Protein AF-0000000066058806 (afdb_homodimer)

pLDDT: mean 96.22, std 4.21, range [61.41, 98.94]

Radius of gyration: 25.85 Å; Cα contacts (8 Å, |Δi|>4): 1281; chains: 2; bounding box: 46×77×59 Å

Solvent-accessible surface area (backbone atoms only — not comparable to full-atom values): 25451 Å² total; per-residue (Å²): 100,71,86,49,22,39,14,28,42,24,59,46,73,65,31,43,20,50,53,52,22,27,40,74,61,63,51,36,53,38,81,36,30,28,34,12,35,86,54,55,70,59,45,52,53,46,29,72,74,57,53,34,44,67,40,68,46,56,65,63,34,51,69,67,27,43,32,36,36,39,38,44,56,59,90,54,42,64,62,54,41,62,73,39,26,87,65,55,47,64,82,28,41,38,36,34,51,35,73,58,61,59,62,65,61,54,57,69,54,34,46,85,67,42,20,33,32,42,33,46,52,26,78,25,25,70,69,40,24,12,16,25,38,35,19,73,33,94,54,37,46,73,68,52,50,50,50,53,44,52,54,44,37,42,16,28,42,55,42,82,44,62,66,91,43,48,33,32,41,41,12,36,22,41,25,28,34,43,63,44,25,52,51,31,47,18,29,15,49,16,25,34,75,63,67,42,54,65,69,63,22,42,51,31,27,24,33,16,45,24,13,36,21,47,44,43,65,74,67,64,53,56,40,69,59,56,27,51,74,59,41,52,91,93,37,31,27,48,45,13,44,50,41,30,57,74,47,41,52,46,61,25,38,17,45,13,18,41,41,7,15,52,43,32,51,57,58,45,74,102,101,70,86,49,22,40,12,29,43,24,58,48,73,67,32,44,20,50,54,53,23,27,39,73,61,62,51,34,54,39,82,36,31,28,33,12,34,86,56,56,72,60,44,52,53,48,30,73,73,58,54,34,45,65,39,69,46,56,64,62,32,50,71,67,27,44,34,36,37,39,39,45,57,59,89,52,41,65,61,52,41,62,74,37,25,89,64,53,47,63,82,28,40,37,35,35,52,32,72,58,64,59,61,65,62,54,57,67,54,34,46,84,66,42,20,33,32,43,33,45,51,26,78,25,27,69,69,40,25,13,16,26,38,35,19,73,33,95,54,38,48,74,68,52,50,51,50,52,42,53,54,45,36,42,16,29,43,54,42,82,44,63,67,90,43,47,34,32,39,39,12,36,22,40,24,27,33,42,62,43,26,52,51,34,49,17,30,15,47,16,24,34,74,64,66,41,54,67,70,62,23,42,52,33,27,23,33,14,46,24,13,36,20,47,44,42,65,73,68,64,54,56,41,71,59,56,26,51,74,57,42,51,91,91,36,33,28,48,46,13,46,49,42,30,58,73,48,40,51,46,58,24,37,16,46,14,17,41,41,7,15,51,44,32,50,57,58,46,74,104

Sequence (540 aa):
MENQKIGFIGAGKMGSALMQGTIKAGIVTPENIGASDVYEPFLKDLQAKLGIRVSTDNAVIVRESDILILAVKPQTLSSVLSNLKNEITSEKLVISIAAGVPLSTYEDALLEGTRVVRVMPNIAATVSEAASGIAPGKNATPEDLKAALEIFSAVGTAVQVPESLMDAVTGLSGSGPAFIFPVIEAMADGAVLEGMDRKSALTLAAQTVLGAAKMALETGMHPGELKDMVTSPAGTTIQGIHSLEEAGIRAAFMNAVIRASERSKELGKKMENQKIGFIGAGKMGSALMQGTIKAGIVTPENIGASDVYEPFLKDLQAKLGIRVSTDNAVIVRESDILILAVKPQTLSSVLSNLKNEITSEKLVISIAAGVPLSTYEDALLEGTRVVRVMPNIAATVSEAASGIAPGKNATPEDLKAALEIFSAVGTAVQVPESLMDAVTGLSGSGPAFIFPVIEAMADGAVLEGMDRKSALTLAAQTVLGAAKMALETGMHPGELKDMVTSPAGTTIQGIHSLEEAGIRAAFMNAVIRASERSKELGKK

InterPro domains:
  IPR000304 Pyrroline-5-carboxylate reductase-like [MF_01925] (4-267)
  IPR000304 Pyrroline-5-carboxylate reductase-like [PIRSF000193] (4-270)
  IPR000304 Pyrroline-5-carboxylate reductase-like [TIGR00112] (6-267)
  IPR008927 6-phosphogluconate dehydrogenase-like, C-terminal domain superfamily [SSF48179] (162-269)
  IPR028939 Pyrroline-5-carboxylate reductase, catalytic, N-terminal [PF03807] (5-100)
  IPR029036 Pyrroline-5-carboxylate reductase, dimerisation domain [PF14748] (163-267)
  IPR036291 NAD(P)-binding domain superfamily [SSF51735] (5-161)
  IPR053790 Pyrroline-5-carboxylate reductase-like conserved site [PS00521] (223-245)

Foldseek 3Di:
DAPFAEEEEDCPLLNVLLLVLCCVLVVYAQASYEYEDCDVVSQVVSCVVRVHHYDPDSLVRLQSGQEYEYPDEPVCVLVVLQVCQVSQDLRHEYEYQYALAAPVSNCVSHDHLRWYKYKHWASQSNVLAIEMEIETDPNHDPVNVVVVQSSSVSSHHYDYDHSVCVLLVCLPRHCPVVVCVVVLVVQLVVVVVVPDDSVVSSVVSVVVVVVLVVCCVVVVDDSVVVLVVPDDVVDPSVVVVVVCVVVVVVVVSVVSSVVSSVVSNVSNVD/DAPFAEEEEDCPLLNVLLLVLCCVLVVYAQASYEYEDCDVVSQVVSCVVRVHHYDPDSLVRLQSGQEYEYPDEPVCVLVVLQVCQVSQDLSHEYEYQYALAAPVSNCVSHDHLRWYKYKHWASQSNVLAIEMEIETDPNHDPVNVVVVQSSSVSSHHYDYDHSVCVLLVCLPRHCPVVVCVVVLVVQLVVVVVVPDDSVVSSVVSVVVVVVLVVCCVVVVDDSVVVLVVPDDVVDPSVVVVVVCVVVVVVVVSVVSSVVSSVVSNVSNVD

Nearest PDB structures (foldseek):
  5uau-assembly1_C  TM=9.358E-01  e=1.175E-28  Homo sapiens
  2rcy-assembly1_A  TM=9.027E-01  e=3.531E-27  Plasmodium falciparum 3D7
  2rcy-assembly1_B-2  TM=9.091E-01  e=3.012E-24  Plasmodium falciparum 3D7
  2rcy-assembly1_D-2  TM=8.996E-01  e=3.205E-23  Plasmodium falciparum 3D7
  2ahr-assembly1_E  TM=8.825E-01  e=8.584E-22  Streptococcus pyogenes M1 GAS

Organism: Methanosarcina acetivorans (strain ATCC 35395 / DSM 2834 / JCM 12185 / C2A) (NCBI:txid188937)

Secondary structure (DSSP, 8-state):
-TT--EEEE--SHHHHHHHHHHHHTTSS-GGGEEEE-S-HHHHHHHHHHH--EEES-HHHHHHT-SEEEE-S-HHHHHHHHHHHTTT--TTSEEEE--TT--HHHHHHHSPTT-EEEEEE--GGGGGT-EEEEEEE-TT--HHHHHHHHHHHHTTEEEEE--GGGHHHHIIIIISTHHHHHHHHHHHHHHHHHTT--HHHHHHHHHHHHHHHHHHHHHH---HHHHHHHT--TT-HHHHHHHHHHHHTHHHHHHHHHHHHHHHHHHHHH-/-TT--EEEE--SHHHHHHHHHHHHTTSS-GGGEEEE-S-HHHHHHHHHHH--EEES-HHHHHHT-SEEEE-S-HHHHHHHHHHHTTT--TTSEEEE--TT--HHHHHHHSPTT-EEEEEE--GGGGGT-EEEEEEE-TT--HHHHHHHHHHHHTTEEEEE--GGGHHHHIIIIISTHHHHHHHHHHHHHHHHHTT--HHHHHHHHHHHHHHHHHHHHHH---HHHHHHHT--TT-HHHHHHHHHHHHTHHHHHHHHHHHHHHHHHHHHH-

Structure (mmCIF, N/CA/C/O backbone):
data_AF-0000000066058806-model_v1
#
loop_
_entity.id
_entity.type
_entity.pdbx_description
1 polymer 'Pyrroline-5-carboxylate reductase'
#
loop_
_atom_site.group_PDB
_atom_site.id
_atom_site.type_symbol
_atom_site.label_atom_id
_atom_site.label_alt_id
_atom_site.label_comp_id
_atom_site.label_asym_id
_atom_site.label_entity_id
_atom_site.label_seq_id
_atom_site.pdbx_PDB_ins_code
_atom_site.Cartn_x
_atom_site.Cartn_y
_atom_site.Cartn_z
_atom_site.occupancy
_atom_site.B_iso_or_equiv
_atom_site.auth_seq_id
_atom_site.auth_comp_id
_atom_site.auth_asym_id
_atom_site.auth_atom_id
_atom_site.pdbx_PDB_model_num
ATOM 1 N N . MET A 1 1 ? 6.906 -26.109 8.727 1 77.38 1 MET A N 1
ATOM 2 C CA . MET A 1 1 ? 7.68 -26.359 7.512 1 77.38 1 MET A CA 1
ATOM 3 C C . MET A 1 1 ? 9.172 -26.375 7.809 1 77.38 1 MET A C 1
ATOM 5 O O . MET A 1 1 ? 9.984 -26.594 6.91 1 77.38 1 MET A O 1
ATOM 9 N N . GLU A 1 2 ? 9.555 -26.203 8.906 1 73.12 2 GLU A N 1
ATOM 10 C CA . GLU A 1 2 ? 10.938 -26 9.336 1 73.12 2 GLU A CA 1
ATOM 11 C C . GLU A 1 2 ? 11.836 -27.141 8.859 1 73.12 2 GLU A C 1
ATOM 13 O O . GLU A 1 2 ? 13 -26.906 8.508 1 73.12 2 GLU A O 1
ATOM 18 N N . ASN A 1 3 ? 11.305 -28.281 8.602 1 85.75 3 ASN A N 1
ATOM 19 C CA . ASN A 1 3 ? 12.172 -29.391 8.227 1 85.75 3 ASN A CA 1
ATOM 20 C C . ASN A 1 3 ? 11.992 -29.766 6.762 1 85.75 3 ASN A C 1
ATOM 22 O O . ASN A 1 3 ? 12.586 -30.75 6.297 1 85.75 3 ASN A O 1
ATOM 26 N N . GLN A 1 4 ? 11.195 -28.969 6.109 1 93.19 4 GLN A N 1
ATOM 27 C CA . GLN A 1 4 ? 10.961 -29.234 4.695 1 93.19 4 GLN A CA 1
ATOM 28 C C . GLN A 1 4 ? 12.016 -28.562 3.824 1 93.19 4 GLN A C 1
ATOM 30 O O . GLN A 1 4 ? 12.469 -27.453 4.129 1 93.19 4 GLN A O 1
ATOM 35 N N . LYS A 1 5 ? 12.406 -29.328 2.816 1 97.5 5 LYS A N 1
ATOM 36 C CA . LYS A 1 5 ? 13.336 -28.781 1.836 1 97.5 5 LYS A CA 1
ATOM 37 C C . LYS A 1 5 ? 12.602 -28.297 0.59 1 97.5 5 LYS A C 1
ATOM 39 O O . LYS A 1 5 ? 11.844 -29.047 -0.025 1 97.5 5 LYS A O 1
ATOM 44 N N . ILE A 1 6 ? 12.844 -27.031 0.291 1 98.12 6 ILE A N 1
ATOM 45 C CA . ILE A 1 6 ? 12.18 -26.422 -0.859 1 98.12 6 ILE A CA 1
ATOM 46 C C . ILE A 1 6 ? 13.18 -26.234 -1.992 1 98.12 6 ILE A C 1
ATOM 48 O O . ILE A 1 6 ? 14.258 -25.656 -1.788 1 98.12 6 ILE A O 1
ATOM 52 N N . GLY A 1 7 ? 12.875 -26.812 -3.102 1 98.19 7 GLY A N 1
ATOM 53 C CA . GLY A 1 7 ? 13.68 -26.609 -4.297 1 98.19 7 GLY A CA 1
ATOM 54 C C . GLY A 1 7 ? 13.008 -25.734 -5.332 1 98.19 7 GLY A C 1
ATOM 55 O O . GLY A 1 7 ? 11.828 -25.922 -5.641 1 98.19 7 GLY A O 1
ATOM 56 N N . PHE A 1 8 ? 13.766 -24.797 -5.863 1 98.31 8 PHE A N 1
ATOM 57 C CA . PHE A 1 8 ? 13.281 -23.906 -6.918 1 98.31 8 PHE A CA 1
ATOM 58 C C . PHE A 1 8 ? 13.891 -24.281 -8.266 1 98.31 8 PHE A C 1
ATOM 60 O O . PHE A 1 8 ? 15.117 -24.375 -8.391 1 98.31 8 PHE A O 1
ATOM 67 N N . ILE A 1 9 ? 13.023 -24.562 -9.195 1 97.88 9 ILE A N 1
ATOM 68 C CA . ILE A 1 9 ? 13.445 -24.703 -10.578 1 97.88 9 ILE A CA 1
ATOM 69 C C . ILE A 1 9 ? 13.234 -23.391 -11.32 1 97.88 9 ILE A C 1
ATOM 71 O O . ILE A 1 9 ? 12.109 -23.062 -11.703 1 97.88 9 ILE A O 1
ATOM 75 N N . GLY A 1 10 ? 14.281 -22.688 -11.609 1 95.12 10 GLY A N 1
ATOM 76 C CA . GLY A 1 10 ? 14.227 -21.297 -12.039 1 95.12 10 GLY A CA 1
ATOM 77 C C . GLY A 1 10 ? 14.516 -20.312 -10.922 1 95.12 10 GLY A C 1
ATOM 78 O O . GLY A 1 10 ? 13.789 -20.266 -9.93 1 95.12 10 GLY A O 1
ATOM 79 N N . ALA A 1 11 ? 15.586 -19.547 -11.07 1 93.25 11 ALA A N 1
ATOM 80 C CA . ALA A 1 11 ? 16.016 -18.609 -10.031 1 93.25 11 ALA A CA 1
ATOM 81 C C . ALA A 1 11 ? 15.914 -17.156 -10.516 1 93.25 11 ALA A C 1
ATOM 83 O O . ALA A 1 11 ? 16.688 -16.297 -10.094 1 93.25 11 ALA A O 1
ATOM 84 N N . GLY A 1 12 ? 14.961 -16.953 -11.391 1 90 12 GLY A N 1
ATOM 85 C CA . GLY A 1 12 ? 14.758 -15.602 -11.875 1 90 12 GLY A CA 1
ATOM 86 C C . GLY A 1 12 ? 14.195 -14.672 -10.82 1 90 12 GLY A C 1
ATOM 87 O O . GLY A 1 12 ? 14.328 -14.922 -9.625 1 90 12 GLY A O 1
ATOM 88 N N . LYS A 1 13 ? 13.617 -13.617 -11.258 1 88.44 13 LYS A N 1
ATOM 89 C CA . LYS A 1 13 ? 13.141 -12.555 -10.375 1 88.44 13 LYS A CA 1
ATOM 90 C C . LYS A 1 13 ? 12.141 -13.102 -9.359 1 88.44 13 LYS A C 1
ATOM 92 O O . LYS A 1 13 ? 12.258 -12.828 -8.164 1 88.44 13 LYS A O 1
ATOM 97 N N . MET A 1 14 ? 11.148 -13.844 -9.836 1 92.44 14 MET A N 1
ATOM 98 C CA . MET A 1 14 ? 10.117 -14.383 -8.945 1 92.44 14 MET A CA 1
ATOM 99 C C . MET A 1 14 ? 10.695 -15.445 -8.023 1 92.44 14 MET A C 1
ATOM 101 O O . MET A 1 14 ? 10.43 -15.438 -6.816 1 92.44 14 MET A O 1
ATOM 105 N N . GLY A 1 15 ? 11.438 -16.359 -8.633 1 94.81 15 GLY A N 1
ATOM 106 C CA . GLY A 1 15 ? 12.062 -17.391 -7.816 1 94.81 15 GLY A CA 1
ATOM 107 C C . GLY A 1 15 ? 12.914 -16.812 -6.699 1 94.81 15 GLY A C 1
ATOM 108 O O . GLY A 1 15 ? 12.766 -17.203 -5.535 1 94.81 15 GLY A O 1
ATOM 109 N N . SER A 1 16 ? 13.734 -15.883 -7.031 1 95.69 16 SER A N 1
ATOM 110 C CA . SER A 1 16 ? 14.617 -15.25 -6.059 1 95.69 16 SER A CA 1
ATOM 111 C C . SER A 1 16 ? 13.828 -14.508 -4.984 1 95.69 16 SER A C 1
ATOM 113 O O . SER A 1 16 ? 14.18 -14.547 -3.807 1 95.69 16 SER A O 1
ATOM 115 N N . ALA A 1 17 ? 12.781 -13.836 -5.383 1 95.06 17 ALA A N 1
ATOM 116 C CA . ALA A 1 17 ? 11.93 -13.102 -4.445 1 95.06 17 ALA A CA 1
ATOM 117 C C . ALA A 1 17 ? 11.297 -14.047 -3.426 1 95.06 17 ALA A C 1
ATOM 119 O O . ALA A 1 17 ? 11.242 -13.734 -2.234 1 95.06 17 ALA A O 1
ATOM 120 N N . LEU A 1 18 ? 10.844 -15.133 -3.928 1 96.62 18 LEU A N 1
ATOM 121 C CA . LEU A 1 18 ? 10.211 -16.109 -3.041 1 96.62 18 LEU A CA 1
ATOM 122 C C . LEU A 1 18 ? 11.227 -16.688 -2.068 1 96.62 18 LEU A C 1
ATOM 124 O O . LEU A 1 18 ? 10.938 -16.859 -0.882 1 96.62 18 LEU A O 1
ATOM 128 N N . MET A 1 19 ? 12.422 -17 -2.564 1 96.94 19 MET A N 1
ATOM 129 C CA . MET A 1 19 ? 13.484 -17.516 -1.701 1 96.94 19 MET A CA 1
ATOM 130 C C . MET A 1 19 ? 13.812 -16.531 -0.595 1 96.94 19 MET A C 1
ATOM 132 O O . MET A 1 19 ? 13.797 -16.875 0.586 1 96.94 19 MET A O 1
ATOM 136 N N . GLN A 1 20 ? 14.07 -15.305 -1.004 1 96.06 20 GLN A N 1
ATOM 137 C CA . GLN A 1 20 ? 14.422 -14.25 -0.051 1 96.06 20 GLN A CA 1
ATOM 138 C C . GLN A 1 20 ? 13.297 -14.023 0.954 1 96.06 20 GLN A C 1
ATOM 140 O O . GLN A 1 20 ? 13.547 -13.914 2.156 1 96.06 20 GLN A O 1
ATOM 145 N N . GLY A 1 21 ? 12.109 -13.984 0.41 1 95.38 21 GLY A N 1
ATOM 146 C CA . GLY A 1 21 ? 10.961 -13.711 1.258 1 95.38 21 GLY A CA 1
ATOM 147 C C . GLY A 1 21 ? 10.703 -14.797 2.283 1 95.38 21 GLY A C 1
ATOM 148 O O . GLY A 1 21 ? 10.383 -14.508 3.438 1 95.38 21 GLY A O 1
ATOM 149 N N . THR A 1 22 ? 10.781 -16.016 1.882 1 95.81 22 THR A N 1
ATOM 150 C CA . THR A 1 22 ? 10.5 -17.125 2.789 1 95.81 22 THR A CA 1
ATOM 151 C C . THR A 1 22 ? 11.578 -17.234 3.865 1 95.81 22 THR A C 1
ATOM 153 O O . THR A 1 22 ? 11.281 -17.562 5.012 1 95.81 22 THR A O 1
ATOM 156 N N . ILE A 1 23 ? 12.836 -16.953 3.486 1 96 23 ILE A N 1
ATOM 157 C CA . ILE A 1 23 ? 13.922 -16.938 4.457 1 96 23 ILE A CA 1
ATOM 158 C C . ILE A 1 23 ? 13.711 -15.805 5.457 1 96 23 ILE A C 1
ATOM 160 O O . ILE A 1 23 ? 13.789 -16.016 6.672 1 96 23 ILE A O 1
ATOM 164 N N . LYS A 1 24 ? 13.453 -14.664 4.949 1 95.56 24 LYS A N 1
ATOM 165 C CA . LYS A 1 24 ? 13.25 -13.484 5.777 1 95.56 24 LYS A CA 1
ATOM 166 C C . LYS A 1 24 ? 12.094 -13.688 6.758 1 95.56 24 LYS A C 1
ATOM 168 O O . LYS A 1 24 ? 12.156 -13.234 7.902 1 95.56 24 LYS A O 1
ATOM 173 N N . ALA A 1 25 ? 11.07 -14.32 6.289 1 94.94 25 ALA A N 1
ATOM 174 C CA . ALA A 1 25 ? 9.891 -14.555 7.117 1 94.94 25 ALA A CA 1
ATOM 175 C C . ALA A 1 25 ? 10.156 -15.648 8.148 1 94.94 25 ALA A C 1
ATOM 177 O O . ALA A 1 25 ? 9.344 -15.875 9.047 1 94.94 25 ALA A O 1
ATOM 178 N N . GLY A 1 26 ? 11.258 -16.391 8 1 93.81 26 GLY A N 1
ATOM 179 C CA . GLY A 1 26 ? 11.648 -17.438 8.945 1 93.81 26 GLY A CA 1
ATOM 180 C C . GLY A 1 26 ? 10.914 -18.75 8.727 1 93.81 26 GLY A C 1
ATOM 181 O O . GLY A 1 26 ? 10.859 -19.578 9.633 1 93.81 26 GLY A O 1
ATOM 182 N N . ILE A 1 27 ? 10.336 -18.875 7.629 1 92.31 27 ILE A N 1
ATOM 183 C CA . ILE A 1 27 ? 9.555 -20.062 7.332 1 92.31 27 ILE A CA 1
ATOM 184 C C . ILE A 1 27 ? 10.492 -21.234 7.023 1 92.31 27 ILE A C 1
ATOM 186 O O . ILE A 1 27 ? 10.172 -22.391 7.309 1 92.31 27 ILE A O 1
ATOM 190 N N . VAL A 1 28 ? 11.617 -20.938 6.402 1 94.44 28 VAL A N 1
ATOM 191 C CA . VAL A 1 28 ? 12.617 -21.938 6.031 1 94.44 28 VAL A CA 1
ATOM 192 C C . VAL A 1 28 ? 14.016 -21.359 6.227 1 94.44 28 VAL A C 1
ATOM 194 O O . VAL A 1 28 ? 14.227 -20.156 6.082 1 94.44 28 VAL A O 1
ATOM 197 N N . THR A 1 29 ? 14.914 -22.234 6.594 1 95.94 29 THR A N 1
ATOM 198 C CA . THR A 1 29 ? 16.312 -21.797 6.707 1 95.94 29 THR A CA 1
ATOM 199 C C . THR A 1 29 ? 17.016 -21.922 5.363 1 95.94 29 THR A C 1
ATOM 201 O O . THR A 1 29 ? 16.656 -22.75 4.531 1 95.94 29 THR A O 1
ATOM 204 N N . PRO A 1 30 ? 18.016 -21.141 5.141 1 96.94 30 PRO A N 1
ATOM 205 C CA . PRO A 1 30 ? 18.703 -21.141 3.854 1 96.94 30 PRO A CA 1
ATOM 206 C C . PRO A 1 30 ? 19.203 -22.516 3.449 1 96.94 30 PRO A C 1
ATOM 208 O O . PRO A 1 30 ? 19.141 -22.875 2.27 1 96.94 30 PRO A O 1
ATOM 211 N N . GLU A 1 31 ? 19.625 -23.328 4.422 1 95.75 31 GLU A N 1
ATOM 212 C CA . GLU A 1 31 ? 20.172 -24.656 4.121 1 95.75 31 GLU A CA 1
ATOM 213 C C . GLU A 1 31 ? 19.109 -25.594 3.561 1 95.75 31 GLU A C 1
ATOM 215 O O . GLU A 1 31 ? 19.438 -26.578 2.906 1 95.75 31 GLU A O 1
ATOM 220 N N . ASN A 1 32 ? 17.891 -25.219 3.824 1 97.44 32 ASN A N 1
ATOM 221 C CA . ASN A 1 32 ? 16.781 -26.062 3.363 1 97.44 32 ASN A CA 1
ATOM 222 C C . ASN A 1 32 ? 16.203 -25.547 2.049 1 97.44 32 ASN A C 1
ATOM 224 O O . ASN A 1 32 ? 15.156 -26.016 1.598 1 97.44 32 ASN A O 1
ATOM 228 N N . ILE A 1 33 ? 16.859 -24.609 1.42 1 97.81 33 ILE A N 1
ATOM 229 C CA . ILE A 1 33 ? 16.453 -24.094 0.12 1 97.81 33 ILE A CA 1
ATOM 230 C C . ILE A 1 33 ? 17.484 -24.469 -0.938 1 97.81 33 ILE A C 1
ATOM 232 O O . ILE A 1 33 ? 18.688 -24.391 -0.692 1 97.81 33 ILE A O 1
ATOM 236 N N . GLY A 1 34 ? 17.016 -24.984 -2.018 1 98 34 GLY A N 1
ATOM 237 C CA . GLY A 1 34 ? 17.828 -25.188 -3.201 1 98 34 GLY A CA 1
ATOM 238 C C . GLY A 1 34 ? 17.266 -24.516 -4.438 1 98 34 GLY A C 1
ATOM 239 O O . GLY A 1 34 ? 16.062 -24.359 -4.578 1 98 34 GLY A O 1
ATOM 240 N N . ALA A 1 35 ? 18.203 -24.125 -5.34 1 98.44 35 ALA A N 1
ATOM 241 C CA . ALA A 1 35 ? 17.766 -23.469 -6.566 1 98.44 35 ALA A CA 1
ATOM 242 C C . ALA A 1 35 ? 18.578 -23.953 -7.766 1 98.44 35 ALA A C 1
ATOM 244 O O . ALA A 1 35 ? 19.797 -24.156 -7.66 1 98.44 35 ALA A O 1
ATOM 245 N N . SER A 1 36 ? 17.906 -24.141 -8.82 1 97.88 36 SER A N 1
ATOM 246 C CA . SER A 1 36 ? 18.562 -24.453 -10.086 1 97.88 36 SER A CA 1
ATOM 247 C C . SER A 1 36 ? 18.234 -23.438 -11.156 1 97.88 36 SER A C 1
ATOM 249 O O . SER A 1 36 ? 17.141 -22.844 -11.148 1 97.88 36 SER A O 1
ATOM 251 N N . ASP A 1 37 ? 19.156 -23.188 -12.016 1 96.38 37 ASP A N 1
ATOM 252 C CA . ASP A 1 37 ? 19.047 -22.297 -13.172 1 96.38 37 ASP A CA 1
ATOM 253 C C . ASP A 1 37 ? 20.141 -22.594 -14.195 1 96.38 37 ASP A C 1
ATOM 255 O O . ASP A 1 37 ? 21.203 -23.125 -13.844 1 96.38 37 ASP A O 1
ATOM 259 N N . VAL A 1 38 ? 19.859 -22.266 -15.43 1 92.12 38 VAL A N 1
ATOM 260 C CA . VAL A 1 38 ? 20.828 -22.547 -16.469 1 92.12 38 VAL A CA 1
ATOM 261 C C . VAL A 1 38 ? 21.969 -21.516 -16.406 1 92.12 38 VAL A C 1
ATOM 263 O O . VAL A 1 38 ? 23.078 -21.797 -16.844 1 92.12 38 VAL A O 1
ATOM 266 N N . TYR A 1 39 ? 21.641 -20.375 -15.875 1 93.75 39 TYR A N 1
ATOM 267 C CA . TYR A 1 39 ? 22.625 -19.281 -15.82 1 93.75 39 TYR A CA 1
ATOM 268 C C . TYR A 1 39 ? 23.391 -19.312 -14.516 1 93.75 39 TYR A C 1
ATOM 270 O O . TYR A 1 39 ? 23.016 -18.656 -13.547 1 93.75 39 TYR A O 1
ATOM 278 N N . GLU A 1 40 ? 24.578 -19.781 -14.5 1 93.25 40 GLU A N 1
ATOM 279 C CA . GLU A 1 40 ? 25.391 -20.094 -13.328 1 93.25 40 GLU A CA 1
ATOM 280 C C . GLU A 1 40 ? 25.75 -18.828 -12.555 1 93.25 40 GLU A C 1
ATOM 282 O O . GLU A 1 40 ? 25.734 -18.812 -11.32 1 93.25 40 GLU A O 1
ATOM 287 N N . PRO A 1 41 ? 26.094 -17.766 -13.25 1 93.31 41 PRO A N 1
ATOM 288 C CA . PRO A 1 41 ? 26.438 -16.562 -12.5 1 93.31 41 PRO A CA 1
ATOM 289 C C . PRO A 1 41 ? 25.312 -16.078 -11.594 1 93.31 41 PRO A C 1
ATOM 291 O O . PRO A 1 41 ? 25.562 -15.602 -10.492 1 93.31 41 PRO A O 1
ATOM 294 N N . PHE A 1 42 ? 24.156 -16.234 -12.023 1 91.88 42 PHE A N 1
ATOM 295 C CA . PHE A 1 42 ? 23 -15.883 -11.211 1 91.88 42 PHE A CA 1
ATOM 296 C C . PHE A 1 42 ? 22.938 -16.75 -9.961 1 91.88 42 PHE A C 1
ATOM 298 O O . PHE A 1 42 ? 22.625 -16.266 -8.875 1 91.88 42 PHE A O 1
ATOM 305 N N . LEU A 1 43 ? 23.219 -17.969 -10.094 1 95.56 43 LEU A N 1
ATOM 306 C CA . LEU A 1 43 ? 23.188 -18.922 -8.992 1 95.56 43 LEU A CA 1
ATOM 307 C C . LEU A 1 43 ? 24.281 -18.594 -7.977 1 95.56 43 LEU A C 1
ATOM 309 O O . LEU A 1 43 ? 24.047 -18.672 -6.766 1 95.56 43 LEU A O 1
ATOM 313 N N . LYS A 1 44 ? 25.375 -18.234 -8.461 1 95.06 44 LYS A N 1
ATOM 314 C CA . LYS A 1 44 ? 26.484 -17.891 -7.578 1 95.06 44 LYS A CA 1
ATOM 315 C C . LYS A 1 44 ? 26.156 -16.656 -6.738 1 95.06 44 LYS A C 1
ATOM 317 O O . LYS A 1 44 ? 26.469 -16.609 -5.547 1 95.06 44 LYS A O 1
ATOM 322 N N . ASP A 1 45 ? 25.594 -15.727 -7.422 1 95.31 45 ASP A N 1
ATOM 323 C CA . ASP A 1 45 ? 25.156 -14.523 -6.711 1 95.31 45 ASP A CA 1
ATOM 324 C C . ASP A 1 45 ? 24.141 -14.859 -5.625 1 95.31 45 ASP A C 1
ATOM 326 O O . ASP A 1 45 ? 24.219 -14.352 -4.508 1 95.31 45 ASP A O 1
ATOM 330 N N . LEU A 1 46 ? 23.203 -15.688 -5.918 1 95.62 46 LEU A N 1
ATOM 331 C CA . LEU A 1 46 ? 22.156 -16.094 -4.98 1 95.62 46 LEU A CA 1
ATOM 332 C C . LEU A 1 46 ? 22.75 -16.859 -3.807 1 95.62 46 LEU A C 1
ATOM 334 O O . LEU A 1 46 ? 22.359 -16.656 -2.658 1 95.62 46 LEU A O 1
ATOM 338 N N . GLN A 1 47 ? 23.625 -17.75 -4.105 1 96.94 47 GLN A N 1
ATOM 339 C CA . GLN A 1 47 ? 24.312 -18.531 -3.072 1 96.94 47 GLN A CA 1
ATOM 340 C C . GLN A 1 47 ? 25.078 -17.625 -2.123 1 96.94 47 GLN A C 1
ATOM 342 O O . GLN A 1 47 ? 25.047 -17.812 -0.907 1 96.94 47 GLN A O 1
ATOM 347 N N . ALA A 1 48 ? 25.766 -16.656 -2.68 1 97.25 48 ALA A N 1
ATOM 348 C CA . ALA A 1 48 ? 26.547 -15.734 -1.88 1 97.25 48 ALA A CA 1
ATOM 349 C C . ALA A 1 48 ? 25.656 -14.875 -0.99 1 97.25 48 ALA A C 1
ATOM 351 O O . ALA A 1 48 ? 25.984 -14.609 0.166 1 97.25 48 ALA A O 1
ATOM 352 N N . LYS A 1 49 ? 24.562 -14.539 -1.5 1 96.25 49 LYS A N 1
ATOM 353 C CA . LYS A 1 49 ? 23.672 -13.617 -0.808 1 96.25 49 LYS A CA 1
ATOM 354 C C . LYS A 1 49 ? 22.828 -14.344 0.23 1 96.25 49 LYS A C 1
ATOM 356 O O . LYS A 1 49 ? 22.547 -13.797 1.305 1 96.25 49 LYS A O 1
ATOM 361 N N . LEU A 1 50 ? 22.359 -15.539 -0.096 1 97.19 50 LEU A N 1
ATOM 362 C CA . LEU A 1 50 ? 21.328 -16.156 0.721 1 97.19 50 LEU A CA 1
ATOM 363 C C . LEU A 1 50 ? 21.875 -17.391 1.449 1 97.19 50 LEU A C 1
ATOM 365 O O . LEU A 1 50 ? 21.25 -17.891 2.391 1 97.19 50 LEU A O 1
ATOM 369 N N . GLY A 1 51 ? 22.969 -17.953 0.96 1 97.44 51 GLY A N 1
ATOM 370 C CA . GLY A 1 51 ? 23.531 -19.141 1.561 1 97.44 51 GLY A CA 1
ATOM 371 C C . GLY A 1 51 ? 22.75 -20.406 1.234 1 97.44 51 GLY A C 1
ATOM 372 O O . GLY A 1 51 ? 22.672 -21.312 2.055 1 97.44 51 GLY A O 1
ATOM 373 N N . ILE A 1 52 ? 22.141 -20.438 0.057 1 97.81 52 ILE A N 1
ATOM 374 C CA . ILE A 1 52 ? 21.297 -21.562 -0.315 1 97.81 52 ILE A CA 1
ATOM 375 C C . ILE A 1 52 ? 22.109 -22.547 -1.175 1 97.81 52 ILE A C 1
ATOM 377 O O . ILE A 1 52 ? 23.203 -22.234 -1.619 1 97.81 52 ILE A O 1
ATOM 381 N N . ARG A 1 53 ? 21.531 -23.781 -1.354 1 97.44 53 ARG A N 1
ATOM 382 C CA . ARG A 1 53 ? 22.109 -24.75 -2.279 1 97.44 53 ARG A CA 1
ATOM 383 C C . ARG A 1 53 ? 21.766 -24.406 -3.723 1 97.44 53 ARG A C 1
ATOM 385 O O . ARG A 1 53 ? 20.625 -24 -4.008 1 97.44 53 ARG A O 1
ATOM 392 N N . VAL A 1 54 ? 22.828 -24.547 -4.57 1 98.06 54 VAL A N 1
ATOM 393 C CA . VAL A 1 54 ? 22.531 -24.203 -5.961 1 98.06 54 VAL A CA 1
ATOM 394 C C . VAL A 1 54 ? 23.109 -25.281 -6.879 1 98.06 54 VAL A C 1
ATOM 396 O O . VAL A 1 54 ? 24.062 -25.984 -6.512 1 98.06 54 VAL A O 1
ATOM 399 N N . SER A 1 55 ? 22.5 -25.5 -8.008 1 97.81 55 SER A N 1
ATOM 400 C CA . SER A 1 55 ? 22.969 -26.406 -9.047 1 97.81 55 SER A CA 1
ATOM 401 C C . SER A 1 55 ? 22.484 -25.984 -10.422 1 97.81 55 SER A C 1
ATOM 403 O O . SER A 1 55 ? 21.391 -25.422 -10.555 1 97.81 55 SER A O 1
ATOM 405 N N . THR A 1 56 ? 23.297 -26.219 -11.461 1 97 56 THR A N 1
ATOM 406 C CA . THR A 1 56 ? 22.828 -25.984 -12.82 1 97 56 THR A CA 1
ATOM 407 C C . THR A 1 56 ? 22.031 -27.188 -13.328 1 97 56 THR A C 1
ATOM 409 O O . THR A 1 56 ? 21.422 -27.141 -14.406 1 97 56 THR A O 1
ATOM 412 N N . ASP A 1 57 ? 22.047 -28.219 -12.531 1 96.5 57 ASP A N 1
ATOM 413 C CA . ASP A 1 57 ? 21.297 -29.438 -12.844 1 96.5 57 ASP A CA 1
ATOM 414 C C . ASP A 1 57 ? 20 -29.5 -12.039 1 96.5 57 ASP A C 1
ATOM 416 O O . ASP A 1 57 ? 20.031 -29.719 -10.828 1 96.5 57 ASP A O 1
ATOM 420 N N . ASN A 1 58 ? 18.859 -29.422 -12.734 1 97.56 58 ASN A N 1
ATOM 421 C CA . ASN A 1 58 ? 17.547 -29.453 -12.086 1 97.56 58 ASN A CA 1
ATOM 422 C C . ASN A 1 58 ? 17.359 -30.719 -11.258 1 97.56 58 ASN A C 1
ATOM 424 O O . ASN A 1 58 ? 16.75 -30.672 -10.18 1 97.56 58 ASN A O 1
ATOM 428 N N . ALA A 1 59 ? 17.875 -31.812 -11.758 1 96.94 59 ALA A N 1
ATOM 429 C CA . ALA A 1 59 ? 17.641 -33.125 -11.133 1 96.94 59 ALA A CA 1
ATOM 430 C C . ALA A 1 59 ? 18.25 -33.156 -9.734 1 96.94 59 ALA A C 1
ATOM 432 O O . ALA A 1 59 ? 17.688 -33.781 -8.828 1 96.94 59 ALA A O 1
ATOM 433 N N . VAL A 1 60 ? 19.344 -32.531 -9.57 1 97.44 60 VAL A N 1
ATOM 434 C CA . VAL A 1 60 ? 20.016 -32.5 -8.273 1 97.44 60 VAL A CA 1
ATOM 435 C C . VAL A 1 60 ? 19.109 -31.812 -7.246 1 97.44 60 VAL A C 1
ATOM 437 O O . VAL A 1 60 ? 18.906 -32.344 -6.152 1 97.44 60 VAL A O 1
ATOM 440 N N . ILE A 1 61 ? 18.5 -30.672 -7.645 1 98 61 ILE A N 1
ATOM 441 C CA . ILE A 1 61 ? 17.625 -29.906 -6.754 1 98 61 ILE A CA 1
ATOM 442 C C . ILE A 1 61 ? 16.344 -30.688 -6.488 1 98 61 ILE A C 1
ATOM 444 O O . ILE A 1 61 ? 15.867 -30.734 -5.355 1 98 61 ILE A O 1
ATOM 448 N N . VAL A 1 62 ? 15.828 -31.328 -7.48 1 97.94 62 VAL A N 1
ATOM 449 C CA . VAL A 1 62 ? 14.594 -32.094 -7.359 1 97.94 62 VAL A CA 1
ATOM 450 C C . VAL A 1 62 ? 14.781 -33.25 -6.375 1 97.94 62 VAL A C 1
ATOM 452 O O . VAL A 1 62 ? 13.953 -33.438 -5.484 1 97.94 62 VAL A O 1
ATOM 455 N N . ARG A 1 63 ? 15.883 -33.969 -6.473 1 96.62 63 ARG A N 1
ATOM 456 C CA . ARG A 1 63 ? 16.141 -35.125 -5.641 1 96.62 63 ARG A CA 1
ATOM 457 C C . ARG A 1 63 ? 16.25 -34.75 -4.172 1 96.62 63 ARG A C 1
ATOM 459 O O . ARG A 1 63 ? 15.852 -35.5 -3.289 1 96.62 63 ARG A O 1
ATOM 466 N N . GLU A 1 64 ? 16.641 -33.562 -3.939 1 96 64 GLU A N 1
ATOM 467 C CA . GLU A 1 64 ? 16.938 -33.156 -2.574 1 96 64 GLU A CA 1
ATOM 468 C C . GLU A 1 64 ? 15.797 -32.344 -1.964 1 96 64 GLU A C 1
ATOM 470 O O . GLU A 1 64 ? 15.922 -31.797 -0.87 1 96 64 GLU A O 1
ATOM 475 N N . SER A 1 65 ? 14.695 -32.25 -2.648 1 97.81 65 SER A N 1
ATOM 476 C CA . SER A 1 65 ? 13.633 -31.375 -2.193 1 97.81 65 SER A CA 1
ATOM 477 C C . SER A 1 65 ? 12.359 -32.156 -1.874 1 97.81 65 SER A C 1
ATOM 479 O O . SER A 1 65 ? 12.086 -33.188 -2.486 1 97.81 65 SER A O 1
ATOM 481 N N . ASP A 1 66 ? 11.609 -31.656 -0.888 1 97.5 66 ASP A N 1
ATOM 482 C CA . ASP A 1 66 ? 10.281 -32.156 -0.572 1 97.5 66 ASP A CA 1
ATOM 483 C C . ASP A 1 66 ? 9.211 -31.406 -1.354 1 97.5 66 ASP A C 1
ATOM 485 O O . ASP A 1 66 ? 8.203 -31.984 -1.771 1 97.5 66 ASP A O 1
ATOM 489 N N . ILE A 1 67 ? 9.398 -30.141 -1.509 1 98.19 67 ILE A N 1
ATOM 490 C CA . ILE A 1 67 ? 8.531 -29.25 -2.26 1 98.19 67 ILE A CA 1
ATOM 491 C C . ILE A 1 67 ? 9.305 -28.641 -3.424 1 98.19 67 ILE A C 1
ATOM 493 O O . ILE A 1 67 ? 10.422 -28.141 -3.244 1 98.19 67 ILE A O 1
ATOM 497 N N . LEU A 1 68 ? 8.75 -28.703 -4.559 1 98.31 68 LEU A N 1
ATOM 498 C CA . LEU A 1 68 ? 9.359 -28.156 -5.762 1 98.31 68 LEU A CA 1
ATOM 499 C C . LEU A 1 68 ? 8.555 -26.969 -6.285 1 98.31 68 LEU A C 1
ATOM 501 O O . LEU A 1 68 ? 7.371 -27.109 -6.602 1 98.31 68 LEU A O 1
ATOM 505 N N . ILE A 1 69 ? 9.164 -25.844 -6.367 1 98.44 69 ILE A N 1
ATOM 506 C CA . ILE A 1 69 ? 8.531 -24.672 -6.961 1 98.44 69 ILE A CA 1
ATOM 507 C C . ILE A 1 69 ? 9.055 -24.453 -8.375 1 98.44 69 ILE A C 1
ATOM 509 O O . ILE A 1 69 ? 10.25 -24.203 -8.578 1 98.44 69 ILE A O 1
ATOM 513 N N . LEU A 1 70 ? 8.188 -24.625 -9.281 1 97.88 70 LEU A N 1
ATOM 514 C CA . LEU A 1 70 ? 8.523 -24.375 -10.68 1 97.88 70 LEU A CA 1
ATOM 515 C C . LEU A 1 70 ? 8.352 -22.891 -11.016 1 97.88 70 LEU A C 1
ATOM 517 O O . LEU A 1 70 ? 7.227 -22.438 -11.242 1 97.88 70 LEU A O 1
ATOM 521 N N . ALA A 1 71 ? 9.461 -22.188 -11.102 1 96.12 71 ALA A N 1
ATOM 522 C CA . ALA A 1 71 ? 9.477 -20.75 -11.359 1 96.12 71 ALA A CA 1
ATOM 523 C C . ALA A 1 71 ? 10.117 -20.453 -12.711 1 96.12 71 ALA A C 1
ATOM 525 O O . ALA A 1 71 ? 10.961 -19.562 -12.82 1 96.12 71 ALA A O 1
ATOM 526 N N . VAL A 1 72 ? 9.742 -21.172 -13.742 1 92.94 72 VAL A N 1
ATOM 527 C CA . VAL A 1 72 ? 10.25 -21 -15.094 1 92.94 72 VAL A CA 1
ATOM 528 C C . VAL A 1 72 ? 9.164 -20.391 -15.984 1 92.94 72 VAL A C 1
ATOM 530 O O . VAL A 1 72 ? 7.98 -20.422 -15.633 1 92.94 72 VAL A O 1
ATOM 533 N N . LYS A 1 73 ? 9.609 -19.875 -17.094 1 86.69 73 LYS A N 1
ATOM 534 C CA . LYS A 1 73 ? 8.664 -19.312 -18.062 1 86.69 73 LYS A CA 1
ATOM 535 C C . LYS A 1 73 ? 7.777 -20.406 -18.656 1 86.69 73 LYS A C 1
ATOM 537 O O . LYS A 1 73 ? 8.211 -21.547 -18.812 1 86.69 73 LYS A O 1
ATOM 542 N N . PRO A 1 74 ? 6.586 -20.031 -19.031 1 88.12 74 PRO A N 1
ATOM 543 C CA . PRO A 1 74 ? 5.656 -21.016 -19.578 1 88.12 74 PRO A CA 1
ATOM 544 C C . PRO A 1 74 ? 6.219 -21.75 -20.797 1 88.12 74 PRO A C 1
ATOM 546 O O . PRO A 1 74 ? 6.016 -22.953 -20.953 1 88.12 74 PRO A O 1
ATOM 549 N N . GLN A 1 75 ? 7.016 -21.078 -21.562 1 87.06 75 GLN A N 1
ATOM 550 C CA . GLN A 1 75 ? 7.531 -21.656 -22.812 1 87.06 75 GLN A CA 1
ATOM 551 C C . GLN A 1 75 ? 8.547 -22.75 -22.531 1 87.06 75 GLN A C 1
ATOM 553 O O . GLN A 1 75 ? 8.781 -23.625 -23.375 1 87.06 75 GLN A O 1
ATOM 558 N N . THR A 1 76 ? 9.141 -22.719 -21.375 1 91.81 76 THR A N 1
ATOM 559 C CA . THR A 1 76 ? 10.18 -23.688 -21.047 1 91.81 76 THR A CA 1
ATOM 560 C C . THR A 1 76 ? 9.625 -24.812 -20.188 1 91.81 76 THR A C 1
ATOM 562 O O . THR A 1 76 ? 10.32 -25.812 -19.922 1 91.81 76 THR A O 1
ATOM 565 N N . LEU A 1 77 ? 8.438 -24.75 -19.781 1 93.94 77 LEU A N 1
ATOM 566 C CA . LEU A 1 77 ? 7.855 -25.625 -18.781 1 93.94 77 LEU A CA 1
ATOM 567 C C . LEU A 1 77 ? 7.75 -27.047 -19.297 1 93.94 77 LEU A C 1
ATOM 569 O O . LEU A 1 77 ? 8.055 -28 -18.578 1 93.94 77 LEU A O 1
ATOM 573 N N . SER A 1 78 ? 7.312 -27.219 -20.5 1 93.56 78 SER A N 1
ATOM 574 C CA . SER A 1 78 ? 7.125 -28.562 -21.062 1 93.56 78 SER A CA 1
ATOM 575 C C . SER A 1 78 ? 8.43 -29.359 -21.047 1 93.56 78 SER A C 1
ATOM 577 O O . SER A 1 78 ? 8.438 -30.531 -20.672 1 93.56 78 SER A O 1
ATOM 579 N N . SER A 1 79 ? 9.484 -28.703 -21.469 1 95.25 79 SER A N 1
ATOM 580 C CA . SER A 1 79 ? 10.789 -29.359 -21.469 1 95.25 79 SER A CA 1
ATOM 581 C C . SER A 1 79 ? 11.234 -29.703 -20.047 1 95.25 79 SER A C 1
ATOM 583 O O . SER A 1 79 ? 11.773 -30.781 -19.812 1 95.25 79 SER A O 1
ATOM 585 N N . VAL A 1 80 ? 11.008 -28.828 -19.141 1 96.25 80 VAL A N 1
ATOM 586 C CA . VAL A 1 80 ? 11.383 -29.047 -17.734 1 96.25 80 VAL A CA 1
ATOM 587 C C . VAL A 1 80 ? 10.609 -30.234 -17.172 1 96.25 80 VAL A C 1
ATOM 589 O O . VAL A 1 80 ? 11.195 -31.109 -16.531 1 96.25 80 VAL A O 1
ATOM 592 N N . LEU A 1 81 ? 9.336 -30.281 -17.406 1 96.81 81 LEU A N 1
ATOM 593 C CA . LEU A 1 81 ? 8.484 -31.344 -16.875 1 96.81 81 LEU A CA 1
ATOM 594 C C . LEU A 1 81 ? 8.883 -32.688 -17.469 1 96.81 81 LEU A C 1
ATOM 596 O O . LEU A 1 81 ? 8.961 -33.688 -16.75 1 96.81 81 LEU A O 1
ATOM 600 N N . SER A 1 82 ? 9.148 -32.688 -18.75 1 96.12 82 SER A N 1
ATOM 601 C CA . SER A 1 82 ? 9.539 -33.938 -19.406 1 96.12 82 SER A CA 1
ATOM 602 C C . SER A 1 82 ? 10.859 -34.469 -18.859 1 96.12 82 SER A C 1
ATOM 604 O O . SER A 1 82 ? 11.008 -35.688 -18.641 1 96.12 82 SER A O 1
ATOM 606 N N . ASN A 1 83 ? 11.766 -33.594 -18.625 1 95.81 83 ASN A N 1
ATOM 607 C CA . ASN A 1 83 ? 13.094 -33.969 -18.156 1 95.81 83 ASN A CA 1
ATOM 608 C C . ASN A 1 83 ? 13.062 -34.438 -16.719 1 95.81 83 ASN A C 1
ATOM 610 O O . ASN A 1 83 ? 13.883 -35.25 -16.297 1 95.81 83 ASN A O 1
ATOM 614 N N . LEU A 1 84 ? 12.094 -33.969 -15.984 1 96.31 84 LEU A N 1
ATOM 615 C CA . LEU A 1 84 ? 12.102 -34.25 -14.547 1 96.31 84 LEU A CA 1
ATOM 616 C C . LEU A 1 84 ? 11.047 -35.281 -14.18 1 96.31 84 LEU A C 1
ATOM 618 O O . LEU A 1 84 ? 10.906 -35.656 -13.008 1 96.31 84 LEU A O 1
ATOM 622 N N . LYS A 1 85 ? 10.344 -35.75 -15.133 1 96.19 85 LYS A N 1
ATOM 623 C CA . LYS A 1 85 ? 9.188 -36.625 -14.93 1 96.19 85 LYS A CA 1
ATOM 624 C C . LYS A 1 85 ? 9.523 -37.781 -13.984 1 96.19 85 LYS A C 1
ATOM 626 O O . LYS A 1 85 ? 8.797 -38.031 -13.023 1 96.19 85 LYS A O 1
ATOM 631 N N . ASN A 1 86 ? 10.633 -38.406 -14.227 1 94.69 86 ASN A N 1
ATOM 632 C CA . ASN A 1 86 ? 10.969 -39.594 -13.484 1 94.69 86 ASN A CA 1
ATOM 633 C C . ASN A 1 86 ? 11.594 -39.281 -12.133 1 94.69 86 ASN A C 1
ATOM 635 O O . ASN A 1 86 ? 11.703 -40.156 -11.266 1 94.69 86 ASN A O 1
ATOM 639 N N . GLU A 1 87 ? 11.977 -38.031 -11.984 1 94.94 87 GLU A N 1
ATOM 640 C CA . GLU A 1 87 ? 12.594 -37.594 -10.727 1 94.94 87 GLU A CA 1
ATOM 641 C C . GLU A 1 87 ? 11.547 -37.094 -9.734 1 94.94 87 GLU A C 1
ATOM 643 O O . GLU A 1 87 ? 11.797 -37.094 -8.523 1 94.94 87 GLU A O 1
ATOM 648 N N . ILE A 1 88 ? 10.406 -36.719 -10.195 1 95.94 88 ILE A N 1
ATOM 649 C CA . ILE A 1 88 ? 9.336 -36.219 -9.344 1 95.94 88 ILE A CA 1
ATOM 650 C C . ILE A 1 88 ? 8.445 -37.375 -8.891 1 95.94 88 ILE A C 1
ATOM 652 O O . ILE A 1 88 ? 7.609 -37.844 -9.656 1 95.94 88 ILE A O 1
ATOM 656 N N . THR A 1 89 ? 8.641 -37.75 -7.695 1 90.94 89 THR A N 1
ATOM 657 C CA . THR A 1 89 ? 7.855 -38.844 -7.152 1 90.94 89 THR A CA 1
ATOM 658 C C . THR A 1 89 ? 6.59 -38.344 -6.473 1 90.94 89 THR A C 1
ATOM 660 O O . THR A 1 89 ? 6.422 -37.125 -6.301 1 90.94 89 THR A O 1
ATOM 663 N N . SER A 1 90 ? 5.727 -39.281 -6.031 1 90 90 SER A N 1
ATOM 664 C CA . SER A 1 90 ? 4.457 -38.938 -5.402 1 90 90 SER A CA 1
ATOM 665 C C . SER A 1 90 ? 4.672 -38.344 -4.016 1 90 90 SER A C 1
ATOM 667 O O . SER A 1 90 ? 3.75 -37.75 -3.438 1 90 90 SER A O 1
ATOM 669 N N . GLU A 1 91 ? 5.832 -38.438 -3.527 1 92.25 91 GLU A N 1
ATOM 670 C CA . GLU A 1 91 ? 6.133 -37.906 -2.203 1 92.25 91 GLU A CA 1
ATOM 671 C C . GLU A 1 91 ? 6.41 -36.406 -2.264 1 92.25 91 GLU A C 1
ATOM 673 O O . GLU A 1 91 ? 6.414 -35.75 -1.233 1 92.25 91 GLU A O 1
ATOM 678 N N . LYS A 1 92 ? 6.652 -35.938 -3.434 1 96.06 92 LYS A N 1
ATOM 679 C CA . LYS A 1 92 ? 7.016 -34.531 -3.588 1 96.06 92 LYS A CA 1
ATOM 680 C C . LYS A 1 92 ? 5.801 -33.688 -3.949 1 96.06 92 LYS A C 1
ATOM 682 O O . LYS A 1 92 ? 4.918 -34.125 -4.684 1 96.06 92 LYS A O 1
ATOM 687 N N . LEU A 1 93 ? 5.715 -32.5 -3.443 1 98.12 93 LEU A N 1
ATOM 688 C CA . LEU A 1 93 ? 4.723 -31.516 -3.842 1 98.12 93 LEU A CA 1
ATOM 689 C C . LEU A 1 93 ? 5.285 -30.594 -4.91 1 98.12 93 LEU A C 1
ATOM 691 O O . LEU A 1 93 ? 6.371 -30.031 -4.742 1 98.12 93 LEU A O 1
ATOM 695 N N . VAL A 1 94 ? 4.574 -30.453 -6.008 1 98.5 94 VAL A N 1
ATOM 696 C CA . VAL A 1 94 ? 4.949 -29.531 -7.07 1 98.5 94 VAL A CA 1
ATOM 697 C C . VAL A 1 94 ? 4.07 -28.281 -7.004 1 98.5 94 VAL A C 1
ATOM 699 O O . VAL A 1 94 ? 2.84 -28.375 -7.02 1 98.5 94 VAL A O 1
ATOM 702 N N . ILE A 1 95 ? 4.688 -27.141 -6.867 1 98.62 95 ILE A N 1
ATOM 703 C CA . ILE A 1 95 ? 4.016 -25.844 -6.926 1 98.62 95 ILE A CA 1
ATOM 704 C C . ILE A 1 95 ? 4.492 -25.062 -8.148 1 98.62 95 ILE A C 1
ATOM 706 O O . ILE A 1 95 ? 5.688 -24.812 -8.305 1 98.62 95 ILE A O 1
ATOM 710 N N . SER A 1 96 ? 3.59 -24.719 -8.977 1 97.81 96 SER A N 1
ATOM 711 C CA . SER A 1 96 ? 3.977 -23.969 -10.164 1 97.81 96 SER A CA 1
ATOM 712 C C . SER A 1 96 ? 3.443 -22.547 -10.117 1 97.81 96 SER A C 1
ATOM 714 O O . SER A 1 96 ? 2.293 -22.312 -9.742 1 97.81 96 SER A O 1
ATOM 716 N N . ILE A 1 97 ? 4.301 -21.578 -10.555 1 96 97 ILE A N 1
ATOM 717 C CA . ILE A 1 97 ? 3.877 -20.172 -10.602 1 96 97 ILE A CA 1
ATOM 718 C C . ILE A 1 97 ? 3.895 -19.688 -12.047 1 96 97 ILE A C 1
ATOM 720 O O . ILE A 1 97 ? 3.957 -18.484 -12.297 1 96 97 ILE A O 1
ATOM 724 N N . ALA A 1 98 ? 3.887 -20.672 -13.039 1 90.5 98 ALA A N 1
ATOM 725 C CA . ALA A 1 98 ? 3.877 -20.297 -14.453 1 90.5 98 ALA A CA 1
ATOM 726 C C . ALA A 1 98 ? 2.527 -19.719 -14.859 1 90.5 98 ALA A C 1
ATOM 728 O O . ALA A 1 98 ? 1.483 -20.328 -14.625 1 90.5 98 ALA A O 1
ATOM 729 N N . ALA A 1 99 ? 2.588 -18.578 -15.508 1 83.75 99 ALA A N 1
ATOM 730 C CA . ALA A 1 99 ? 1.37 -17.875 -15.906 1 83.75 99 ALA A CA 1
ATOM 731 C C . ALA A 1 99 ? 0.658 -18.594 -17.047 1 83.75 99 ALA A C 1
ATOM 733 O O . ALA A 1 99 ? 1.296 -19.031 -18 1 83.75 99 ALA A O 1
ATOM 734 N N . GLY A 1 100 ? -0.618 -18.828 -16.828 1 85.12 100 GLY A N 1
ATOM 735 C CA . GLY A 1 100 ? -1.474 -19.281 -17.922 1 85.12 100 GLY A CA 1
ATOM 736 C C . GLY A 1 100 ? -1.435 -20.781 -18.125 1 85.12 100 GLY A C 1
ATOM 737 O O . GLY A 1 100 ? -2.031 -21.297 -19.078 1 85.12 100 GLY A O 1
ATOM 738 N N . VAL A 1 101 ? -0.721 -21.531 -17.359 1 91.44 101 VAL A N 1
ATOM 739 C CA . VAL A 1 101 ? -0.598 -22.969 -17.562 1 91.44 101 VAL A CA 1
ATOM 740 C C . VAL A 1 101 ? -1.553 -23.703 -16.625 1 91.44 101 VAL A C 1
ATOM 742 O O . VAL A 1 101 ? -1.431 -23.609 -15.398 1 91.44 101 VAL A O 1
ATOM 745 N N . PRO A 1 102 ? -2.463 -24.406 -17.172 1 94.69 102 PRO A N 1
ATOM 746 C CA . PRO A 1 102 ? -3.447 -25.078 -16.312 1 94.69 102 PRO A CA 1
ATOM 747 C C . PRO A 1 102 ? -2.867 -26.281 -15.586 1 94.69 102 PRO A C 1
ATOM 749 O O . PRO A 1 102 ? -1.842 -26.828 -16 1 94.69 102 PRO A O 1
ATOM 752 N N . LEU A 1 103 ? -3.539 -26.719 -14.602 1 96.44 103 LEU A N 1
ATOM 753 C CA . LEU A 1 103 ? -3.139 -27.859 -13.781 1 96.44 103 LEU A CA 1
ATOM 754 C C . LEU A 1 103 ? -3.023 -29.125 -14.625 1 96.44 103 LEU A C 1
ATOM 756 O O . LEU A 1 103 ? -2.145 -29.953 -14.383 1 96.44 103 LEU A O 1
ATOM 760 N N . SER A 1 104 ? -3.9 -29.281 -15.594 1 95.69 104 SER A N 1
ATOM 761 C CA . SER A 1 104 ? -3.928 -30.484 -16.422 1 95.69 104 SER A CA 1
ATOM 762 C C . SER A 1 104 ? -2.598 -30.688 -17.141 1 95.69 104 SER A C 1
ATOM 764 O O . SER A 1 104 ? -2.182 -31.812 -17.375 1 95.69 104 SER A O 1
ATOM 766 N N . THR A 1 105 ? -1.927 -29.594 -17.438 1 94.31 105 THR A N 1
ATOM 767 C CA . THR A 1 105 ? -0.634 -29.672 -18.109 1 94.31 105 THR A CA 1
ATOM 768 C C . THR A 1 105 ? 0.376 -30.422 -17.234 1 94.31 105 THR A C 1
ATOM 770 O O . THR A 1 105 ? 1.112 -31.281 -17.719 1 94.31 105 THR A O 1
ATOM 773 N N . TYR A 1 106 ? 0.406 -30.156 -15.984 1 96 106 TYR A N 1
ATOM 774 C CA . TYR A 1 106 ? 1.324 -30.781 -15.031 1 96 106 TYR A CA 1
ATOM 775 C C . TYR A 1 106 ? 0.906 -32.219 -14.727 1 96 106 TYR A C 1
ATOM 777 O O . TYR A 1 106 ? 1.739 -33.125 -14.727 1 96 106 TYR A O 1
ATOM 785 N N . GLU A 1 107 ? -0.366 -32.344 -14.516 1 94.94 107 GLU A N 1
ATOM 786 C CA . GLU A 1 107 ? -0.901 -33.656 -14.148 1 94.94 107 GLU A CA 1
ATOM 787 C C . GLU A 1 107 ? -0.737 -34.656 -15.297 1 94.94 107 GLU A C 1
ATOM 789 O O . GLU A 1 107 ? -0.537 -35.844 -15.055 1 94.94 107 GLU A O 1
ATOM 794 N N . ASP A 1 108 ? -0.753 -34.156 -16.516 1 94.88 108 ASP A N 1
ATOM 795 C CA . ASP A 1 108 ? -0.593 -35.031 -17.688 1 94.88 108 ASP A CA 1
ATOM 796 C C . ASP A 1 108 ? 0.881 -35.344 -17.938 1 94.88 108 ASP A C 1
ATOM 798 O O . ASP A 1 108 ? 1.218 -36.406 -18.453 1 94.88 108 ASP A O 1
ATOM 802 N N . ALA A 1 109 ? 1.709 -34.438 -17.609 1 95.62 109 ALA A N 1
ATOM 803 C CA . ALA A 1 109 ? 3.125 -34.531 -17.938 1 95.62 109 ALA A CA 1
ATOM 804 C C . ALA A 1 109 ? 3.873 -35.344 -16.891 1 95.62 109 ALA A C 1
ATOM 806 O O . ALA A 1 109 ? 4.895 -35.969 -17.172 1 95.62 109 ALA A O 1
ATOM 807 N N . LEU A 1 110 ? 3.379 -35.344 -15.664 1 96.5 110 LEU A N 1
ATOM 808 C CA . LEU A 1 110 ? 4.074 -36 -14.555 1 96.5 110 LEU A CA 1
ATOM 809 C C . LEU A 1 110 ? 3.432 -37.344 -14.219 1 96.5 110 LEU A C 1
ATOM 811 O O . LEU A 1 110 ? 2.434 -37.719 -14.828 1 96.5 110 LEU A O 1
ATOM 815 N N . LEU A 1 111 ? 4.059 -38.031 -13.391 1 95.44 111 LEU A N 1
ATOM 816 C CA . LEU A 1 111 ? 3.578 -39.344 -13.031 1 95.44 111 LEU A CA 1
ATOM 817 C C . LEU A 1 111 ? 2.209 -39.281 -12.367 1 95.44 111 LEU A C 1
ATOM 819 O O . LEU A 1 111 ? 1.894 -38.281 -11.695 1 95.44 111 LEU A O 1
ATOM 823 N N . GLU A 1 112 ? 1.446 -40.344 -12.539 1 93.69 112 GLU A N 1
ATOM 824 C CA . GLU A 1 112 ? 0.133 -40.406 -11.906 1 93.69 112 GLU A CA 1
ATOM 825 C C . GLU A 1 112 ? 0.245 -40.25 -10.391 1 93.69 112 GLU A C 1
ATOM 827 O O . GLU A 1 112 ? 1.146 -40.812 -9.766 1 93.69 112 GLU A O 1
ATOM 832 N N . GLY A 1 113 ? -0.64 -39.406 -9.883 1 94.44 113 GLY A N 1
ATOM 833 C CA . GLY A 1 113 ? -0.654 -39.25 -8.438 1 94.44 113 GLY A CA 1
ATOM 834 C C . GLY A 1 113 ? 0.187 -38.094 -7.965 1 94.44 113 GLY A C 1
ATOM 835 O O . GLY A 1 113 ? 0.167 -37.719 -6.781 1 94.44 113 GLY A O 1
ATOM 836 N N . THR A 1 114 ? 0.936 -37.5 -8.891 1 96.12 114 THR A N 1
ATOM 837 C CA . THR A 1 114 ? 1.75 -36.344 -8.508 1 96.12 114 THR A CA 1
ATOM 838 C C . THR A 1 114 ? 0.882 -35.219 -7.91 1 96.12 114 THR A C 1
ATOM 840 O O . THR A 1 114 ? -0.197 -34.938 -8.43 1 96.12 114 THR A O 1
ATOM 843 N N . ARG A 1 115 ? 1.295 -34.719 -6.734 1 98 115 ARG A N 1
ATOM 844 C CA . ARG A 1 115 ? 0.603 -33.625 -6.07 1 98 115 ARG A CA 1
ATOM 845 C C . ARG A 1 115 ? 1.051 -32.281 -6.633 1 98 115 ARG A C 1
ATOM 847 O O . ARG A 1 115 ? 2.232 -31.938 -6.562 1 98 115 ARG A O 1
ATOM 854 N N . VAL A 1 116 ? 0.064 -31.562 -7.227 1 98.25 116 VAL A N 1
ATOM 855 C CA . VAL A 1 116 ? 0.376 -30.297 -7.891 1 98.25 116 VAL A CA 1
ATOM 856 C C . VAL A 1 116 ? -0.509 -29.188 -7.328 1 98.25 116 VAL A C 1
ATOM 858 O O . VAL A 1 116 ? -1.696 -29.391 -7.07 1 98.25 116 VAL A O 1
ATOM 861 N N . VAL A 1 117 ? 0.078 -28.031 -7.051 1 98.62 117 VAL A N 1
ATOM 862 C CA . VAL A 1 117 ? -0.626 -26.812 -6.707 1 98.62 117 VAL A CA 1
ATOM 863 C C . VAL A 1 117 ? -0.234 -25.703 -7.684 1 98.62 117 VAL A C 1
ATOM 865 O O . VAL A 1 117 ? 0.951 -25.5 -7.961 1 98.62 117 VAL A O 1
ATOM 868 N N . ARG A 1 118 ? -1.202 -25.031 -8.242 1 98.19 118 ARG A N 1
ATOM 869 C CA . ARG A 1 118 ? -0.989 -23.891 -9.125 1 98.19 118 ARG A CA 1
ATOM 870 C C . ARG A 1 118 ? -1.117 -22.578 -8.367 1 98.19 118 ARG A C 1
ATOM 872 O O . ARG A 1 118 ? -2.072 -22.375 -7.613 1 98.19 118 ARG A O 1
ATOM 879 N N . VAL A 1 119 ? -0.137 -21.688 -8.539 1 98.31 119 VAL A N 1
ATOM 880 C CA . VAL A 1 119 ? -0.153 -20.406 -7.848 1 98.31 119 VAL A CA 1
ATOM 881 C C . VAL A 1 119 ? 0.082 -19.281 -8.852 1 98.31 119 VAL A C 1
ATOM 883 O O . VAL A 1 119 ? 0.919 -19.406 -9.75 1 98.31 119 VAL A O 1
ATOM 886 N N . MET A 1 120 ? -0.726 -18.25 -8.734 1 97.75 120 MET A N 1
ATOM 887 C CA . MET A 1 120 ? -0.491 -17.016 -9.477 1 97.75 120 MET A CA 1
ATOM 888 C C . MET A 1 120 ? -0.109 -15.883 -8.539 1 97.75 120 MET A C 1
ATOM 890 O O . MET A 1 120 ? -0.977 -15.156 -8.055 1 97.75 120 MET A O 1
ATOM 894 N N . PRO A 1 121 ? 1.142 -15.648 -8.328 1 97.62 121 PRO A N 1
ATOM 895 C CA . PRO A 1 121 ? 1.589 -14.469 -7.59 1 97.62 121 PRO A CA 1
ATOM 896 C C . PRO A 1 121 ? 1.725 -13.234 -8.477 1 97.62 121 PRO A C 1
ATOM 898 O O . PRO A 1 121 ? 1.182 -13.203 -9.578 1 97.62 121 PRO A O 1
ATOM 901 N N . ASN A 1 122 ? 2.277 -12.18 -7.934 1 97.25 122 ASN A N 1
ATOM 902 C CA . ASN A 1 122 ? 2.604 -11.016 -8.742 1 97.25 122 ASN A CA 1
ATOM 903 C C . ASN A 1 122 ? 3.949 -10.414 -8.352 1 97.25 122 ASN A C 1
ATOM 905 O O . ASN A 1 122 ? 4.605 -10.898 -7.43 1 97.25 122 ASN A O 1
ATOM 909 N N . ILE A 1 123 ? 4.395 -9.477 -9.062 1 96.69 123 ILE A N 1
ATOM 910 C CA . ILE A 1 123 ? 5.758 -8.953 -9.008 1 96.69 123 ILE A CA 1
ATOM 911 C C . ILE A 1 123 ? 6.008 -8.312 -7.645 1 96.69 123 ILE A C 1
ATOM 913 O O . ILE A 1 123 ? 7.156 -8.07 -7.27 1 96.69 123 ILE A O 1
ATOM 917 N N . ALA A 1 124 ? 5.008 -8.047 -6.883 1 98.38 124 ALA A N 1
ATOM 918 C CA . ALA A 1 124 ? 5.18 -7.414 -5.578 1 98.38 124 ALA A CA 1
ATOM 919 C C . ALA A 1 124 ? 5.777 -8.391 -4.566 1 98.38 124 ALA A C 1
ATOM 921 O O . ALA A 1 124 ? 6.137 -8 -3.453 1 98.38 124 ALA A O 1
ATOM 922 N N . ALA A 1 125 ? 5.984 -9.648 -4.969 1 97.62 125 ALA A N 1
ATOM 923 C CA . ALA A 1 125 ? 6.754 -10.594 -4.168 1 97.62 125 ALA A CA 1
ATOM 924 C C . ALA A 1 125 ? 8.156 -10.062 -3.893 1 97.62 125 ALA A C 1
ATOM 926 O O . ALA A 1 125 ? 8.75 -10.367 -2.857 1 97.62 125 ALA A O 1
ATOM 927 N N . THR A 1 126 ? 8.641 -9.227 -4.754 1 96.06 126 THR A N 1
ATOM 928 C CA . THR A 1 126 ? 9.992 -8.68 -4.656 1 96.06 126 THR A CA 1
ATOM 929 C C . THR A 1 126 ? 10.109 -7.762 -3.443 1 96.06 126 THR A C 1
ATOM 931 O O . THR A 1 126 ? 11.219 -7.457 -2.998 1 96.06 126 THR A O 1
ATOM 934 N N . VAL A 1 127 ? 8.938 -7.301 -2.918 1 97.31 127 VAL A N 1
ATOM 935 C CA . VAL A 1 127 ? 8.953 -6.461 -1.726 1 97.31 127 VAL A CA 1
ATOM 936 C C . VAL A 1 127 ? 8.109 -7.109 -0.628 1 97.31 127 VAL A C 1
ATOM 938 O O . VAL A 1 127 ? 7.605 -6.422 0.262 1 97.31 127 VAL A O 1
ATOM 941 N N . SER A 1 128 ? 7.863 -8.352 -0.811 1 97.25 128 SER A N 1
ATOM 942 C CA . SER A 1 128 ? 7.16 -9.195 0.152 1 97.25 128 SER A CA 1
ATOM 943 C C . SER A 1 128 ? 5.73 -8.703 0.368 1 97.25 128 SER A C 1
ATOM 945 O O . SER A 1 128 ? 5.223 -8.734 1.491 1 97.25 128 SER A O 1
ATOM 947 N N . GLU A 1 129 ? 5.098 -8.188 -0.644 1 98.38 129 GLU A N 1
ATOM 948 C CA . GLU A 1 129 ? 3.703 -7.758 -0.597 1 98.38 129 GLU A CA 1
ATOM 949 C C . GLU A 1 129 ? 2.92 -8.289 -1.795 1 98.38 129 GLU A C 1
ATOM 951 O O . GLU A 1 129 ? 2.135 -7.559 -2.402 1 98.38 129 GLU A O 1
ATOM 956 N N . ALA A 1 130 ? 3.16 -9.484 -2.117 1 98.44 130 ALA A N 1
ATOM 957 C CA . ALA A 1 130 ? 2.512 -10.133 -3.258 1 98.44 130 ALA A CA 1
ATOM 958 C C . ALA A 1 130 ? 1.04 -10.406 -2.969 1 98.44 130 ALA A C 1
ATOM 960 O O . ALA A 1 130 ? 0.64 -10.516 -1.808 1 98.44 130 ALA A O 1
ATOM 961 N N . ALA A 1 131 ? 0.239 -10.398 -3.982 1 98.81 131 ALA A N 1
ATOM 962 C CA . ALA A 1 131 ? -1.106 -10.969 -4.004 1 98.81 131 ALA A CA 1
ATOM 963 C C . ALA A 1 131 ? -1.146 -12.25 -4.836 1 98.81 131 ALA A C 1
ATOM 965 O O . ALA A 1 131 ? -0.875 -12.227 -6.039 1 98.81 131 ALA A O 1
ATOM 966 N N . SER A 1 132 ? -1.504 -13.391 -4.141 1 98.69 132 SER A N 1
ATOM 967 C CA . SER A 1 132 ? -1.365 -14.68 -4.812 1 98.69 132 SER A CA 1
ATOM 968 C C . SER A 1 132 ? -2.67 -15.469 -4.77 1 98.69 132 SER A C 1
ATOM 970 O O . SER A 1 132 ? -3.32 -15.547 -3.725 1 98.69 132 SER A O 1
ATOM 972 N N . GLY A 1 133 ? -3.094 -15.945 -5.914 1 98.69 133 GLY A N 1
ATOM 973 C CA . GLY A 1 133 ? -4.121 -16.969 -5.984 1 98.69 133 GLY A CA 1
ATOM 974 C C . GLY A 1 133 ? -3.561 -18.375 -6.023 1 98.69 133 GLY A C 1
ATOM 975 O O . GLY A 1 133 ? -2.547 -18.625 -6.68 1 98.69 133 GLY A O 1
ATOM 976 N N . ILE A 1 134 ? -4.184 -19.344 -5.277 1 98.75 134 ILE A N 1
ATOM 977 C CA . ILE A 1 134 ? -3.689 -20.719 -5.16 1 98.75 134 ILE A CA 1
ATOM 978 C C . ILE A 1 134 ? -4.809 -21.703 -5.492 1 98.75 134 ILE A C 1
ATOM 980 O O . ILE A 1 134 ? -5.906 -21.609 -4.938 1 98.75 134 ILE A O 1
ATOM 984 N N . ALA A 1 135 ? -4.512 -22.578 -6.379 1 98.5 135 ALA A N 1
ATOM 985 C CA . ALA A 1 135 ? -5.473 -23.609 -6.77 1 98.5 135 ALA A CA 1
ATOM 986 C C . ALA A 1 135 ? -4.867 -25 -6.621 1 98.5 135 ALA A C 1
ATOM 988 O O . ALA A 1 135 ? -3.861 -25.312 -7.262 1 98.5 135 ALA A O 1
ATOM 989 N N . PRO A 1 136 ? -5.48 -25.875 -5.855 1 98.38 136 PRO A N 1
ATOM 990 C CA . PRO A 1 136 ? -4.969 -27.234 -5.699 1 98.38 136 PRO A CA 1
ATOM 991 C C . PRO A 1 136 ? -5.328 -28.141 -6.879 1 98.38 136 PRO A C 1
ATOM 993 O O . PRO A 1 136 ? -6.426 -28.031 -7.43 1 98.38 136 PRO A O 1
ATOM 996 N N . GLY A 1 137 ? -4.375 -28.969 -7.277 1 97.69 137 GLY A N 1
ATOM 997 C CA . GLY A 1 137 ? -4.66 -30.016 -8.242 1 97.69 137 GLY A CA 1
ATOM 998 C C . GLY A 1 137 ? -5.434 -31.172 -7.656 1 97.69 137 GLY A C 1
ATOM 999 O O . GLY A 1 137 ? -5.766 -31.172 -6.469 1 97.69 137 GLY A O 1
ATOM 1000 N N . LYS A 1 138 ? -5.762 -32.094 -8.508 1 95.94 138 LYS A N 1
ATOM 1001 C CA . LYS A 1 138 ? -6.668 -33.156 -8.148 1 95.94 138 LYS A CA 1
ATOM 1002 C C . LYS A 1 138 ? -6.062 -34.062 -7.062 1 95.94 138 LYS A C 1
ATOM 1004 O O . LYS A 1 138 ? -6.789 -34.625 -6.254 1 95.94 138 LYS A O 1
ATOM 1009 N N . ASN A 1 139 ? -4.746 -34.156 -7.012 1 97.12 139 ASN A N 1
ATOM 1010 C CA . ASN A 1 139 ? -4.105 -35.062 -6.062 1 97.12 139 ASN A CA 1
ATOM 1011 C C . ASN A 1 139 ? -3.521 -34.281 -4.875 1 97.12 139 ASN A C 1
ATOM 1013 O O . ASN A 1 139 ? -2.91 -34.906 -3.988 1 97.12 139 ASN A O 1
ATOM 1017 N N . ALA A 1 140 ? -3.645 -33 -4.863 1 97.69 140 ALA A N 1
ATOM 1018 C CA . ALA A 1 140 ? -3.117 -32.188 -3.758 1 97.69 140 ALA A CA 1
ATOM 1019 C C . ALA A 1 140 ? -3.893 -32.469 -2.471 1 97.69 140 ALA A C 1
ATOM 1021 O O . ALA A 1 140 ? -5.117 -32.562 -2.49 1 97.69 140 ALA A O 1
ATOM 1022 N N . THR A 1 141 ? -3.191 -32.562 -1.359 1 97.31 141 THR A N 1
ATOM 1023 C CA . THR A 1 141 ? -3.807 -32.781 -0.055 1 97.31 141 THR A CA 1
ATOM 1024 C C . THR A 1 141 ? -4.023 -31.453 0.672 1 97.31 141 THR A C 1
ATOM 1026 O O . THR A 1 141 ? -3.473 -30.422 0.275 1 97.31 141 THR A O 1
ATOM 1029 N N . PRO A 1 142 ? -4.863 -31.5 1.712 1 97.44 142 PRO A N 1
ATOM 1030 C CA . PRO A 1 142 ? -5.02 -30.297 2.527 1 97.44 142 PRO A CA 1
ATOM 1031 C C . PRO A 1 142 ? -3.691 -29.781 3.094 1 97.44 142 PRO A C 1
ATOM 1033 O O . PRO A 1 142 ? -3.488 -28.578 3.221 1 97.44 142 PRO A O 1
ATOM 1036 N N . GLU A 1 143 ? -2.85 -30.703 3.412 1 96.62 143 GLU A N 1
ATOM 1037 C CA . GLU A 1 143 ? -1.534 -30.344 3.928 1 96.62 143 GLU A CA 1
ATOM 1038 C C . GLU A 1 143 ? -0.703 -29.625 2.861 1 96.62 143 GLU A C 1
ATOM 1040 O O . GLU A 1 143 ? 0.061 -28.719 3.172 1 96.62 143 GLU A O 1
ATOM 1045 N N . ASP A 1 144 ? -0.862 -30.078 1.632 1 97.5 144 ASP A N 1
ATOM 1046 C CA . ASP A 1 144 ? -0.17 -29.422 0.523 1 97.5 144 ASP A CA 1
ATOM 1047 C C . ASP A 1 144 ? -0.628 -27.969 0.361 1 97.5 144 ASP A C 1
ATOM 1049 O O . ASP A 1 144 ? 0.193 -27.078 0.174 1 97.5 144 ASP A O 1
ATOM 1053 N N . LEU A 1 145 ? -1.921 -27.859 0.432 1 97.75 145 LEU A N 1
ATOM 1054 C CA . LEU A 1 145 ? -2.498 -26.531 0.293 1 97.75 145 LEU A CA 1
ATOM 1055 C C . LEU A 1 145 ? -2.049 -25.625 1.432 1 97.75 145 LEU A C 1
ATOM 1057 O O . LEU A 1 145 ? -1.746 -24.438 1.212 1 97.75 145 LEU A O 1
ATOM 1061 N N . LYS A 1 146 ? -2.021 -26.109 2.598 1 97.12 146 LYS A N 1
ATOM 1062 C CA . LYS A 1 146 ? -1.542 -25.344 3.752 1 97.12 146 LYS A CA 1
ATOM 1063 C C . LYS A 1 146 ? -0.095 -24.906 3.557 1 97.12 146 LYS A C 1
ATOM 1065 O O . LYS A 1 146 ? 0.261 -23.766 3.879 1 97.12 146 LYS A O 1
ATOM 1070 N N . ALA A 1 147 ? 0.707 -25.797 3.018 1 96.75 147 ALA A N 1
ATOM 1071 C CA . ALA A 1 147 ? 2.107 -25.484 2.758 1 96.75 147 ALA A CA 1
ATOM 1072 C C . ALA A 1 147 ? 2.23 -24.359 1.731 1 96.75 147 ALA A C 1
ATOM 1074 O O . ALA A 1 147 ? 3.002 -23.422 1.921 1 96.75 147 ALA A O 1
ATOM 1075 N N . ALA A 1 148 ? 1.459 -24.484 0.674 1 98.06 148 ALA A N 1
ATOM 1076 C CA . ALA A 1 148 ? 1.48 -23.453 -0.363 1 98.06 148 ALA A CA 1
ATOM 1077 C C . ALA A 1 148 ? 1.027 -22.109 0.192 1 98.06 148 ALA A C 1
ATOM 1079 O O . ALA A 1 148 ? 1.658 -21.078 -0.065 1 98.06 148 ALA A O 1
ATOM 1080 N N . LEU A 1 149 ? -0.036 -22.156 0.966 1 97.88 149 LEU A N 1
ATOM 1081 C CA . LEU A 1 149 ? -0.556 -20.938 1.57 1 97.88 149 LEU A CA 1
ATOM 1082 C C . LEU A 1 149 ? 0.479 -20.297 2.496 1 97.88 149 LEU A C 1
ATOM 1084 O O . LEU A 1 149 ? 0.663 -19.078 2.488 1 97.88 149 LEU A O 1
ATOM 1088 N N . GLU A 1 150 ? 1.17 -21.062 3.246 1 96.81 150 GLU A N 1
ATOM 1089 C CA . GLU A 1 150 ? 2.189 -20.562 4.164 1 96.81 150 GLU A CA 1
ATOM 1090 C C . GLU A 1 150 ? 3.346 -19.906 3.406 1 96.81 150 GLU A C 1
ATOM 1092 O O . GLU A 1 150 ? 3.801 -18.828 3.766 1 96.81 150 GLU A O 1
ATOM 1097 N N . ILE A 1 151 ? 3.785 -20.578 2.352 1 97.06 151 ILE A N 1
ATOM 1098 C CA . ILE A 1 151 ? 4.914 -20.094 1.563 1 97.06 151 ILE A CA 1
ATOM 1099 C C . ILE A 1 151 ? 4.574 -18.734 0.947 1 97.06 151 ILE A C 1
ATOM 1101 O O . ILE A 1 151 ? 5.34 -17.781 1.08 1 97.06 151 ILE A O 1
ATOM 1105 N N . PHE A 1 152 ? 3.4 -18.641 0.395 1 98.12 152 PHE A N 1
ATOM 1106 C CA . PHE A 1 152 ? 3.094 -17.453 -0.376 1 98.12 152 PHE A CA 1
ATOM 1107 C C . PHE A 1 152 ? 2.547 -16.344 0.526 1 98.12 152 PHE A C 1
ATOM 1109 O O . PHE A 1 152 ? 2.609 -15.164 0.181 1 98.12 152 PHE A O 1
ATOM 1116 N N . SER A 1 153 ? 2.057 -16.719 1.704 1 97.12 153 SER A N 1
ATOM 1117 C CA . SER A 1 153 ? 1.674 -15.703 2.688 1 97.12 153 SER A CA 1
ATOM 1118 C C . SER A 1 153 ? 2.9 -15.055 3.316 1 97.12 153 SER A C 1
ATOM 1120 O O . SER A 1 153 ? 2.812 -13.953 3.865 1 97.12 153 SER A O 1
ATOM 1122 N N . ALA A 1 154 ? 4.059 -15.719 3.225 1 95.12 154 ALA A N 1
ATOM 1123 C CA . ALA A 1 154 ? 5.309 -15.172 3.752 1 95.12 154 ALA A CA 1
ATOM 1124 C C . ALA A 1 154 ? 5.758 -13.961 2.949 1 95.12 154 ALA A C 1
ATOM 1126 O O . ALA A 1 154 ? 6.512 -13.125 3.447 1 95.12 154 ALA A O 1
ATOM 1127 N N . VAL A 1 155 ? 5.297 -13.852 1.711 1 96.88 155 VAL A N 1
ATOM 1128 C CA . VAL A 1 155 ? 5.734 -12.758 0.853 1 96.88 155 VAL A CA 1
ATOM 1129 C C . VAL A 1 155 ? 4.531 -11.914 0.435 1 96.88 155 VAL A C 1
ATOM 1131 O O . VAL A 1 155 ? 4.547 -11.273 -0.618 1 96.88 155 VAL A O 1
ATOM 1134 N N . GLY A 1 156 ? 3.494 -11.906 1.185 1 97.75 156 GLY A N 1
ATOM 1135 C CA . GLY A 1 156 ? 2.285 -11.141 0.91 1 97.75 156 GLY A CA 1
ATOM 1136 C C . GLY A 1 156 ? 1.025 -11.828 1.408 1 97.75 156 GLY A C 1
ATOM 1137 O O . GLY A 1 156 ? 0.976 -12.297 2.547 1 97.75 156 GLY A O 1
ATOM 1138 N N . THR A 1 157 ? -0.008 -11.789 0.568 1 98.31 157 THR A N 1
ATOM 1139 C CA . THR A 1 157 ? -1.288 -12.422 0.862 1 98.31 157 THR A CA 1
ATOM 1140 C C . THR A 1 157 ? -1.607 -13.5 -0.168 1 98.31 157 THR A C 1
ATOM 1142 O O . THR A 1 157 ? -1.348 -13.32 -1.36 1 98.31 157 THR A O 1
ATOM 1145 N N . ALA A 1 158 ? -2.141 -14.578 0.325 1 98.38 158 ALA A N 1
ATOM 1146 C CA . ALA A 1 158 ? -2.514 -15.68 -0.559 1 98.38 158 ALA A CA 1
ATOM 1147 C C . ALA A 1 158 ? -3.939 -16.156 -0.28 1 98.38 158 ALA A C 1
ATOM 1149 O O . ALA A 1 158 ? -4.348 -16.266 0.879 1 98.38 158 ALA A O 1
ATOM 1150 N N . VAL A 1 159 ? -4.672 -16.328 -1.383 1 98.31 159 VAL A N 1
ATOM 1151 C CA . VAL A 1 159 ? -6.047 -16.797 -1.255 1 98.31 159 VAL A CA 1
ATOM 1152 C C . VAL A 1 159 ? -6.25 -18.047 -2.105 1 98.31 159 VAL A C 1
ATOM 1154 O O . VAL A 1 159 ? -5.723 -18.141 -3.217 1 98.31 159 VAL A O 1
ATOM 1157 N N . GLN A 1 160 ? -6.977 -19.031 -1.55 1 98.31 160 GLN A N 1
ATOM 1158 C CA . GLN A 1 160 ? -7.348 -20.203 -2.33 1 98.31 160 GLN A CA 1
ATOM 1159 C C . GLN A 1 160 ? -8.516 -19.906 -3.268 1 98.31 160 GLN A C 1
ATOM 1161 O O . GLN A 1 160 ? -9.492 -19.281 -2.857 1 98.31 160 GLN A O 1
ATOM 1166 N N . VAL A 1 161 ? -8.375 -20.281 -4.5 1 98.06 161 VAL A N 1
ATOM 1167 C CA . VAL A 1 161 ? -9.445 -20.141 -5.488 1 98.06 161 VAL A CA 1
ATOM 1168 C C . VAL A 1 161 ? -9.547 -21.406 -6.324 1 98.06 161 VAL A C 1
ATOM 1170 O O . VAL A 1 161 ? -8.586 -22.172 -6.426 1 98.06 161 VAL A O 1
ATOM 1173 N N . PRO A 1 162 ? -10.781 -21.672 -6.871 1 97.38 162 PRO A N 1
ATOM 1174 C CA . PRO A 1 162 ? -10.836 -22.734 -7.875 1 97.38 162 PRO A CA 1
ATOM 1175 C C . PRO A 1 162 ? -9.969 -22.438 -9.102 1 97.38 162 PRO A C 1
ATOM 1177 O O . PRO A 1 162 ? -9.781 -21.266 -9.453 1 97.38 162 PRO A O 1
ATOM 1180 N N . GLU A 1 163 ? -9.461 -23.453 -9.734 1 97.25 163 GLU A N 1
ATOM 1181 C CA . GLU A 1 163 ? -8.602 -23.266 -10.898 1 97.25 163 GLU A CA 1
ATOM 1182 C C . GLU A 1 163 ? -9.305 -22.438 -11.977 1 97.25 163 GLU A C 1
ATOM 1184 O O . GLU A 1 163 ? -8.664 -21.672 -12.688 1 97.25 163 GLU A O 1
ATOM 1189 N N . SER A 1 164 ? -10.641 -22.594 -12.055 1 96.81 164 SER A N 1
ATOM 1190 C CA . SER A 1 164 ? -11.43 -21.906 -13.078 1 96.81 164 SER A CA 1
ATOM 1191 C C . SER A 1 164 ? -11.344 -20.391 -12.922 1 96.81 164 SER A C 1
ATOM 1193 O O . SER A 1 164 ? -11.703 -19.656 -13.836 1 96.81 164 SER A O 1
ATOM 1195 N N . LEU A 1 165 ? -10.859 -19.922 -11.781 1 97.94 165 LEU A N 1
ATOM 1196 C CA . LEU A 1 165 ? -10.828 -18.484 -11.523 1 97.94 165 LEU A CA 1
ATOM 1197 C C . LEU A 1 165 ? -9.406 -17.953 -11.602 1 97.94 165 LEU A C 1
ATOM 1199 O O . LEU A 1 165 ? -9.164 -16.781 -11.305 1 97.94 165 LEU A O 1
ATOM 1203 N N . MET A 1 166 ? -8.453 -18.766 -12.07 1 97.75 166 MET A N 1
ATOM 1204 C CA . MET A 1 166 ? -7.051 -18.344 -12.102 1 97.75 166 MET A CA 1
ATOM 1205 C C . MET A 1 166 ? -6.832 -17.266 -13.164 1 97.75 166 MET A C 1
ATOM 1207 O O . MET A 1 166 ? -5.949 -16.422 -13.023 1 97.75 166 MET A O 1
ATOM 1211 N N . ASP A 1 167 ? -7.656 -17.281 -14.172 1 97.06 167 ASP A N 1
ATOM 1212 C CA . ASP A 1 167 ? -7.562 -16.219 -15.164 1 97.06 167 ASP A CA 1
ATOM 1213 C C . ASP A 1 167 ? -8 -14.875 -14.57 1 97.06 167 ASP A C 1
ATOM 1215 O O . ASP A 1 167 ? -7.402 -13.836 -14.859 1 97.06 167 ASP A O 1
ATOM 1219 N N . ALA A 1 168 ? -9.047 -14.93 -13.773 1 98.25 168 ALA A N 1
ATOM 1220 C CA . ALA A 1 168 ? -9.484 -13.727 -13.07 1 98.25 168 ALA A CA 1
ATOM 1221 C C . ALA A 1 168 ? -8.406 -13.211 -12.125 1 98.25 168 ALA A C 1
ATOM 1223 O O . ALA A 1 168 ? -8.172 -12.008 -12.031 1 98.25 168 ALA A O 1
ATOM 1224 N N . VAL A 1 169 ? -7.672 -14.117 -11.445 1 98.62 169 VAL A N 1
ATOM 1225 C CA . VAL A 1 169 ? -6.566 -13.758 -10.562 1 98.62 169 VAL A CA 1
ATOM 1226 C C . VAL A 1 169 ? -5.461 -13.086 -11.375 1 98.62 169 VAL A C 1
ATOM 1228 O O . VAL A 1 169 ? -4.906 -12.062 -10.953 1 98.62 169 VAL A O 1
ATOM 1231 N N . THR A 1 170 ? -5.188 -13.641 -12.5 1 97.19 170 THR A N 1
ATOM 1232 C CA . THR A 1 170 ? -4.16 -13.086 -13.375 1 97.19 170 THR A CA 1
ATOM 1233 C C . THR A 1 170 ? -4.516 -11.664 -13.781 1 97.19 170 THR A C 1
ATOM 1235 O O . THR A 1 170 ? -3.67 -10.766 -13.734 1 97.19 170 THR A O 1
ATOM 1238 N N . GLY A 1 171 ? -5.738 -11.453 -14.148 1 98.19 171 GLY A N 1
ATOM 1239 C CA . GLY A 1 171 ? -6.188 -10.125 -14.531 1 98.19 171 GLY A CA 1
ATOM 1240 C C . GLY A 1 171 ? -6.188 -9.141 -13.383 1 98.19 171 GLY A C 1
ATOM 1241 O O . GLY A 1 171 ? -5.828 -7.973 -13.555 1 98.19 171 GLY A O 1
ATOM 1242 N N . LEU A 1 172 ? -6.566 -9.586 -12.227 1 98.75 172 LEU A N 1
ATOM 1243 C CA . LEU A 1 172 ? -6.727 -8.719 -11.062 1 98.75 172 LEU A CA 1
ATOM 1244 C C . LEU A 1 172 ? -5.379 -8.422 -10.414 1 98.75 172 LEU A C 1
ATOM 1246 O O . LEU A 1 172 ? -4.945 -7.27 -10.367 1 98.75 172 LEU A O 1
ATOM 1250 N N . SER A 1 173 ? -4.711 -9.461 -9.953 1 98.69 173 SER A N 1
ATOM 1251 C CA . SER A 1 173 ? -3.52 -9.258 -9.133 1 98.69 173 SER A CA 1
ATOM 1252 C C . SER A 1 173 ? -2.246 -9.469 -9.945 1 98.69 173 SER A C 1
ATOM 1254 O O . SER A 1 173 ? -1.214 -8.859 -9.664 1 98.69 173 SER A O 1
ATOM 1256 N N . GLY A 1 174 ? -2.309 -10.352 -10.914 1 97.38 174 GLY A N 1
ATOM 1257 C CA . GLY A 1 174 ? -1.145 -10.547 -11.766 1 97.38 174 GLY A CA 1
ATOM 1258 C C . GLY A 1 174 ? -0.766 -9.305 -12.555 1 97.38 174 GLY A C 1
ATOM 1259 O O . GLY A 1 174 ? 0.388 -8.875 -12.523 1 97.38 174 GLY A O 1
ATOM 1260 N N . SER A 1 175 ? -1.775 -8.727 -13.188 1 98.06 175 SER A N 1
ATOM 1261 C CA . SER A 1 175 ? -1.581 -7.543 -14.016 1 98.06 175 SER A CA 1
ATOM 1262 C C . SER A 1 175 ? -1.773 -6.262 -13.211 1 98.06 175 SER A C 1
ATOM 1264 O O . SER A 1 175 ? -1.281 -5.199 -13.602 1 98.06 175 SER A O 1
ATOM 1266 N N . GLY A 1 176 ? -2.408 -6.391 -12.086 1 98.62 176 GLY A N 1
ATOM 1267 C CA . GLY A 1 176 ? -2.957 -5.293 -11.305 1 98.62 176 GLY A CA 1
ATOM 1268 C C . GLY A 1 176 ? -1.919 -4.262 -10.914 1 98.62 176 GLY A C 1
ATOM 1269 O O . GLY A 1 176 ? -2.17 -3.057 -11 1 98.62 176 GLY A O 1
ATOM 1270 N N . PRO A 1 177 ? -0.716 -4.652 -10.469 1 98.81 177 PRO A N 1
ATOM 1271 C CA . PRO A 1 177 ? 0.292 -3.652 -10.109 1 98.81 177 PRO A CA 1
ATOM 1272 C C . PRO A 1 177 ? 0.534 -2.633 -11.219 1 98.81 177 PRO A C 1
ATOM 1274 O O . PRO A 1 177 ? 0.7 -1.442 -10.945 1 98.81 177 PRO A O 1
ATOM 1277 N N . ALA A 1 178 ? 0.486 -3.064 -12.438 1 98.75 178 ALA A N 1
ATOM 1278 C CA . ALA A 1 178 ? 0.743 -2.199 -13.578 1 98.75 178 ALA A CA 1
ATOM 1279 C C . ALA A 1 178 ? -0.385 -1.188 -13.773 1 98.75 178 ALA A C 1
ATOM 1281 O O . ALA A 1 178 ? -0.216 -0.182 -14.461 1 98.75 178 ALA A O 1
ATOM 1282 N N . PHE A 1 179 ? -1.561 -1.462 -13.219 1 98.88 179 PHE A N 1
ATOM 1283 C CA . PHE A 1 179 ? -2.678 -0.529 -13.289 1 98.88 179 PHE A CA 1
ATOM 1284 C C . PHE A 1 179 ? -2.49 0.614 -12.297 1 98.88 179 PHE A C 1
ATOM 1286 O O . PHE A 1 179 ? -3.055 1.696 -12.477 1 98.88 179 PHE A O 1
ATOM 1293 N N . ILE A 1 180 ? -1.691 0.381 -11.258 1 98.94 180 ILE A N 1
ATOM 1294 C CA . ILE A 1 180 ? -1.601 1.3 -10.125 1 98.94 180 ILE A CA 1
ATOM 1295 C C . ILE A 1 180 ? -0.439 2.268 -10.344 1 98.94 180 ILE A C 1
ATOM 1297 O O . ILE A 1 180 ? -0.511 3.432 -9.945 1 98.94 180 ILE A O 1
ATOM 1301 N N . PHE A 1 181 ? 0.636 1.851 -11.047 1 98.88 181 PHE A N 1
ATOM 1302 C CA . PHE A 1 181 ? 1.803 2.703 -11.25 1 98.88 181 PHE A CA 1
ATOM 1303 C C . PHE A 1 181 ? 1.419 3.982 -11.984 1 98.88 181 PHE A C 1
ATOM 1305 O O . PHE A 1 181 ? 1.79 5.082 -11.562 1 98.88 181 PHE A O 1
ATOM 1312 N N . PRO A 1 182 ? 0.566 3.914 -13.039 1 98.81 182 PRO A N 1
ATOM 1313 C CA . PRO A 1 182 ? 0.152 5.164 -13.68 1 98.81 182 PRO A CA 1
ATOM 1314 C C . PRO A 1 182 ? -0.694 6.047 -12.766 1 98.81 182 PRO A C 1
ATOM 1316 O O . PRO A 1 182 ? -0.674 7.273 -12.891 1 98.81 182 PRO A O 1
ATOM 1319 N N . VAL A 1 183 ? -1.446 5.453 -11.852 1 98.94 183 VAL A N 1
ATOM 1320 C CA . VAL A 1 183 ? -2.23 6.215 -10.883 1 98.94 183 VAL A CA 1
ATOM 1321 C C . VAL A 1 183 ? -1.298 7.031 -9.984 1 98.94 183 VAL A C 1
ATOM 1323 O O . VAL A 1 183 ? -1.495 8.234 -9.812 1 98.94 183 VAL A O 1
ATOM 1326 N N . ILE A 1 184 ? -0.228 6.387 -9.453 1 98.94 184 ILE A N 1
ATOM 1327 C CA . ILE A 1 184 ? 0.756 7.051 -8.609 1 98.94 184 ILE A CA 1
ATOM 1328 C C . ILE A 1 184 ? 1.41 8.195 -9.375 1 98.94 184 ILE A C 1
ATOM 1330 O O . ILE A 1 184 ? 1.523 9.312 -8.859 1 98.94 184 ILE A O 1
ATOM 1334 N N . GLU A 1 185 ? 1.768 7.902 -10.594 1 98.88 185 GLU A N 1
ATOM 1335 C CA . GLU A 1 185 ? 2.426 8.898 -11.438 1 98.88 185 GLU A CA 1
ATOM 1336 C C . GLU A 1 185 ? 1.503 10.078 -11.719 1 98.88 185 GLU A C 1
ATOM 1338 O O . GLU A 1 185 ? 1.923 11.234 -11.641 1 98.88 185 GLU A O 1
ATOM 1343 N N . ALA A 1 186 ? 0.286 9.805 -12.039 1 98.88 186 ALA A N 1
ATOM 1344 C CA . ALA A 1 186 ? -0.675 10.852 -12.391 1 98.88 186 ALA A CA 1
ATOM 1345 C C . ALA A 1 186 ? -1.001 11.727 -11.188 1 98.88 186 ALA A C 1
ATOM 1347 O O . ALA A 1 186 ? -1.111 12.945 -11.312 1 98.88 186 ALA A O 1
ATOM 1348 N N . MET A 1 187 ? -1.192 11.117 -10.023 1 98.94 187 MET A N 1
ATOM 1349 C CA . MET A 1 187 ? -1.401 11.891 -8.805 1 98.94 187 MET A CA 1
ATOM 1350 C C . MET A 1 187 ? -0.223 12.828 -8.547 1 98.94 187 MET A C 1
ATOM 1352 O O . MET A 1 187 ? -0.415 14.008 -8.242 1 98.94 187 MET A O 1
ATOM 1356 N N . ALA A 1 188 ? 0.985 12.25 -8.688 1 98.88 188 ALA A N 1
ATOM 1357 C CA . ALA A 1 188 ? 2.186 13.062 -8.516 1 98.88 188 ALA A CA 1
ATOM 1358 C C . ALA A 1 188 ? 2.217 14.211 -9.523 1 98.88 188 ALA A C 1
ATOM 1360 O O . ALA A 1 188 ? 2.551 15.344 -9.164 1 98.88 188 ALA A O 1
ATOM 1361 N N . ASP A 1 189 ? 1.849 13.945 -10.773 1 98.88 189 ASP A N 1
ATOM 1362 C CA . ASP A 1 189 ? 1.818 14.977 -11.805 1 98.88 189 ASP A CA 1
ATOM 1363 C C . ASP A 1 189 ? 0.856 16.094 -11.43 1 98.88 189 ASP A C 1
ATOM 1365 O O . ASP A 1 189 ? 1.132 17.281 -11.695 1 98.88 189 ASP A O 1
ATOM 1369 N N . GLY A 1 190 ? -0.263 15.719 -10.883 1 98.88 190 GLY A N 1
ATOM 1370 C CA . GLY A 1 190 ? -1.181 16.734 -10.406 1 98.88 190 GLY A CA 1
ATOM 1371 C C . GLY A 1 190 ? -0.562 17.656 -9.375 1 98.88 190 GLY A C 1
ATOM 1372 O O . GLY A 1 190 ? -0.744 18.875 -9.43 1 98.88 190 GLY A O 1
ATOM 1373 N N . ALA A 1 191 ? 0.176 17.078 -8.477 1 98.81 191 ALA A N 1
ATOM 1374 C CA . ALA A 1 191 ? 0.844 17.875 -7.445 1 98.81 191 ALA A CA 1
ATOM 1375 C C . ALA A 1 191 ? 1.957 18.734 -8.047 1 98.81 191 ALA A C 1
ATOM 1377 O O . ALA A 1 191 ? 2.178 19.859 -7.617 1 98.81 191 ALA A O 1
ATOM 1378 N N . VAL A 1 192 ? 2.68 18.188 -9.016 1 98.81 192 VAL A N 1
ATOM 1379 C CA . VAL A 1 192 ? 3.725 18.938 -9.703 1 98.81 192 VAL A CA 1
ATOM 1380 C C . VAL A 1 192 ? 3.115 20.141 -10.422 1 98.81 192 VAL A C 1
ATOM 1382 O O . VAL A 1 192 ? 3.676 21.234 -10.391 1 98.81 192 VAL A O 1
ATOM 1385 N N . LEU A 1 193 ? 1.977 19.875 -11.055 1 98.75 193 LEU A N 1
ATOM 1386 C CA . LEU A 1 193 ? 1.274 20.984 -11.711 1 98.75 193 LEU A CA 1
ATOM 1387 C C . LEU A 1 193 ? 0.958 22.094 -10.711 1 98.75 193 LEU A C 1
ATOM 1389 O O . LEU A 1 193 ? 1.019 23.281 -11.055 1 98.75 193 LEU A O 1
ATOM 1393 N N . GLU A 1 194 ? 0.741 21.75 -9.484 1 98.12 194 GLU A N 1
ATOM 1394 C CA . GLU A 1 194 ? 0.422 22.688 -8.422 1 98.12 194 GLU A CA 1
ATOM 1395 C C . GLU A 1 194 ? 1.689 23.281 -7.812 1 98.12 194 GLU A C 1
ATOM 1397 O O . GLU A 1 194 ? 1.619 24.078 -6.871 1 98.12 194 GLU A O 1
ATOM 1402 N N . GLY A 1 195 ? 2.887 22.812 -8.242 1 98.31 195 GLY A N 1
ATOM 1403 C CA . GLY A 1 195 ? 4.121 23.484 -7.863 1 98.31 195 GLY A CA 1
ATOM 1404 C C . GLY A 1 195 ? 5.027 22.625 -7.008 1 98.31 195 GLY A C 1
ATOM 1405 O O . GLY A 1 195 ? 6.133 23.031 -6.648 1 98.31 195 GLY A O 1
ATOM 1406 N N . MET A 1 196 ? 4.676 21.438 -6.711 1 98.25 196 MET A N 1
ATOM 1407 C CA . MET A 1 196 ? 5.492 20.578 -5.867 1 98.25 196 MET A CA 1
ATOM 1408 C C . MET A 1 196 ? 6.648 19.969 -6.66 1 98.25 196 MET A C 1
ATOM 1410 O O . MET A 1 196 ? 6.5 19.672 -7.848 1 98.25 196 MET A O 1
ATOM 1414 N N . ASP A 1 197 ? 7.719 19.766 -5.973 1 98.19 197 ASP A N 1
ATOM 1415 C CA . ASP A 1 197 ? 8.828 19.094 -6.645 1 98.19 197 ASP A CA 1
ATOM 1416 C C . ASP A 1 197 ? 8.508 17.625 -6.891 1 98.19 197 ASP A C 1
ATOM 1418 O O . ASP A 1 197 ? 7.777 17 -6.109 1 98.19 197 ASP A O 1
ATOM 1422 N N . ARG A 1 198 ? 9.086 17.094 -7.922 1 97.81 198 ARG A N 1
ATOM 1423 C CA . ARG A 1 198 ? 8.773 15.766 -8.414 1 97.81 198 ARG A CA 1
ATOM 1424 C C . ARG A 1 198 ? 9.039 14.711 -7.348 1 97.81 198 ARG A C 1
ATOM 1426 O O . ARG A 1 198 ? 8.227 13.805 -7.145 1 97.81 198 ARG A O 1
ATOM 1433 N N . LYS A 1 199 ? 10.133 14.789 -6.66 1 97.94 199 LYS A N 1
ATOM 1434 C CA . LYS A 1 199 ? 10.516 13.781 -5.672 1 97.94 199 LYS A CA 1
ATOM 1435 C C . LYS A 1 199 ? 9.5 13.719 -4.535 1 97.94 199 LYS A C 1
ATOM 1437 O O . LYS A 1 199 ? 9.008 12.641 -4.199 1 97.94 199 LYS A O 1
ATOM 1442 N N . SER A 1 200 ? 9.117 14.883 -3.938 1 98.19 200 SER A N 1
ATOM 1443 C CA . SER A 1 200 ? 8.133 14.945 -2.859 1 98.19 200 SER A CA 1
ATOM 1444 C C . SER A 1 200 ? 6.762 14.469 -3.33 1 98.19 200 SER A C 1
ATOM 1446 O O . SER A 1 200 ? 6.066 13.75 -2.607 1 98.19 200 SER A O 1
ATOM 1448 N N . ALA A 1 201 ? 6.441 14.859 -4.57 1 98.75 201 ALA A N 1
ATOM 1449 C CA . ALA A 1 201 ? 5.145 14.492 -5.137 1 98.75 201 ALA A CA 1
ATOM 1450 C C . ALA A 1 201 ? 5.02 12.977 -5.281 1 98.75 201 ALA A C 1
ATOM 1452 O O . ALA A 1 201 ? 4.012 12.391 -4.879 1 98.75 201 ALA A O 1
ATOM 1453 N N . LEU A 1 202 ? 6.059 12.359 -5.805 1 98.81 202 LEU A N 1
ATOM 1454 C CA . LEU A 1 202 ? 6.043 10.914 -6.012 1 98.81 202 LEU A CA 1
ATOM 1455 C C . LEU A 1 202 ? 6.008 10.172 -4.676 1 98.81 202 LEU A C 1
ATOM 1457 O O . LEU A 1 202 ? 5.266 9.203 -4.52 1 98.81 202 LEU A O 1
ATOM 1461 N N . THR A 1 203 ? 6.77 10.641 -3.738 1 98.69 203 THR A N 1
ATOM 1462 C CA . THR A 1 203 ? 6.828 10.016 -2.424 1 98.69 203 THR A CA 1
ATOM 1463 C C . THR A 1 203 ? 5.473 10.078 -1.73 1 98.69 203 THR A C 1
ATOM 1465 O O . THR A 1 203 ? 4.965 9.062 -1.25 1 98.69 203 THR A O 1
ATOM 1468 N N . LEU A 1 204 ? 4.871 11.25 -1.733 1 98.81 204 LEU A N 1
ATOM 1469 C CA . LEU A 1 204 ? 3.588 11.422 -1.061 1 98.81 204 LEU A CA 1
ATOM 1470 C C . LEU A 1 204 ? 2.484 10.664 -1.789 1 98.81 204 LEU A C 1
ATOM 1472 O O . LEU A 1 204 ? 1.588 10.102 -1.154 1 98.81 204 LEU A O 1
ATOM 1476 N N . ALA A 1 205 ? 2.551 10.641 -3.137 1 98.94 205 ALA A N 1
ATOM 1477 C CA . ALA A 1 205 ? 1.556 9.906 -3.906 1 98.94 205 ALA A CA 1
ATOM 1478 C C . ALA A 1 205 ? 1.625 8.406 -3.602 1 98.94 205 ALA A C 1
ATOM 1480 O O . ALA A 1 205 ? 0.612 7.789 -3.273 1 98.94 205 ALA A O 1
ATOM 1481 N N . ALA A 1 206 ? 2.824 7.84 -3.672 1 98.94 206 ALA A N 1
ATOM 1482 C CA . ALA A 1 206 ? 3.008 6.41 -3.436 1 98.94 206 ALA A CA 1
ATOM 1483 C C . ALA A 1 206 ? 2.611 6.035 -2.01 1 98.94 206 ALA A C 1
ATOM 1485 O O . ALA A 1 206 ? 1.938 5.027 -1.792 1 98.94 206 ALA A O 1
ATOM 1486 N N . GLN A 1 207 ? 2.992 6.844 -1.039 1 98.94 207 GLN A N 1
ATOM 1487 C CA . GLN A 1 207 ? 2.656 6.59 0.358 1 98.94 207 GLN A CA 1
ATOM 1488 C C . GLN A 1 207 ? 1.148 6.66 0.582 1 98.94 207 GLN A C 1
ATOM 1490 O O . GLN A 1 207 ? 0.598 5.906 1.387 1 98.94 207 GLN A O 1
ATOM 1495 N N . THR A 1 208 ? 0.52 7.625 -0.098 1 98.94 208 THR A N 1
ATOM 1496 C CA . THR A 1 208 ? -0.929 7.773 -0.005 1 98.94 208 THR A CA 1
ATOM 1497 C C . THR A 1 208 ? -1.633 6.52 -0.515 1 98.94 208 THR A C 1
ATOM 1499 O O . THR A 1 208 ? -2.555 6.012 0.128 1 98.94 208 THR A O 1
ATOM 1502 N N . VAL A 1 209 ? -1.201 6.02 -1.646 1 98.94 209 VAL A N 1
ATOM 1503 C CA . VAL A 1 209 ? -1.759 4.797 -2.221 1 98.94 209 VAL A CA 1
ATOM 1504 C C . VAL A 1 209 ? -1.526 3.627 -1.27 1 98.94 209 VAL A C 1
ATOM 1506 O O . VAL A 1 209 ? -2.445 2.854 -0.99 1 98.94 209 VAL A O 1
ATOM 1509 N N . LEU A 1 210 ? -0.336 3.502 -0.738 1 98.88 210 LEU A N 1
ATOM 1510 C CA . LEU A 1 210 ? 0.011 2.447 0.209 1 98.88 210 LEU A CA 1
ATOM 1511 C C . LEU A 1 210 ? -0.885 2.508 1.442 1 98.88 210 LEU A C 1
ATOM 1513 O O . LEU A 1 210 ? -1.424 1.487 1.873 1 98.88 210 LEU A O 1
ATOM 1517 N N . GLY A 1 211 ? -1.023 3.664 1.993 1 98.81 211 GLY A N 1
ATOM 1518 C CA . GLY A 1 211 ? -1.835 3.834 3.188 1 98.81 211 GLY A CA 1
ATOM 1519 C C . GLY A 1 211 ? -3.291 3.465 2.979 1 98.81 211 GLY A C 1
ATOM 1520 O O . GLY A 1 211 ? -3.902 2.818 3.832 1 98.81 211 GLY A O 1
ATOM 1521 N N . ALA A 1 212 ? -3.861 3.893 1.854 1 98.88 212 ALA A N 1
ATOM 1522 C CA . ALA A 1 212 ? -5.25 3.568 1.544 1 98.88 212 ALA A CA 1
ATOM 1523 C C . ALA A 1 212 ? -5.457 2.057 1.461 1 98.88 212 ALA A C 1
ATOM 1525 O O . ALA A 1 212 ? -6.406 1.521 2.031 1 98.88 212 ALA A O 1
ATOM 1526 N N . ALA A 1 213 ? -4.535 1.433 0.769 1 98.88 213 ALA A N 1
ATOM 1527 C CA . ALA A 1 213 ? -4.633 -0.018 0.628 1 98.88 213 ALA A CA 1
ATOM 1528 C C . ALA A 1 213 ? -4.512 -0.709 1.983 1 98.88 213 ALA A C 1
ATOM 1530 O O . ALA A 1 213 ? -5.254 -1.649 2.277 1 98.88 213 ALA A O 1
ATOM 1531 N N . LYS A 1 214 ? -3.574 -0.25 2.783 1 98.69 214 LYS A N 1
ATOM 1532 C CA . LYS A 1 214 ? -3.381 -0.825 4.113 1 98.69 214 LYS A CA 1
ATOM 1533 C C . LYS A 1 214 ? -4.629 -0.651 4.973 1 98.69 214 LYS A C 1
ATOM 1535 O O . LYS A 1 214 ? -5.012 -1.56 5.715 1 98.69 214 LYS A O 1
ATOM 1540 N N . MET A 1 215 ? -5.266 0.497 4.898 1 98.44 215 MET A N 1
ATOM 1541 C CA . MET A 1 215 ? -6.508 0.717 5.633 1 98.44 215 MET A CA 1
ATOM 1542 C C . MET A 1 215 ? -7.57 -0.3 5.227 1 98.44 215 MET A C 1
ATOM 1544 O O . MET A 1 215 ? -8.234 -0.885 6.086 1 98.44 215 MET A O 1
ATOM 1548 N N . ALA A 1 216 ? -7.699 -0.491 3.914 1 98.69 216 ALA A N 1
ATOM 1549 C CA . ALA A 1 216 ? -8.688 -1.447 3.424 1 98.69 216 ALA A CA 1
ATOM 1550 C C . ALA A 1 216 ? -8.422 -2.846 3.975 1 98.69 216 ALA A C 1
ATOM 1552 O O . ALA A 1 216 ? -9.344 -3.527 4.426 1 98.69 216 ALA A O 1
ATOM 1553 N N . LEU A 1 217 ? -7.184 -3.262 4.016 1 98.56 217 LEU A N 1
ATOM 1554 C CA . LEU A 1 217 ? -6.812 -4.609 4.43 1 98.56 217 LEU A CA 1
ATOM 1555 C C . LEU A 1 217 ? -6.957 -4.77 5.941 1 98.56 217 LEU A C 1
ATOM 1557 O O . LEU A 1 217 ? -7.465 -5.793 6.414 1 98.56 217 LEU A O 1
ATOM 1561 N N . GLU A 1 218 ? -6.562 -3.781 6.742 1 97.75 218 GLU A N 1
ATOM 1562 C CA . GLU A 1 218 ? -6.496 -3.934 8.195 1 97.75 218 GLU A CA 1
ATOM 1563 C C . GLU A 1 218 ? -7.867 -3.727 8.836 1 97.75 218 GLU A C 1
ATOM 1565 O O . GLU A 1 218 ? -8.203 -4.383 9.82 1 97.75 218 GLU A O 1
ATOM 1570 N N . THR A 1 219 ? -8.625 -2.801 8.273 1 96.88 219 THR A N 1
ATOM 1571 C CA . THR A 1 219 ? -9.922 -2.521 8.891 1 96.88 219 THR A CA 1
ATOM 1572 C C . THR A 1 219 ? -10.969 -3.525 8.422 1 96.88 219 THR A C 1
ATOM 1574 O O . THR A 1 219 ? -11.922 -3.818 9.148 1 96.88 219 THR A O 1
ATOM 1577 N N . GLY A 1 220 ? -10.82 -3.971 7.168 1 96.69 220 GLY A N 1
ATOM 1578 C CA . GLY A 1 220 ? -11.836 -4.836 6.586 1 96.69 220 GLY A CA 1
ATOM 1579 C C . GLY A 1 220 ? -13.109 -4.098 6.219 1 96.69 220 GLY A C 1
ATOM 1580 O O . GLY A 1 220 ? -14.094 -4.715 5.809 1 96.69 220 GLY A O 1
ATOM 1581 N N . MET A 1 221 ? -13.086 -2.805 6.359 1 97.19 221 MET A N 1
ATOM 1582 C CA . MET A 1 221 ? -14.266 -2.006 6.016 1 97.19 221 MET A CA 1
ATOM 1583 C C . MET A 1 221 ? -14.453 -1.945 4.504 1 97.19 221 MET A C 1
ATOM 1585 O O . MET A 1 221 ? -13.492 -2.045 3.746 1 97.19 221 MET A O 1
ATOM 1589 N N . HIS A 1 222 ? -15.734 -1.785 4.129 1 97.88 222 HIS A N 1
ATOM 1590 C CA . HIS A 1 222 ? -16.031 -1.591 2.715 1 97.88 222 HIS A CA 1
ATOM 1591 C C . HIS A 1 222 ? -15.352 -0.334 2.18 1 97.88 222 HIS A C 1
ATOM 1593 O O . HIS A 1 222 ? -15.344 0.704 2.846 1 97.88 222 HIS A O 1
ATOM 1599 N N . PRO A 1 223 ? -14.758 -0.395 0.929 1 98.31 223 PRO A N 1
ATOM 1600 C CA . PRO A 1 223 ? -14.07 0.774 0.372 1 98.31 223 PRO A CA 1
ATOM 1601 C C . PRO A 1 223 ? -14.969 2.008 0.309 1 98.31 223 PRO A C 1
ATOM 1603 O O . PRO A 1 223 ? -14.5 3.131 0.512 1 98.31 223 PRO A O 1
ATOM 1606 N N . GLY A 1 224 ? -16.219 1.793 -0.005 1 98.12 224 GLY A N 1
ATOM 1607 C CA . GLY A 1 224 ? -17.156 2.91 -0.006 1 98.12 224 GLY A CA 1
ATOM 1608 C C . GLY A 1 224 ? -17.234 3.619 1.333 1 98.12 224 GLY A C 1
ATOM 1609 O O . GLY A 1 224 ? -17.312 4.848 1.386 1 98.12 224 GLY A O 1
ATOM 1610 N N . GLU A 1 225 ? -17.266 2.861 2.406 1 98.12 225 GLU A N 1
ATOM 1611 C CA . GLU A 1 225 ? -17.281 3.426 3.754 1 98.12 225 GLU A CA 1
ATOM 1612 C C . GLU A 1 225 ? -15.984 4.168 4.059 1 98.12 225 GLU A C 1
ATOM 1614 O O . GLU A 1 225 ? -16 5.246 4.66 1 98.12 225 GLU A O 1
ATOM 1619 N N . LEU A 1 226 ? -14.883 3.621 3.672 1 98.31 226 LEU A N 1
ATOM 1620 C CA . LEU A 1 226 ? -13.586 4.258 3.871 1 98.31 226 LEU A CA 1
ATOM 1621 C C . LEU A 1 226 ? -13.508 5.582 3.121 1 98.31 226 LEU A C 1
ATOM 1623 O O . LEU A 1 226 ? -13.008 6.574 3.658 1 98.31 226 LEU A O 1
ATOM 1627 N N . LYS A 1 227 ? -14 5.578 1.871 1 98.25 227 LYS A N 1
ATOM 1628 C CA . LYS A 1 227 ? -14.062 6.805 1.083 1 98.25 227 LYS A CA 1
ATOM 1629 C C . LYS A 1 227 ? -14.867 7.883 1.807 1 98.25 227 LYS A C 1
ATOM 1631 O O . LYS A 1 227 ? -14.438 9.031 1.887 1 98.25 227 LYS A O 1
ATOM 1636 N N . ASP A 1 228 ? -15.961 7.488 2.398 1 97.19 228 ASP A N 1
ATOM 1637 C CA . ASP A 1 228 ? -16.844 8.43 3.086 1 97.19 228 ASP A CA 1
ATOM 1638 C C . ASP A 1 228 ? -16.172 9 4.332 1 97.19 228 ASP A C 1
ATOM 1640 O O . ASP A 1 228 ? -16.438 10.141 4.719 1 97.19 228 ASP A O 1
ATOM 1644 N N . MET A 1 229 ? -15.312 8.266 4.934 1 94.31 229 MET A N 1
ATOM 1645 C CA . MET A 1 229 ? -14.609 8.688 6.148 1 94.31 229 MET A CA 1
ATOM 1646 C C . MET A 1 229 ? -13.68 9.859 5.859 1 94.31 229 MET A C 1
ATOM 1648 O O . MET A 1 229 ? -13.367 10.641 6.762 1 94.31 229 MET A O 1
ATOM 1652 N N . VAL A 1 230 ? -13.289 10.031 4.605 1 95 230 VAL A N 1
ATOM 1653 C CA . VAL A 1 230 ? -12.328 11.07 4.238 1 95 230 VAL A CA 1
ATOM 1654 C C . VAL A 1 230 ? -13.039 12.195 3.484 1 95 230 VAL A C 1
ATOM 1656 O O . VAL A 1 230 ? -12.398 13.094 2.938 1 95 230 VAL A O 1
ATOM 1659 N N . THR A 1 231 ? -14.328 12.086 3.322 1 95.75 231 THR A N 1
ATOM 1660 C CA . THR A 1 231 ? -15.078 13.023 2.492 1 95.75 231 THR A CA 1
ATOM 1661 C C . THR A 1 231 ? -16.016 13.867 3.346 1 95.75 231 THR A C 1
ATOM 1663 O O . THR A 1 231 ? -17.047 13.383 3.805 1 95.75 231 THR A O 1
ATOM 1666 N N . SER A 1 232 ? -15.695 15.102 3.568 1 91.56 232 SER A N 1
ATOM 1667 C CA . SER A 1 232 ? -16.531 16.031 4.32 1 91.56 232 SER A CA 1
ATOM 1668 C C . SER A 1 232 ? -17.438 16.844 3.395 1 91.56 232 SER A C 1
ATOM 1670 O O . SER A 1 232 ? -17.125 17 2.209 1 91.56 232 SER A O 1
ATOM 1672 N N . PRO A 1 233 ? -18.547 17.391 3.871 1 94 233 PRO A N 1
ATOM 1673 C CA . PRO A 1 233 ? -19.438 18.203 3.047 1 94 233 PRO A CA 1
ATOM 1674 C C . PRO A 1 233 ? -18.75 19.438 2.463 1 94 233 PRO A C 1
ATOM 1676 O O . PRO A 1 233 ? -18.188 20.25 3.205 1 94 233 PRO A O 1
ATOM 1679 N N . ALA A 1 234 ? -18.734 19.562 1.182 1 93.44 234 ALA A N 1
ATOM 1680 C CA . ALA A 1 234 ? -18.188 20.672 0.433 1 93.44 234 ALA A CA 1
ATOM 1681 C C . ALA A 1 234 ? -16.688 20.797 0.663 1 93.44 234 ALA A C 1
ATOM 1683 O O . ALA A 1 234 ? -16.125 21.891 0.543 1 93.44 234 ALA A O 1
ATOM 1684 N N . GLY A 1 235 ? -16.078 19.688 1.005 1 93.94 235 GLY A N 1
ATOM 1685 C CA . GLY A 1 235 ? -14.641 19.688 1.275 1 93.94 235 GLY A CA 1
ATOM 1686 C C . GLY A 1 235 ? -13.797 19.484 0.032 1 93.94 235 GLY A C 1
ATOM 1687 O O . GLY A 1 235 ? -14.312 19.516 -1.087 1 93.94 235 GLY A O 1
ATOM 1688 N N . THR A 1 236 ? -12.461 19.344 0.249 1 96.19 236 THR A N 1
ATOM 1689 C CA . THR A 1 236 ? -11.516 19.172 -0.846 1 96.19 236 THR A CA 1
ATOM 1690 C C . THR A 1 236 ? -11.68 17.812 -1.507 1 96.19 236 THR A C 1
ATOM 1692 O O . THR A 1 236 ? -11.688 17.703 -2.736 1 96.19 236 THR A O 1
ATOM 1695 N N . THR A 1 237 ? -11.93 16.797 -0.746 1 97.69 237 THR A N 1
ATOM 1696 C CA . THR A 1 237 ? -11.945 15.414 -1.199 1 97.69 237 THR A CA 1
ATOM 1697 C C . THR A 1 237 ? -13.078 15.188 -2.199 1 97.69 237 THR A C 1
ATOM 1699 O O . THR A 1 237 ? -12.875 14.555 -3.238 1 97.69 237 THR A O 1
ATOM 1702 N N . ILE A 1 238 ? -14.289 15.719 -1.882 1 98.19 238 ILE A N 1
ATOM 1703 C CA . ILE A 1 238 ? -15.445 15.477 -2.734 1 98.19 238 ILE A CA 1
ATOM 1704 C C . ILE A 1 238 ? -15.234 16.125 -4.098 1 98.19 238 ILE A C 1
ATOM 1706 O O . ILE A 1 238 ? -15.727 15.641 -5.113 1 98.19 238 ILE A O 1
ATOM 1710 N N . GLN A 1 239 ? -14.461 17.219 -4.148 1 97.81 239 GLN A N 1
ATOM 1711 C CA . GLN A 1 239 ? -14.156 17.844 -5.43 1 97.81 239 GLN A CA 1
ATOM 1712 C C . GLN A 1 239 ? -13.297 16.938 -6.301 1 97.81 239 GLN A C 1
ATOM 1714 O O . GLN A 1 239 ? -13.531 16.828 -7.504 1 97.81 239 GLN A O 1
ATOM 1719 N N . GLY A 1 240 ? -12.289 16.359 -5.684 1 98.5 240 GLY A N 1
ATOM 1720 C CA . GLY A 1 240 ? -11.477 15.406 -6.414 1 98.5 240 GLY A CA 1
ATOM 1721 C C . GLY A 1 240 ? -12.242 14.172 -6.855 1 98.5 240 GLY A C 1
ATOM 1722 O O . GLY A 1 240 ? -12.117 13.727 -8 1 98.5 240 GLY A O 1
ATOM 1723 N N . ILE A 1 241 ? -13.078 13.633 -5.969 1 98.69 241 ILE A N 1
ATOM 1724 C CA . ILE A 1 241 ? -13.883 12.453 -6.27 1 98.69 241 ILE A CA 1
ATOM 1725 C C . ILE A 1 241 ? -14.805 12.75 -7.449 1 98.69 241 ILE A C 1
ATOM 1727 O O . ILE A 1 241 ? -14.992 11.906 -8.328 1 98.69 241 ILE A O 1
ATOM 1731 N N . HIS A 1 242 ? -15.391 13.906 -7.422 1 98.5 242 HIS A N 1
ATOM 1732 C CA . HIS A 1 242 ? -16.266 14.305 -8.516 1 98.5 242 HIS A CA 1
ATOM 1733 C C . HIS A 1 242 ? -15.555 14.219 -9.859 1 98.5 242 HIS A C 1
ATOM 1735 O O . HIS A 1 242 ? -16.125 13.727 -10.836 1 98.5 242 HIS A O 1
ATOM 1741 N N . SER A 1 243 ? -14.344 14.711 -9.914 1 97.88 243 SER A N 1
ATOM 1742 C CA . SER A 1 243 ? -13.547 14.656 -11.133 1 97.88 243 SER A CA 1
ATOM 1743 C C . SER A 1 243 ? -13.328 13.211 -11.586 1 97.88 243 SER A C 1
ATOM 1745 O O . SER A 1 243 ? -13.398 12.906 -12.773 1 97.88 243 SER A O 1
ATOM 1747 N N . LEU A 1 244 ? -13.062 12.297 -10.68 1 98.69 244 LEU A N 1
ATOM 1748 C CA . LEU A 1 244 ? -12.836 10.883 -10.984 1 98.69 244 LEU A CA 1
ATOM 1749 C C . LEU A 1 244 ? -14.117 10.227 -11.492 1 98.69 244 LEU A C 1
ATOM 1751 O O . LEU A 1 244 ? -14.078 9.438 -12.438 1 98.69 244 LEU A O 1
ATOM 1755 N N . GLU A 1 245 ? -15.219 10.586 -10.82 1 98.25 245 GLU A N 1
ATOM 1756 C CA . GLU A 1 245 ? -16.5 10.039 -11.242 1 98.25 245 GLU A CA 1
ATOM 1757 C C . GLU A 1 245 ? -16.875 10.508 -12.641 1 98.25 245 GLU A C 1
ATOM 1759 O O . GLU A 1 245 ? -17.391 9.734 -13.445 1 98.25 245 GLU A O 1
ATOM 1764 N N . GLU A 1 246 ? -16.625 11.727 -12.93 1 98.06 246 GLU A N 1
ATOM 1765 C CA . GLU A 1 246 ? -16.891 12.273 -14.258 1 98.06 246 GLU A CA 1
ATOM 1766 C C . GLU A 1 246 ? -16.094 11.539 -15.328 1 98.06 246 GLU A C 1
ATOM 1768 O O . GLU A 1 246 ? -16.578 11.359 -16.453 1 98.06 246 GLU A O 1
ATOM 1773 N N . ALA A 1 247 ? -14.953 11.078 -14.992 1 97.81 247 ALA A N 1
ATOM 1774 C CA . ALA A 1 247 ? -14.078 10.398 -15.945 1 97.81 247 ALA A CA 1
ATOM 1775 C C . ALA A 1 247 ? -14.406 8.914 -16.031 1 97.81 247 ALA A C 1
ATOM 1777 O O . ALA A 1 247 ? -13.875 8.195 -16.891 1 97.81 247 ALA A O 1
ATOM 1778 N N . GLY A 1 248 ? -15.258 8.367 -15.148 1 98.25 248 GLY A N 1
ATOM 1779 C CA . GLY A 1 248 ? -15.664 6.969 -15.188 1 98.25 248 GLY A CA 1
ATOM 1780 C C . GLY A 1 248 ? -14.57 6.016 -14.75 1 98.25 248 GLY A C 1
ATOM 1781 O O . GLY A 1 248 ? -14.344 4.988 -15.391 1 98.25 248 GLY A O 1
ATOM 1782 N N . ILE A 1 249 ? -13.852 6.301 -13.672 1 98.44 249 ILE A N 1
ATOM 1783 C CA . ILE A 1 249 ? -12.672 5.531 -13.305 1 98.44 249 ILE A CA 1
ATOM 1784 C C . ILE A 1 249 ? -13.078 4.133 -12.852 1 98.44 249 ILE A C 1
ATOM 1786 O O . ILE A 1 249 ? -12.336 3.168 -13.039 1 98.44 249 ILE A O 1
ATOM 1790 N N . ARG A 1 250 ? -14.281 3.984 -12.266 1 98.38 250 ARG A N 1
ATOM 1791 C CA . ARG A 1 250 ? -14.711 2.664 -11.82 1 98.38 250 ARG A CA 1
ATOM 1792 C C . ARG A 1 250 ? -14.867 1.707 -12.992 1 98.38 250 ARG A C 1
ATOM 1794 O O . ARG A 1 250 ? -14.352 0.586 -12.961 1 98.38 250 ARG A O 1
ATOM 1801 N N . ALA A 1 251 ? -15.5 2.197 -14.039 1 98.69 251 ALA A N 1
ATOM 1802 C CA . ALA A 1 251 ? -15.641 1.382 -15.242 1 98.69 251 ALA A CA 1
ATOM 1803 C C . ALA A 1 251 ? -14.273 1.077 -15.859 1 98.69 251 ALA A C 1
ATOM 1805 O O . ALA A 1 251 ? -14.047 -0.03 -16.359 1 98.69 251 ALA A O 1
ATOM 1806 N N . ALA A 1 252 ? -13.422 2.047 -15.875 1 98.81 252 ALA A N 1
ATOM 1807 C CA . ALA A 1 252 ? -12.102 1.894 -16.469 1 98.81 252 ALA A CA 1
ATOM 1808 C C . ALA A 1 252 ? -11.328 0.759 -15.805 1 98.81 252 ALA A C 1
ATOM 1810 O O . ALA A 1 252 ? -10.773 -0.108 -16.484 1 98.81 252 ALA A O 1
ATOM 1811 N N . PHE A 1 253 ? -11.344 0.688 -14.492 1 98.94 253 PHE A N 1
ATOM 1812 C CA . PHE A 1 253 ? -10.57 -0.318 -13.773 1 98.94 253 PHE A CA 1
ATOM 1813 C C . PHE A 1 253 ? -11.25 -1.681 -13.852 1 98.94 253 PHE A C 1
ATOM 1815 O O . PHE A 1 253 ? -10.578 -2.711 -13.93 1 98.94 253 PHE A O 1
ATOM 1822 N N . MET A 1 254 ? -12.578 -1.701 -13.781 1 98.88 254 MET A N 1
ATOM 1823 C CA . MET A 1 254 ? -13.281 -2.959 -14.031 1 98.88 254 MET A CA 1
ATOM 1824 C C . MET A 1 254 ? -12.883 -3.547 -15.383 1 98.88 254 MET A C 1
ATOM 1826 O O . MET A 1 254 ? -12.516 -4.719 -15.469 1 98.88 254 MET A O 1
ATOM 1830 N N . ASN A 1 255 ? -12.93 -2.693 -16.406 1 98.88 255 ASN A N 1
ATOM 1831 C CA . ASN A 1 255 ? -12.617 -3.137 -17.75 1 98.88 255 ASN A CA 1
ATOM 1832 C C . ASN A 1 255 ? -11.172 -3.613 -17.859 1 98.88 255 ASN A C 1
ATOM 1834 O O . ASN A 1 255 ? -10.875 -4.551 -18.609 1 98.88 255 ASN A O 1
ATOM 1838 N N . ALA A 1 256 ? -10.266 -2.936 -17.172 1 98.88 256 ALA A N 1
ATOM 1839 C CA . ALA A 1 256 ? -8.867 -3.355 -17.188 1 98.88 256 ALA A CA 1
ATOM 1840 C C . ALA A 1 256 ? -8.719 -4.789 -16.688 1 98.88 256 ALA A C 1
ATOM 1842 O O . ALA A 1 256 ? -8.062 -5.613 -17.328 1 98.88 256 ALA A O 1
ATOM 1843 N N . VAL A 1 257 ? -9.367 -5.113 -15.578 1 98.88 257 VAL A N 1
ATOM 1844 C CA . VAL A 1 257 ? -9.297 -6.457 -15.008 1 98.88 257 VAL A CA 1
ATOM 1845 C C . VAL A 1 257 ? -9.938 -7.461 -15.961 1 98.88 257 VAL A C 1
ATOM 1847 O O . VAL A 1 257 ? -9.375 -8.523 -16.219 1 98.88 257 VAL A O 1
ATOM 1850 N N . ILE A 1 258 ? -11.086 -7.102 -16.531 1 98.75 258 ILE A N 1
ATOM 1851 C CA . ILE A 1 258 ? -11.836 -7.984 -17.406 1 98.75 258 ILE A CA 1
ATOM 1852 C C . ILE A 1 258 ? -11.023 -8.281 -18.672 1 98.75 258 ILE A C 1
ATOM 1854 O O . ILE A 1 258 ? -10.859 -9.445 -19.047 1 98.75 258 ILE A O 1
ATOM 1858 N N . ARG A 1 259 ? -10.453 -7.277 -19.266 1 98.5 259 ARG A N 1
ATOM 1859 C CA . ARG A 1 259 ? -9.695 -7.457 -20.5 1 98.5 259 ARG A CA 1
ATOM 1860 C C . ARG A 1 259 ? -8.438 -8.281 -20.266 1 98.5 259 ARG A C 1
ATOM 1862 O O . ARG A 1 259 ? -8.078 -9.133 -21.078 1 98.5 259 ARG A O 1
ATOM 1869 N N . ALA A 1 260 ? -7.797 -7.98 -19.172 1 98.19 260 ALA A N 1
ATOM 1870 C CA . ALA A 1 260 ? -6.617 -8.766 -18.812 1 98.19 260 ALA A CA 1
ATOM 1871 C C . ALA A 1 260 ? -6.984 -10.227 -18.562 1 98.19 260 ALA A C 1
ATOM 1873 O O . ALA A 1 260 ? -6.273 -11.133 -18.984 1 98.19 260 ALA A O 1
ATOM 1874 N N . SER A 1 261 ? -8.078 -10.461 -17.859 1 97.75 261 SER A N 1
ATOM 1875 C CA . SER A 1 261 ? -8.555 -11.812 -17.609 1 97.75 261 SER A CA 1
ATOM 1876 C C . SER A 1 261 ? -8.891 -12.539 -18.906 1 97.75 261 SER A C 1
ATOM 1878 O O . SER A 1 261 ? -8.547 -13.719 -19.062 1 97.75 261 SER A O 1
ATOM 1880 N N . GLU A 1 262 ? -9.562 -11.867 -19.797 1 96.94 262 GLU A N 1
ATOM 1881 C CA . GLU A 1 262 ? -9.938 -12.445 -21.078 1 96.94 262 GLU A CA 1
ATOM 1882 C C . GLU A 1 262 ? -8.695 -12.844 -21.875 1 96.94 262 GLU A C 1
ATOM 1884 O O . GLU A 1 262 ? -8.664 -13.914 -22.484 1 96.94 262 GLU A O 1
ATOM 1889 N N . ARG A 1 263 ? -7.73 -11.961 -21.875 1 95.62 263 ARG A N 1
ATOM 1890 C CA . ARG A 1 263 ? -6.488 -12.289 -22.578 1 95.62 263 ARG A CA 1
ATOM 1891 C C . ARG A 1 263 ? -5.82 -13.516 -21.953 1 95.62 263 ARG A C 1
ATOM 1893 O O . ARG A 1 263 ? -5.25 -14.344 -22.672 1 95.62 263 ARG A O 1
ATOM 1900 N N . SER A 1 264 ? -5.85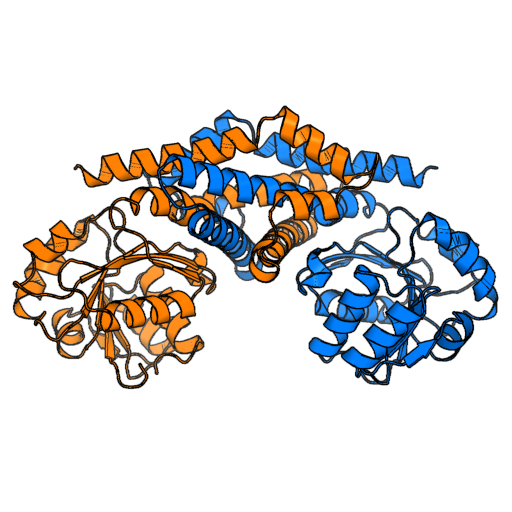2 -13.609 -20.641 1 93.88 264 SER A N 1
ATOM 1901 C CA . SER A 1 264 ? -5.312 -14.789 -19.953 1 93.88 264 SER A CA 1
ATOM 1902 C C . SER A 1 264 ? -5.992 -16.062 -20.422 1 93.88 264 SER A C 1
ATOM 1904 O O . SER A 1 264 ? -5.332 -17.078 -20.672 1 93.88 264 SER A O 1
ATOM 1906 N N . LYS A 1 265 ? -7.309 -16.031 -20.562 1 93.69 265 LYS A N 1
ATOM 1907 C CA . LYS A 1 265 ? -8.07 -17.172 -21.062 1 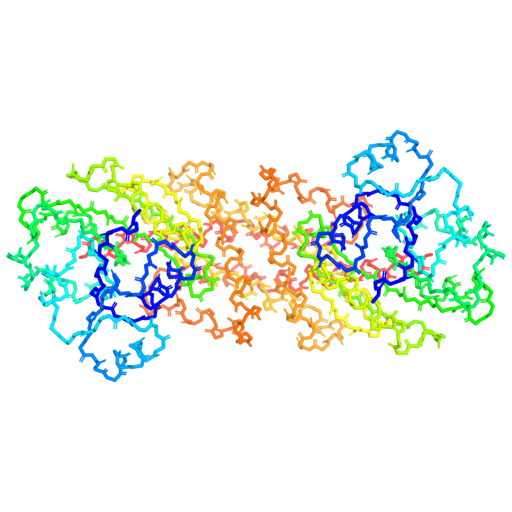93.69 265 LYS A CA 1
ATOM 1908 C C . LYS A 1 265 ? -7.625 -17.562 -22.469 1 93.69 265 LYS A C 1
ATOM 1910 O O . LYS A 1 265 ? -7.512 -18.734 -22.797 1 93.69 265 LYS A O 1
ATOM 1915 N N . GLU A 1 266 ? -7.391 -16.547 -23.266 1 91.94 266 GLU A N 1
ATOM 1916 C CA . GLU A 1 266 ? -6.969 -16.781 -24.641 1 91.94 266 GLU A CA 1
ATOM 1917 C C . GLU A 1 266 ? -5.602 -17.469 -24.703 1 91.94 266 GLU A C 1
ATOM 1919 O O . GLU A 1 266 ? -5.363 -18.328 -25.547 1 91.94 266 GLU A O 1
ATOM 1924 N N . LEU A 1 267 ? -4.73 -17.031 -23.828 1 85.06 267 LEU A N 1
ATOM 1925 C CA . LEU A 1 267 ? -3.377 -17.578 -23.797 1 85.06 267 LEU A CA 1
ATOM 1926 C C . LEU A 1 267 ? -3.379 -19.016 -23.312 1 85.06 267 LEU A C 1
ATOM 1928 O O . LEU A 1 267 ? -2.494 -19.797 -23.672 1 85.06 267 LEU A O 1
ATOM 1932 N N . GLY A 1 268 ? -4.277 -19.406 -22.438 1 79.5 268 GLY A N 1
ATOM 1933 C CA . GLY A 1 268 ? -4.363 -20.766 -21.922 1 79.5 268 GLY A CA 1
ATOM 1934 C C . GLY A 1 268 ? -4.953 -21.75 -22.922 1 79.5 268 GLY A C 1
ATOM 1935 O O . GLY A 1 268 ? -4.789 -22.953 -22.781 1 79.5 268 GLY A O 1
ATOM 1936 N N . LYS A 1 269 ? -5.734 -21.312 -23.906 1 73.44 269 LYS A N 1
ATOM 1937 C CA . LYS A 1 269 ? -6.316 -22.172 -24.922 1 73.44 269 LYS A CA 1
ATOM 1938 C C . LYS A 1 269 ? -5.289 -22.531 -26 1 73.44 269 LYS A C 1
ATOM 1940 O O . LYS A 1 269 ? -5.449 -23.516 -26.734 1 73.44 269 LYS A O 1
ATOM 1945 N N . LYS A 1 270 ? -4.234 -21.828 -26.078 1 61.41 270 LYS A N 1
ATOM 1946 C CA . LYS A 1 270 ? -3.238 -22.156 -27.094 1 61.41 270 LYS A CA 1
ATOM 1947 C C . LYS A 1 270 ? -2.291 -23.25 -26.594 1 61.41 270 LYS A C 1
ATOM 1949 O O . LYS A 1 270 ? -1.983 -23.312 -25.406 1 61.41 270 LYS A O 1
ATOM 1954 N N . MET B 1 1 ? 14.039 12.016 21.312 1 78 1 MET B N 1
ATOM 1955 C CA . MET B 1 1 ? 12.812 12.609 21.844 1 78 1 MET B CA 1
ATOM 1956 C C . MET B 1 1 ? 12.406 11.922 23.141 1 78 1 MET B C 1
ATOM 1958 O O . MET B 1 1 ? 11.391 12.281 23.75 1 78 1 MET B O 1
ATOM 1962 N N . GLU B 1 2 ? 13.055 11.047 23.578 1 73.56 2 GLU B N 1
ATOM 1963 C CA . GLU B 1 2 ? 12.711 10.148 24.672 1 73.56 2 GLU B CA 1
ATOM 1964 C C . GLU B 1 2 ? 12.367 10.938 25.938 1 73.56 2 GLU B C 1
ATOM 1966 O O . GLU B 1 2 ? 11.477 10.539 26.703 1 73.56 2 GLU B O 1
ATOM 1971 N N . ASN B 1 3 ? 12.828 12.117 26.062 1 85.88 3 ASN B N 1
ATOM 1972 C CA . ASN B 1 3 ? 12.57 12.844 27.312 1 85.88 3 ASN B CA 1
ATOM 1973 C C . ASN B 1 3 ? 11.602 14 27.094 1 85.88 3 ASN B C 1
ATOM 1975 O O . ASN B 1 3 ? 11.32 14.766 28.016 1 85.88 3 ASN B O 1
ATOM 1979 N N . GLN B 1 4 ? 11.117 14.055 25.875 1 93.25 4 GLN B N 1
ATOM 1980 C CA . GLN B 1 4 ? 10.172 15.125 25.562 1 93.25 4 GLN B CA 1
ATOM 1981 C C . GLN B 1 4 ? 8.742 14.703 25.891 1 93.25 4 GLN B C 1
ATOM 1983 O O . GLN B 1 4 ? 8.375 13.539 25.719 1 93.25 4 GLN B O 1
ATOM 1988 N N . LYS B 1 5 ? 8.039 15.688 26.438 1 97.5 5 LYS B N 1
ATOM 1989 C CA . LYS B 1 5 ? 6.617 15.461 26.703 1 97.5 5 LYS B CA 1
ATOM 1990 C C . LYS B 1 5 ? 5.746 16.047 25.609 1 97.5 5 LYS B C 1
ATOM 1992 O O . LYS B 1 5 ? 5.859 17.234 25.281 1 97.5 5 LYS B O 1
ATOM 1997 N N . ILE B 1 6 ? 4.922 15.172 25.047 1 98.12 6 ILE B N 1
ATOM 1998 C CA . ILE B 1 6 ? 4.047 15.594 23.953 1 98.12 6 ILE B CA 1
ATOM 1999 C C . ILE B 1 6 ? 2.609 15.688 24.453 1 98.12 6 ILE B C 1
ATOM 2001 O O . ILE B 1 6 ? 2.09 14.742 25.047 1 98.12 6 ILE B O 1
ATOM 2005 N N . GLY B 1 7 ? 2.057 16.844 24.312 1 98.25 7 GLY B N 1
ATOM 2006 C CA . GLY B 1 7 ? 0.653 17.047 24.625 1 98.25 7 GLY B CA 1
ATOM 2007 C C . GLY B 1 7 ? -0.226 17.203 23.406 1 98.25 7 GLY B C 1
ATOM 2008 O O . GLY B 1 7 ? 0.113 17.938 22.484 1 98.25 7 GLY B O 1
ATOM 2009 N N . PHE B 1 8 ? -1.35 16.5 23.406 1 98.31 8 PHE B N 1
ATOM 2010 C CA . PHE B 1 8 ? -2.33 16.594 22.328 1 98.31 8 PHE B CA 1
ATOM 2011 C C . PHE B 1 8 ? -3.557 17.375 22.781 1 98.31 8 PHE B C 1
ATOM 2013 O O . PHE B 1 8 ? -4.16 17.062 23.797 1 98.31 8 PHE B O 1
ATOM 2020 N N . ILE B 1 9 ? -3.83 18.422 22.031 1 97.88 9 ILE B N 1
ATOM 2021 C CA . ILE B 1 9 ? -5.098 19.125 22.203 1 97.88 9 ILE B CA 1
ATOM 2022 C C . ILE B 1 9 ? -6.102 18.609 21.172 1 97.88 9 ILE B C 1
ATOM 2024 O O . ILE B 1 9 ? -6.039 19 20 1 97.88 9 ILE B O 1
ATOM 2028 N N . GLY B 1 10 ? -7.062 17.844 21.594 1 95.19 10 GLY B N 1
ATOM 2029 C CA . GLY B 1 10 ? -7.91 17.062 20.703 1 95.19 10 GLY B CA 1
ATOM 2030 C C . GLY B 1 10 ? -7.496 15.609 20.625 1 95.19 10 GLY B C 1
ATOM 2031 O O . GLY B 1 10 ? -6.383 15.297 20.188 1 95.19 10 GLY B O 1
ATOM 2032 N N . ALA B 1 11 ? -8.375 14.711 21.031 1 93.38 11 ALA B N 1
ATOM 2033 C CA . ALA B 1 11 ? -8.062 13.289 21.062 1 93.38 11 ALA B CA 1
ATOM 2034 C C . ALA B 1 11 ? -8.961 12.508 20.109 1 93.38 11 ALA B C 1
ATOM 2036 O O . ALA B 1 11 ? -9.281 11.344 20.359 1 93.38 11 ALA B O 1
ATOM 2037 N N . GLY B 1 12 ? -9.328 13.188 19.047 1 90.06 12 GLY B N 1
ATOM 2038 C CA . GLY B 1 12 ? -10.141 12.516 18.047 1 90.06 12 GLY B CA 1
ATOM 2039 C C . GLY B 1 12 ? -9.375 11.445 17.281 1 90.06 12 GLY B C 1
ATOM 2040 O O . GLY B 1 12 ? -8.367 10.938 17.766 1 90.06 12 GLY B O 1
ATOM 2041 N N . LYS B 1 13 ? -9.867 11.109 16.156 1 88.44 13 LYS B N 1
ATOM 2042 C CA . LYS B 1 13 ? -9.328 10.016 15.359 1 88.44 13 LYS B CA 1
ATOM 2043 C C . LYS B 1 13 ? -7.855 10.242 15.031 1 88.44 13 LYS B C 1
ATOM 2045 O O . LYS B 1 13 ? -7.031 9.344 15.211 1 88.44 13 LYS B O 1
ATOM 2050 N N . MET B 1 14 ? -7.527 11.43 14.531 1 92.56 14 MET B N 1
ATOM 2051 C CA . MET B 1 14 ? -6.148 11.734 14.156 1 92.56 14 MET B CA 1
ATOM 2052 C C . MET B 1 14 ? -5.254 11.812 15.383 1 92.56 14 MET B C 1
ATOM 2054 O O . MET B 1 14 ? -4.156 11.25 15.398 1 92.56 14 MET B O 1
ATOM 2058 N N . GLY B 1 15 ? -5.734 12.57 16.375 1 94.88 15 GLY B N 1
ATOM 2059 C CA . GLY B 1 15 ? -4.961 12.656 17.609 1 94.88 15 GLY B CA 1
ATOM 2060 C C . GLY B 1 15 ? -4.637 11.297 18.203 1 94.88 15 GLY B C 1
ATOM 2061 O O . GLY B 1 15 ? -3.48 11.008 18.516 1 94.88 15 GLY B O 1
ATOM 2062 N N . SER B 1 16 ? -5.621 10.469 18.297 1 95.75 16 SER B N 1
ATOM 2063 C CA . SER B 1 16 ? -5.449 9.133 18.859 1 95.75 16 SER B CA 1
ATOM 2064 C C . SER B 1 16 ? -4.5 8.297 18.016 1 95.75 16 SER B C 1
ATOM 2066 O O . SER B 1 16 ? -3.676 7.551 18.547 1 95.75 16 SER B O 1
ATOM 2068 N N . ALA B 1 17 ? -4.617 8.398 16.719 1 95.12 17 ALA B N 1
ATOM 2069 C CA . ALA B 1 17 ? -3.756 7.652 15.805 1 95.12 17 ALA B CA 1
ATOM 2070 C C . ALA B 1 17 ? -2.291 8.039 16 1 95.12 17 ALA B C 1
ATOM 2072 O O . ALA B 1 17 ? -1.41 7.176 16 1 95.12 17 ALA B O 1
ATOM 2073 N N . LEU B 1 18 ? -2.086 9.297 16.125 1 96.69 18 LEU B N 1
ATOM 2074 C CA . LEU B 1 18 ? -0.721 9.781 16.297 1 96.69 18 LEU B CA 1
ATOM 2075 C C . LEU B 1 18 ? -0.151 9.32 17.641 1 96.69 18 LEU B C 1
ATOM 2077 O O . LEU B 1 18 ? 1.01 8.906 17.719 1 96.69 18 LEU B O 1
ATOM 2081 N N . MET B 1 19 ? -0.971 9.367 18.688 1 97 19 MET B N 1
ATOM 2082 C CA . MET B 1 19 ? -0.539 8.891 20 1 97 19 MET B CA 1
ATOM 2083 C C . MET B 1 19 ? -0.153 7.414 19.938 1 97 19 MET B C 1
ATOM 2085 O O . MET B 1 19 ? 0.948 7.039 20.344 1 97 19 MET B O 1
ATOM 2089 N N . GLN B 1 20 ? -1.056 6.617 19.406 1 96.12 20 GLN B N 1
ATOM 2090 C CA . GLN B 1 20 ? -0.824 5.184 19.297 1 96.12 20 GLN B CA 1
ATOM 2091 C C . GLN B 1 20 ? 0.406 4.883 18.438 1 96.12 20 GLN B C 1
ATOM 2093 O O . GLN B 1 20 ? 1.238 4.051 18.812 1 96.12 20 GLN B O 1
ATOM 2098 N N . GLY B 1 21 ? 0.465 5.594 17.344 1 95.5 21 GLY B N 1
ATOM 2099 C CA . GLY B 1 21 ? 1.562 5.359 16.422 1 95.5 21 GLY B CA 1
ATOM 2100 C C . GLY B 1 21 ? 2.918 5.711 17 1 95.5 21 GLY B C 1
ATOM 2101 O O . GLY B 1 21 ? 3.895 4.984 16.812 1 95.5 21 GLY B O 1
ATOM 2102 N N . THR B 1 22 ? 3.018 6.812 17.656 1 95.88 22 THR B N 1
ATOM 2103 C CA . THR B 1 22 ? 4.293 7.258 18.203 1 95.88 22 THR B CA 1
ATOM 2104 C C . THR B 1 22 ? 4.738 6.344 19.344 1 95.88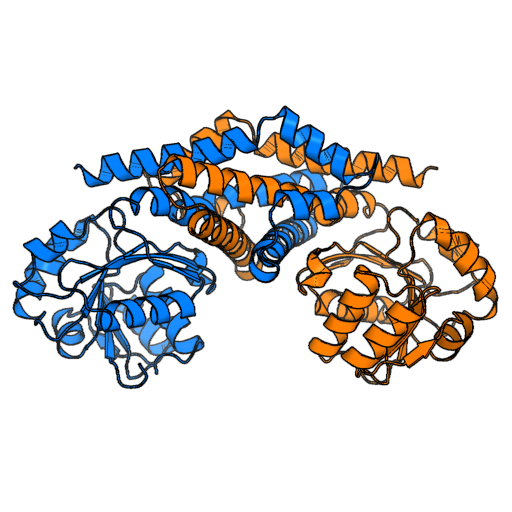 22 THR B C 1
ATOM 2106 O O . THR B 1 22 ? 5.934 6.086 19.516 1 95.88 22 THR B O 1
ATOM 2109 N N . ILE B 1 23 ? 3.768 5.871 20.141 1 96.06 23 ILE B N 1
ATOM 2110 C CA . ILE B 1 23 ? 4.074 4.922 21.219 1 96.06 23 ILE B CA 1
ATOM 2111 C C . ILE B 1 23 ? 4.562 3.607 20.609 1 96.06 23 ILE B C 1
ATOM 2113 O O . ILE B 1 23 ? 5.602 3.078 21.016 1 96.06 23 ILE B O 1
ATOM 2117 N N . LYS B 1 24 ? 3.83 3.131 19.688 1 95.62 24 LYS B N 1
ATOM 2118 C CA . LYS B 1 24 ? 4.156 1.867 19.031 1 95.62 24 LYS B CA 1
ATOM 2119 C C . LYS B 1 24 ? 5.539 1.922 18.391 1 95.62 24 LYS B C 1
ATOM 2121 O O . LYS B 1 24 ? 6.281 0.936 18.406 1 95.62 24 LYS B O 1
ATOM 2126 N N . ALA B 1 25 ? 5.844 3.033 17.797 1 95 25 ALA B N 1
ATOM 2127 C CA . ALA B 1 25 ? 7.129 3.201 17.125 1 95 25 ALA B CA 1
ATOM 2128 C C . ALA B 1 25 ? 8.266 3.359 18.125 1 95 25 ALA B C 1
ATOM 2130 O O . ALA B 1 25 ? 9.438 3.352 17.766 1 95 25 ALA B O 1
ATOM 2131 N N . GLY B 1 26 ? 7.934 3.59 19.422 1 93.94 26 GLY B N 1
ATOM 2132 C CA . GLY B 1 26 ? 8.922 3.699 20.469 1 93.94 26 GLY B CA 1
ATOM 2133 C C . GLY B 1 26 ? 9.555 5.074 20.562 1 93.94 26 GLY B C 1
ATOM 2134 O O . GLY B 1 26 ? 10.633 5.234 21.141 1 93.94 26 GLY B O 1
ATOM 2135 N N . ILE B 1 27 ? 8.969 6 19.953 1 92.44 27 ILE B N 1
ATOM 2136 C CA . ILE B 1 27 ? 9.523 7.348 19.906 1 92.44 27 ILE B CA 1
ATOM 2137 C C . ILE B 1 27 ? 9.289 8.039 21.25 1 92.44 27 ILE B C 1
ATOM 2139 O O . ILE B 1 27 ? 10.102 8.867 21.672 1 92.44 27 ILE B O 1
ATOM 2143 N N . VAL B 1 28 ? 8.172 7.738 21.891 1 94.56 28 VAL B N 1
ATOM 2144 C CA . VAL B 1 28 ? 7.801 8.312 23.172 1 94.56 28 VAL B CA 1
ATOM 2145 C C . VAL B 1 28 ? 7.125 7.254 24.047 1 94.56 28 VAL B C 1
ATOM 2147 O O . VAL B 1 28 ? 6.465 6.348 23.516 1 94.56 28 VAL B O 1
ATOM 2150 N N . THR B 1 29 ? 7.359 7.363 25.312 1 96.06 29 THR B N 1
ATOM 2151 C CA . THR B 1 29 ? 6.68 6.461 26.234 1 96.06 29 THR B CA 1
ATOM 2152 C C . THR B 1 29 ? 5.312 7.02 26.625 1 96.06 29 THR B C 1
ATOM 2154 O O . THR B 1 29 ? 5.105 8.234 26.625 1 96.06 29 THR B O 1
ATOM 2157 N N . PRO B 1 30 ? 4.402 6.176 26.969 1 97 30 PRO B N 1
ATOM 2158 C CA . PRO B 1 30 ? 3.041 6.617 27.281 1 97 30 PRO B CA 1
ATOM 2159 C C . PRO B 1 30 ? 3.014 7.695 28.375 1 97 30 PRO B C 1
ATOM 2161 O O . PRO B 1 30 ? 2.211 8.625 28.297 1 97 30 PRO B O 1
ATOM 2164 N N . GLU B 1 31 ? 3.92 7.617 29.344 1 95.75 31 GLU B N 1
ATOM 2165 C CA . GLU B 1 31 ? 3.92 8.562 30.453 1 95.75 31 GLU B CA 1
ATOM 2166 C C . GLU B 1 31 ? 4.281 9.969 29.984 1 95.75 31 GLU B C 1
ATOM 2168 O O . GLU B 1 31 ? 3.979 10.953 30.672 1 95.75 31 GLU B O 1
ATOM 2173 N N . ASN B 1 32 ? 4.902 10.016 28.844 1 97.5 32 ASN B N 1
ATOM 2174 C CA . ASN B 1 32 ? 5.324 11.305 28.312 1 97.5 32 ASN B CA 1
ATOM 2175 C C . ASN B 1 32 ? 4.316 11.852 27.312 1 97.5 32 ASN B C 1
ATOM 2177 O O . ASN B 1 32 ? 4.586 12.852 26.641 1 97.5 32 ASN B O 1
ATOM 2181 N N . ILE B 1 33 ? 3.158 11.234 27.219 1 97.88 33 ILE B N 1
ATOM 2182 C CA . ILE B 1 33 ? 2.088 11.711 26.344 1 97.88 33 ILE B CA 1
ATOM 2183 C C . ILE B 1 33 ? 0.907 12.18 27.203 1 97.88 33 ILE B C 1
ATOM 2185 O O . ILE B 1 33 ? 0.547 11.539 28.188 1 97.88 33 ILE B O 1
ATOM 2189 N N . GLY B 1 34 ? 0.429 13.328 26.891 1 98 34 GLY B N 1
ATOM 2190 C CA . GLY B 1 34 ? -0.817 13.836 27.438 1 98 34 GLY B CA 1
ATOM 2191 C C . GLY B 1 34 ? -1.839 14.203 26.391 1 98 34 GLY B C 1
ATOM 2192 O O . GLY B 1 34 ? -1.476 14.617 25.281 1 98 34 GLY B O 1
ATOM 2193 N N . ALA B 1 35 ? -3.127 14.047 26.766 1 98.44 35 ALA B N 1
ATOM 2194 C CA . ALA B 1 35 ? -4.184 14.383 25.812 1 98.44 35 ALA B CA 1
ATOM 2195 C C . ALA B 1 35 ? -5.34 15.094 26.516 1 98.44 35 ALA B C 1
ATOM 2197 O O . ALA B 1 35 ? -5.711 14.742 27.625 1 98.44 35 ALA B O 1
ATOM 2198 N N . SER B 1 36 ? -5.824 16.078 25.859 1 97.94 36 SER B N 1
ATOM 2199 C CA . SER B 1 36 ? -7.027 16.75 26.344 1 97.94 36 SER B CA 1
ATOM 2200 C C . SER B 1 36 ? -8.141 16.703 25.297 1 97.94 36 SER B C 1
ATOM 2202 O O . SER B 1 36 ? -7.875 16.672 24.094 1 97.94 36 SER B O 1
ATOM 2204 N N . ASP B 1 37 ? -9.344 16.641 25.75 1 96.44 37 ASP B N 1
ATOM 2205 C CA . ASP B 1 37 ? -10.57 16.641 24.969 1 96.44 37 ASP B CA 1
ATOM 2206 C C . ASP B 1 37 ? -11.773 17 25.828 1 96.44 37 ASP B C 1
ATOM 2208 O O . ASP B 1 37 ? -11.75 16.812 27.047 1 96.44 37 ASP B O 1
ATOM 2212 N N . VAL B 1 38 ? -12.773 17.562 25.188 1 92.25 38 VAL B N 1
ATOM 2213 C CA . VAL B 1 38 ? -13.953 17.969 25.953 1 92.25 38 VAL B CA 1
ATOM 2214 C C . VAL B 1 38 ? -14.781 16.734 26.312 1 92.25 38 VAL B C 1
ATOM 2216 O O . VAL B 1 38 ? -15.516 16.75 27.297 1 92.25 38 VAL B O 1
ATOM 2219 N N . TYR B 1 39 ? -14.641 15.711 25.516 1 93.81 39 TYR B N 1
ATOM 2220 C CA . TYR B 1 39 ? -15.43 14.5 25.719 1 93.81 39 TYR B CA 1
ATOM 2221 C C . TYR B 1 39 ? -14.688 13.508 26.609 1 93.81 39 TYR B C 1
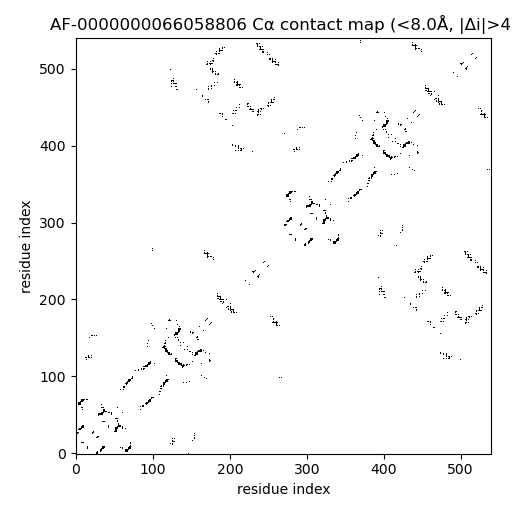ATOM 2223 O O . TYR B 1 39 ? -13.977 12.633 26.125 1 93.81 39 TYR B O 1
ATOM 2231 N N . GLU B 1 40 ? -15.031 13.406 27.844 1 93.25 40 GLU B N 1
ATOM 2232 C CA . GLU B 1 40 ? -14.312 12.688 28.891 1 93.25 40 GLU B CA 1
ATOM 2233 C C . GLU B 1 40 ? -14.312 11.18 28.625 1 93.25 40 GLU B C 1
ATOM 2235 O O . GLU B 1 40 ? -13.305 10.508 28.844 1 93.25 40 GLU B O 1
ATOM 2240 N N . PRO B 1 41 ? -15.43 10.648 28.203 1 93.25 41 PRO B N 1
ATOM 2241 C CA . PRO B 1 41 ? -15.422 9.203 27.969 1 93.25 41 PRO B CA 1
ATOM 2242 C C . PRO B 1 41 ? -14.359 8.773 26.953 1 93.25 41 PRO B C 1
ATOM 2244 O O . PRO B 1 41 ? -13.758 7.707 27.109 1 93.25 41 PRO B O 1
ATOM 2247 N N . PHE B 1 42 ? -14.133 9.562 26 1 91.75 42 PHE B N 1
ATOM 2248 C CA . PHE B 1 42 ? -13.086 9.281 25.031 1 91.75 42 PHE B CA 1
ATOM 2249 C C . PHE B 1 42 ? -11.711 9.273 25.688 1 91.75 42 PHE B C 1
ATOM 2251 O O . PHE B 1 42 ? -10.875 8.43 25.391 1 91.75 42 PHE B O 1
ATOM 2258 N N . LEU B 1 43 ? -11.492 10.156 26.578 1 95.56 43 LEU B N 1
ATOM 2259 C CA . LEU B 1 43 ? -10.227 10.273 27.281 1 95.56 43 LEU B CA 1
ATOM 2260 C C . LEU B 1 43 ? -10 9.062 28.188 1 95.56 43 LEU B C 1
ATOM 2262 O O . LEU B 1 43 ? -8.883 8.547 28.281 1 95.56 43 LEU B O 1
ATOM 2266 N N . LYS B 1 44 ? -11.023 8.633 28.781 1 95.06 44 LYS B N 1
ATOM 2267 C CA . LYS B 1 44 ? -10.93 7.477 29.656 1 95.06 44 LYS B CA 1
ATOM 2268 C C . LYS B 1 44 ? -10.555 6.219 28.875 1 95.06 44 LYS B C 1
ATOM 2270 O O . LYS B 1 44 ? -9.734 5.418 29.328 1 95.06 44 LYS B O 1
ATOM 2275 N N . ASP B 1 45 ? -11.211 6.113 27.781 1 95.31 45 ASP B N 1
ATOM 2276 C CA . ASP B 1 45 ? -10.891 4.984 26.922 1 95.31 45 ASP B CA 1
ATOM 2277 C C . ASP B 1 45 ? -9.43 5.027 26.484 1 95.31 45 ASP B C 1
ATOM 2279 O O . ASP B 1 45 ? -8.742 4 26.484 1 95.31 45 ASP B O 1
ATOM 2283 N N . LEU B 1 46 ? -8.93 6.156 26.109 1 95.62 46 LEU B N 1
ATOM 2284 C CA . LEU B 1 46 ? -7.555 6.34 25.656 1 95.62 46 LEU B CA 1
ATOM 2285 C C . LEU B 1 46 ? -6.574 6.051 26.797 1 95.62 46 LEU B C 1
ATOM 2287 O O . LEU B 1 46 ? -5.539 5.418 26.578 1 95.62 46 LEU B O 1
ATOM 2291 N N . GLN B 1 47 ? -6.879 6.559 27.938 1 96.94 47 GLN B N 1
ATOM 2292 C CA . GLN B 1 47 ? -6.047 6.32 29.109 1 96.94 47 GLN B CA 1
ATOM 2293 C C . GLN B 1 47 ? -5.953 4.832 29.438 1 96.94 47 GLN B C 1
ATOM 2295 O O . GLN B 1 47 ? -4.879 4.324 29.75 1 96.94 47 GLN B O 1
ATOM 2300 N N . ALA B 1 48 ? -7.062 4.16 29.344 1 97.25 48 ALA B N 1
ATOM 2301 C CA . ALA B 1 48 ? -7.109 2.729 29.641 1 97.25 48 ALA B CA 1
ATOM 2302 C C . ALA B 1 48 ? -6.305 1.938 28.609 1 97.25 48 ALA B C 1
ATOM 2304 O O . ALA B 1 48 ? -5.609 0.98 28.969 1 97.25 48 ALA B O 1
ATOM 2305 N N . LYS B 1 49 ? -6.371 2.371 27.438 1 96.31 49 LYS B N 1
ATOM 2306 C CA . LYS B 1 49 ? -5.758 1.635 26.344 1 96.31 49 LYS B CA 1
ATOM 2307 C C . LYS B 1 49 ? -4.262 1.932 26.25 1 96.31 49 LYS B C 1
ATOM 2309 O O . LYS B 1 49 ? -3.467 1.045 25.938 1 96.31 49 LYS B O 1
ATOM 2314 N N . LEU B 1 50 ? -3.879 3.188 26.469 1 97.25 50 LEU B N 1
ATOM 2315 C CA . LEU B 1 50 ? -2.521 3.598 26.125 1 97.25 50 LEU B CA 1
ATOM 2316 C C . LEU B 1 50 ? -1.716 3.914 27.375 1 97.25 50 LEU B C 1
ATOM 2318 O O . LEU B 1 50 ? -0.488 4.012 27.328 1 97.25 50 LEU B O 1
ATOM 2322 N N . GLY B 1 51 ? -2.387 4.195 28.484 1 97.44 51 GLY B N 1
ATOM 2323 C CA . GLY B 1 51 ? -1.699 4.562 29.719 1 97.44 51 GLY B CA 1
ATOM 2324 C C . GLY B 1 51 ? -1.151 5.977 29.688 1 97.44 51 GLY B C 1
ATOM 2325 O O . GLY B 1 51 ? -0.11 6.254 30.297 1 97.44 51 GLY B O 1
ATOM 2326 N N . ILE B 1 52 ? -1.827 6.863 28.984 1 97.81 52 ILE B N 1
ATOM 2327 C CA . ILE B 1 52 ? -1.34 8.234 28.844 1 97.81 52 ILE B CA 1
ATOM 2328 C C . ILE B 1 52 ? -2.027 9.133 29.875 1 97.81 52 ILE B C 1
ATOM 2330 O O . ILE B 1 52 ? -2.992 8.719 30.516 1 97.81 52 ILE B O 1
ATOM 2334 N N . ARG B 1 53 ? -1.459 10.383 30.047 1 97.44 53 ARG B N 1
ATOM 2335 C CA . ARG B 1 53 ? -2.117 11.383 30.875 1 97.44 53 ARG B CA 1
ATOM 2336 C C . ARG B 1 53 ? -3.266 12.047 30.125 1 97.44 53 ARG B C 1
ATOM 2338 O O . ARG B 1 53 ? -3.156 12.32 28.922 1 97.44 53 ARG B O 1
ATOM 2345 N N . VAL B 1 54 ? -4.375 12.219 30.906 1 98.06 54 VAL B N 1
ATOM 2346 C CA . VAL B 1 54 ? -5.512 12.836 30.219 1 98.06 54 VAL B CA 1
ATOM 2347 C C . VAL B 1 54 ? -6.109 13.93 31.094 1 98.06 54 VAL B C 1
ATOM 2349 O O . VAL B 1 54 ? -5.961 13.898 32.312 1 98.06 54 VAL B O 1
ATOM 2352 N N . SER B 1 55 ? -6.684 14.93 30.516 1 97.81 55 SER B N 1
ATOM 2353 C CA . SER B 1 55 ? -7.391 16 31.203 1 97.81 55 SER B CA 1
ATOM 2354 C C . SER B 1 55 ? -8.461 16.609 30.312 1 97.81 55 SER B C 1
ATOM 2356 O O . SER B 1 55 ? -8.305 16.672 29.078 1 97.81 55 SER B O 1
ATOM 2358 N N . THR B 1 56 ? -9.578 17.062 30.891 1 97.06 56 THR B N 1
ATOM 2359 C CA . THR B 1 56 ? -10.57 17.812 30.125 1 97.06 56 THR B CA 1
ATOM 2360 C C . THR B 1 56 ? -10.188 19.281 30.031 1 97.06 56 THR B C 1
ATOM 2362 O O . THR B 1 56 ? -10.828 20.047 29.312 1 97.06 56 THR B O 1
ATOM 2365 N N . ASP B 1 57 ? -9.156 19.625 30.766 1 96.56 57 ASP B N 1
ATOM 2366 C CA . ASP B 1 57 ? -8.633 20.984 30.75 1 96.56 57 ASP B CA 1
ATOM 2367 C C . ASP B 1 57 ? -7.379 21.078 29.891 1 96.56 57 ASP B C 1
ATOM 2369 O O . ASP B 1 57 ? -6.32 20.562 30.25 1 96.56 57 ASP B O 1
ATOM 2373 N N . ASN B 1 58 ? -7.469 21.812 28.781 1 97.62 58 ASN B N 1
ATOM 2374 C CA . ASN B 1 58 ? -6.355 21.984 27.844 1 97.62 58 ASN B CA 1
ATOM 2375 C C . ASN B 1 58 ? -5.121 22.547 28.547 1 97.62 58 ASN B C 1
ATOM 2377 O O . ASN B 1 58 ? -3.994 22.156 28.234 1 97.62 58 ASN B O 1
ATOM 2381 N N . ALA B 1 59 ? -5.348 23.453 29.469 1 97 59 ALA B N 1
ATOM 2382 C CA . ALA B 1 59 ? -4.25 24.172 30.109 1 97 59 ALA B CA 1
ATOM 2383 C C . ALA B 1 59 ? -3.354 23.219 30.891 1 97 59 ALA B C 1
ATOM 2385 O O . ALA B 1 59 ? -2.137 23.406 30.953 1 97 59 ALA B O 1
ATOM 2386 N N . VAL B 1 60 ? -3.939 22.234 31.469 1 97.44 60 VAL B N 1
ATOM 2387 C CA . VAL B 1 60 ? -3.186 21.25 32.25 1 97.44 60 VAL B CA 1
ATOM 2388 C C . VAL B 1 60 ? -2.195 20.531 31.328 1 97.44 60 VAL B C 1
ATOM 2390 O O . VAL B 1 60 ? -1.014 20.406 31.656 1 97.44 60 VAL B O 1
ATOM 2393 N N . ILE B 1 61 ? -2.691 20.109 30.141 1 98 61 ILE B N 1
ATOM 2394 C CA . ILE B 1 61 ? -1.865 19.375 29.188 1 98 61 ILE B CA 1
ATOM 2395 C C . ILE B 1 61 ? -0.792 20.297 28.609 1 98 61 ILE B C 1
ATOM 2397 O O . ILE B 1 61 ? 0.363 19.906 28.453 1 98 61 ILE B O 1
ATOM 2401 N N . VAL B 1 62 ? -1.137 21.516 28.344 1 97.94 62 VAL B N 1
ATOM 2402 C CA . VAL B 1 62 ? -0.208 22.484 27.766 1 97.94 62 VAL B CA 1
ATOM 2403 C C . VAL B 1 62 ? 0.941 22.734 28.734 1 97.94 62 VAL B C 1
ATOM 2405 O O . VAL B 1 62 ? 2.109 22.719 28.344 1 97.94 62 VAL B O 1
ATOM 2408 N N . ARG B 1 63 ? 0.646 22.922 30.016 1 96.62 63 ARG B N 1
ATOM 2409 C CA . ARG B 1 63 ? 1.652 23.266 31.016 1 96.62 63 ARG B CA 1
ATOM 2410 C C . ARG B 1 63 ? 2.66 22.125 31.188 1 96.62 63 ARG B C 1
ATOM 2412 O O . ARG B 1 63 ? 3.842 22.375 31.438 1 96.62 63 ARG B O 1
ATOM 2419 N N . GLU B 1 64 ? 2.238 20.969 30.891 1 96 64 GLU B N 1
ATOM 2420 C CA . GLU B 1 64 ? 3.064 19.797 31.172 1 96 64 GLU B CA 1
ATOM 2421 C C . GLU B 1 64 ? 3.768 19.297 29.906 1 96 64 GLU B C 1
ATOM 2423 O O . GLU B 1 64 ? 4.395 18.234 29.922 1 96 64 GLU B O 1
ATOM 2428 N N . SER B 1 65 ? 3.666 20.016 28.844 1 97.81 65 SER B N 1
ATOM 2429 C CA . SER B 1 65 ? 4.168 19.5 27.578 1 97.81 65 SER B CA 1
ATOM 2430 C C . SER B 1 65 ? 5.281 20.375 27.016 1 97.81 65 SER B C 1
ATOM 2432 O O . SER B 1 65 ? 5.289 21.594 27.25 1 97.81 65 SER B O 1
ATOM 2434 N N . ASP B 1 66 ? 6.23 19.75 26.328 1 97.56 66 ASP B N 1
ATOM 2435 C CA . ASP B 1 66 ? 7.262 20.453 25.578 1 97.56 66 ASP B CA 1
ATOM 2436 C C . ASP B 1 66 ? 6.809 20.719 24.141 1 97.56 66 ASP B C 1
ATOM 2438 O O . ASP B 1 66 ? 7.125 21.75 23.562 1 97.56 66 ASP B O 1
ATOM 2442 N N . ILE B 1 67 ? 6.129 19.781 23.578 1 98.25 67 ILE B N 1
ATOM 2443 C CA . ILE B 1 67 ? 5.559 19.844 22.234 1 98.25 67 ILE B CA 1
ATOM 2444 C C . ILE B 1 67 ? 4.039 19.719 22.328 1 98.25 67 ILE B C 1
ATOM 2446 O O . ILE B 1 67 ? 3.51 18.844 23 1 98.25 67 ILE B O 1
ATOM 2450 N N . LEU B 1 68 ? 3.383 20.609 21.703 1 98.31 68 LEU B N 1
ATOM 2451 C CA . LEU B 1 68 ? 1.925 20.609 21.656 1 98.31 68 LEU B CA 1
ATOM 2452 C C . LEU B 1 68 ? 1.412 20.312 20.266 1 98.31 68 LEU B C 1
ATOM 2454 O O . LEU B 1 68 ? 1.725 21.047 19.312 1 98.31 68 LEU B O 1
ATOM 2458 N N . ILE B 1 69 ? 0.653 19.281 20.125 1 98.5 69 ILE B N 1
ATOM 2459 C CA . ILE B 1 69 ? 0.01 18.969 18.859 1 98.5 69 ILE B CA 1
ATOM 2460 C C . ILE B 1 69 ? -1.458 19.391 18.906 1 98.5 69 ILE B C 1
ATOM 2462 O O . ILE B 1 69 ? -2.236 18.859 19.703 1 98.5 69 ILE B O 1
ATOM 2466 N N . LEU B 1 70 ? -1.75 20.344 18.125 1 97.88 70 LEU B N 1
ATOM 2467 C CA . LEU B 1 70 ? -3.135 20.781 17.984 1 97.88 70 LEU B CA 1
ATOM 2468 C C . LEU B 1 70 ? -3.885 19.922 16.969 1 97.88 70 LEU B C 1
ATOM 2470 O O . LEU B 1 70 ? -3.748 20.125 15.766 1 97.88 70 LEU B O 1
ATOM 2474 N N . ALA B 1 71 ? -4.707 19.016 17.484 1 96.19 71 ALA B N 1
ATOM 2475 C CA . ALA B 1 71 ? -5.469 18.078 16.672 1 96.19 71 ALA B CA 1
ATOM 2476 C C . ALA B 1 71 ? -6.965 18.344 16.766 1 96.19 71 ALA B C 1
ATOM 2478 O O . ALA B 1 71 ? -7.762 17.422 16.953 1 96.19 71 ALA B O 1
ATOM 2479 N N . VAL B 1 72 ? -7.359 19.594 16.656 1 93.06 72 VAL B N 1
ATOM 2480 C CA . VAL B 1 72 ? -8.758 20.016 16.719 1 93.06 72 VAL B CA 1
ATOM 2481 C C . VAL B 1 72 ? -9.227 20.453 15.336 1 93.06 72 VAL B C 1
ATOM 2483 O O . VAL B 1 72 ? -8.406 20.734 14.453 1 93.06 72 VAL B O 1
ATOM 2486 N N . LYS B 1 73 ? -10.531 20.5 15.188 1 86.75 73 LYS B N 1
ATOM 2487 C CA . LYS B 1 73 ? -11.117 20.969 13.93 1 86.75 73 LYS B CA 1
ATOM 2488 C C . LYS B 1 73 ? -10.797 22.438 13.688 1 86.75 73 LYS B C 1
ATOM 2490 O O . LYS B 1 73 ? -10.695 23.219 14.641 1 86.75 73 LYS B O 1
ATOM 2495 N N . PRO B 1 74 ? -10.719 22.797 12.445 1 88.25 74 PRO B N 1
ATOM 2496 C CA . PRO B 1 74 ? -10.391 24.188 12.117 1 88.25 74 PRO B CA 1
ATOM 2497 C C . PRO B 1 74 ? -11.359 25.188 12.742 1 88.25 74 PRO B C 1
ATOM 2499 O O . PRO B 1 74 ? -10.945 26.25 13.203 1 88.25 74 PRO B O 1
ATOM 2502 N N . GLN B 1 75 ? -12.578 24.812 12.875 1 87.19 75 GLN B N 1
ATOM 2503 C CA . GLN B 1 75 ? -13.609 25.719 13.367 1 87.19 75 GLN B CA 1
ATOM 2504 C C . GLN B 1 75 ? -13.422 26.016 14.852 1 87.19 75 GLN B C 1
ATOM 2506 O O . GLN B 1 75 ? -13.875 27.047 15.352 1 87.19 75 GLN B O 1
ATOM 2511 N N . THR B 1 76 ? -12.75 25.141 15.547 1 91.81 76 THR B N 1
ATOM 2512 C CA . THR B 1 76 ? -12.594 25.312 16.984 1 91.81 76 THR B CA 1
ATOM 2513 C C . THR B 1 76 ? -11.219 25.891 17.312 1 91.81 76 THR B C 1
ATOM 2515 O O . THR B 1 76 ? -10.945 26.234 18.469 1 91.81 76 THR B O 1
ATOM 2518 N N . LEU B 1 77 ? -10.398 26.047 16.391 1 94 77 LEU B N 1
ATOM 2519 C CA . LEU B 1 77 ? -8.992 26.375 16.578 1 94 77 LEU B CA 1
ATOM 2520 C C . LEU B 1 77 ? -8.836 27.766 17.172 1 94 77 LEU B C 1
ATOM 2522 O O . LEU B 1 77 ? -8.016 27.969 18.078 1 94 77 LEU B O 1
ATOM 2526 N N . SER B 1 78 ? -9.57 28.719 16.672 1 93.62 78 SER B N 1
ATOM 2527 C CA . SER B 1 78 ? -9.445 30.094 17.156 1 93.62 78 SER B CA 1
ATOM 2528 C C . SER B 1 78 ? -9.703 30.188 18.656 1 93.62 78 SER B C 1
ATOM 2530 O O . SER B 1 78 ? -8.961 30.859 19.375 1 93.62 78 SER B O 1
ATOM 2532 N N . SER B 1 79 ? -10.75 29.531 19.078 1 95.31 79 SER B N 1
ATOM 2533 C CA . SER B 1 79 ? -11.078 29.547 20.5 1 95.31 79 SER B CA 1
ATOM 2534 C C . SER B 1 79 ? -9.992 28.859 21.328 1 95.31 79 SER B C 1
ATOM 2536 O O . SER B 1 79 ? -9.633 29.344 22.406 1 95.31 79 SER B O 1
ATOM 2538 N N . VAL B 1 80 ? -9.469 27.797 20.828 1 96.25 80 VAL B N 1
ATOM 2539 C CA . VAL B 1 80 ? -8.414 27.062 21.516 1 96.25 80 VAL B CA 1
ATOM 2540 C C . VAL B 1 80 ? -7.168 27.922 21.641 1 96.25 80 VAL B C 1
ATOM 2542 O O . VAL B 1 80 ? -6.57 28.016 22.719 1 96.25 80 VAL B O 1
ATOM 2545 N N . LEU B 1 81 ? -6.789 28.562 20.578 1 96.88 81 LEU B N 1
ATOM 2546 C CA . LEU B 1 81 ? -5.594 29.406 20.578 1 96.88 81 LEU B CA 1
ATOM 2547 C C . LEU B 1 81 ? -5.742 30.578 21.531 1 96.88 81 LEU B C 1
ATOM 2549 O O . LEU B 1 81 ? -4.812 30.906 22.266 1 96.88 81 LEU B O 1
ATOM 2553 N N . SER B 1 82 ? -6.902 31.188 21.5 1 96.19 82 SER B N 1
ATOM 2554 C CA . SER B 1 82 ? -7.148 32.344 22.375 1 96.19 82 SER B CA 1
ATOM 2555 C C . SER B 1 82 ? -7.078 31.938 23.844 1 96.19 82 SER B C 1
ATOM 2557 O O . SER B 1 82 ? -6.52 32.656 24.656 1 96.19 82 SER B O 1
ATOM 2559 N N . ASN B 1 83 ? -7.621 30.812 24.141 1 95.81 83 ASN B N 1
ATOM 2560 C CA . ASN B 1 83 ? -7.676 30.359 25.531 1 95.81 83 ASN B CA 1
ATOM 2561 C C . ASN B 1 83 ? -6.305 29.922 26.031 1 95.81 83 ASN B C 1
ATOM 2563 O O . ASN B 1 83 ? -6.023 30 27.234 1 95.81 83 ASN B O 1
ATOM 2567 N N . LEU B 1 84 ? -5.461 29.547 25.125 1 96.38 84 LEU B N 1
ATOM 2568 C CA . LEU B 1 84 ? -4.191 28.953 25.547 1 96.38 84 LEU B CA 1
ATOM 2569 C C . LEU B 1 84 ? -3.041 29.922 25.328 1 96.38 84 LEU B C 1
ATOM 2571 O O . LEU B 1 84 ? -1.889 29.609 25.641 1 96.38 84 LEU B O 1
ATOM 2575 N N . LYS B 1 85 ? -3.316 31.062 24.828 1 96.31 85 LYS B N 1
ATOM 2576 C CA . LYS B 1 85 ? -2.316 32.031 24.391 1 96.31 85 LYS B CA 1
ATOM 2577 C C . LYS B 1 85 ? -1.26 32.25 25.469 1 96.31 85 LYS B C 1
ATOM 2579 O O . LYS B 1 85 ? -0.06 32.188 25.188 1 96.31 85 LYS B O 1
ATOM 2584 N N . ASN B 1 86 ? -1.713 32.438 26.672 1 94.75 86 ASN B N 1
ATOM 2585 C CA . ASN B 1 86 ? -0.8 32.812 27.734 1 94.75 86 ASN B CA 1
ATOM 2586 C C . ASN B 1 86 ? -0.094 31.594 28.328 1 94.75 86 ASN B C 1
ATOM 2588 O O . ASN B 1 86 ? 0.893 31.734 29.047 1 94.75 86 ASN B O 1
ATOM 2592 N N . GLU B 1 87 ? -0.616 30.438 27.984 1 95.06 87 GLU B N 1
ATOM 2593 C CA . GLU B 1 87 ? -0.025 29.203 28.5 1 95.06 87 GLU B CA 1
ATOM 2594 C C . GLU B 1 87 ? 1.069 28.688 27.578 1 95.06 87 GLU B C 1
ATOM 2596 O O . GLU B 1 87 ? 1.939 27.922 28 1 95.06 87 GLU B O 1
ATOM 2601 N N . ILE B 1 88 ? 1.037 29.062 26.344 1 96.12 88 ILE B N 1
ATOM 2602 C CA . ILE B 1 88 ? 2.016 28.609 25.344 1 96.12 88 ILE B CA 1
ATOM 2603 C C . ILE B 1 88 ? 3.207 29.562 25.344 1 96.12 88 ILE B C 1
ATOM 2605 O O . ILE B 1 88 ? 3.129 30.656 24.781 1 96.12 88 ILE B O 1
ATOM 2609 N N . THR B 1 89 ? 4.246 29.141 25.922 1 91.12 89 THR B N 1
ATOM 2610 C CA . THR B 1 89 ? 5.445 29.969 26 1 91.12 89 THR B CA 1
ATOM 2611 C C . THR B 1 89 ? 6.367 29.688 24.812 1 91.12 89 THR B C 1
ATOM 2613 O O . THR B 1 89 ? 6.133 28.75 24.047 1 91.12 89 THR B O 1
ATOM 2616 N N . SER B 1 90 ? 7.453 30.469 24.703 1 90.19 90 SER B N 1
ATOM 2617 C CA . SER B 1 90 ? 8.398 30.344 23.609 1 90.19 90 SER B CA 1
ATOM 2618 C C . SER B 1 90 ? 9.211 29.062 23.703 1 90.19 90 SER B C 1
ATOM 2620 O O . SER B 1 90 ? 9.867 28.641 22.75 1 90.19 90 SER B O 1
ATOM 2622 N N . GLU B 1 91 ? 9.148 28.438 24.812 1 92.31 91 GLU B N 1
ATOM 2623 C CA . GLU B 1 91 ? 9.898 27.203 25.016 1 92.31 91 GLU B CA 1
ATOM 2624 C C . GLU B 1 91 ? 9.164 26.016 24.422 1 92.31 91 GLU B C 1
ATOM 2626 O O . GLU B 1 91 ? 9.758 24.938 24.25 1 92.31 91 GLU B O 1
ATOM 2631 N N . LYS B 1 92 ? 7.926 26.203 24.125 1 96.19 92 LYS B N 1
ATOM 2632 C CA . LYS B 1 92 ? 7.113 25.094 23.625 1 96.19 92 LYS B CA 1
ATOM 2633 C C . LYS B 1 92 ? 7.039 25.109 22.109 1 96.19 92 LYS B C 1
ATOM 2635 O O . LYS B 1 92 ? 6.992 26.172 21.5 1 96.19 92 LYS B O 1
ATOM 2640 N N . LEU B 1 93 ? 7.059 23.984 21.5 1 98.12 93 LEU B N 1
ATOM 2641 C CA . LEU B 1 93 ? 6.793 23.828 20.078 1 98.12 93 LEU B CA 1
ATOM 2642 C C . LEU B 1 93 ? 5.324 23.5 19.828 1 98.12 93 LEU B C 1
ATOM 2644 O O . LEU B 1 93 ? 4.777 22.594 20.438 1 98.12 93 LEU B O 1
ATOM 2648 N N . VAL B 1 94 ? 4.695 24.281 18.953 1 98.5 94 VAL B N 1
ATOM 2649 C CA . VAL B 1 94 ? 3.316 24.016 18.562 1 98.5 94 VAL B CA 1
ATOM 2650 C C . VAL B 1 94 ? 3.289 23.375 17.172 1 98.5 94 VAL B C 1
ATOM 2652 O O . VAL B 1 94 ? 3.848 23.922 16.219 1 98.5 94 VAL B O 1
ATOM 2655 N N . ILE B 1 95 ? 2.699 22.203 17.078 1 98.62 95 ILE B N 1
ATOM 2656 C CA . ILE B 1 95 ? 2.465 21.516 15.82 1 98.62 95 ILE B CA 1
ATOM 2657 C C . ILE B 1 95 ? 0.964 21.438 15.555 1 98.62 95 ILE B C 1
ATOM 2659 O O . ILE B 1 95 ? 0.216 20.875 16.359 1 98.62 95 ILE B O 1
ATOM 2663 N N . SER B 1 96 ? 0.555 21.953 14.469 1 97.88 96 SER B N 1
ATOM 2664 C CA . SER B 1 96 ? -0.868 21.906 14.148 1 97.88 96 SER B CA 1
ATOM 2665 C C . SER B 1 96 ? -1.13 21 12.945 1 97.88 96 SER B C 1
ATOM 2667 O O . SER B 1 96 ? -0.398 21.047 11.953 1 97.88 96 SER B O 1
ATOM 2669 N N . ILE B 1 97 ? -2.215 20.188 13.031 1 96.12 97 ILE B N 1
ATOM 2670 C CA . ILE B 1 97 ? -2.592 19.328 11.914 1 96.12 97 ILE B CA 1
ATOM 2671 C C . ILE B 1 97 ? -3.965 19.75 11.383 1 96.12 97 ILE B C 1
ATOM 2673 O O . ILE B 1 97 ? -4.648 18.953 10.734 1 96.12 97 ILE B O 1
ATOM 2677 N N . ALA B 1 98 ? -4.406 21.016 11.742 1 90.75 98 ALA B N 1
ATOM 2678 C CA . ALA B 1 98 ? -5.691 21.516 11.266 1 90.75 98 ALA B CA 1
ATOM 2679 C C . ALA B 1 98 ? -5.648 21.797 9.766 1 90.75 98 ALA B C 1
ATOM 2681 O O . ALA B 1 98 ? -4.773 22.531 9.297 1 90.75 98 ALA B O 1
ATOM 2682 N N . ALA B 1 99 ? -6.625 21.266 9.055 1 83.94 99 ALA B N 1
ATOM 2683 C CA . ALA B 1 99 ? -6.676 21.406 7.602 1 83.94 99 ALA B CA 1
ATOM 2684 C C . ALA B 1 99 ? -7.02 22.844 7.203 1 83.94 99 ALA B C 1
ATOM 2686 O O . ALA B 1 99 ? -7.918 23.453 7.781 1 83.94 99 ALA B O 1
ATOM 2687 N N . GLY B 1 100 ? -6.211 23.391 6.324 1 85.44 100 GLY B N 1
ATOM 2688 C CA . GLY B 1 100 ? -6.562 24.641 5.664 1 85.44 100 GLY B CA 1
ATOM 2689 C C . GLY B 1 100 ? -6.188 25.859 6.477 1 85.44 100 GLY B C 1
ATOM 2690 O O . GLY B 1 100 ? -6.508 26.984 6.09 1 85.44 100 GLY B O 1
ATOM 2691 N N . VAL B 1 101 ? -5.59 25.734 7.613 1 91.62 101 VAL B N 1
ATOM 2692 C CA . VAL B 1 101 ? -5.266 26.875 8.461 1 91.62 101 VAL B CA 1
ATOM 2693 C C . VAL B 1 101 ? -3.805 27.281 8.258 1 91.62 101 VAL B C 1
ATOM 2695 O O . VAL B 1 101 ? -2.896 26.484 8.531 1 91.62 101 VAL B O 1
ATOM 2698 N N . PRO B 1 102 ? -3.588 28.438 7.797 1 94.81 102 PRO B N 1
ATOM 2699 C CA . PRO B 1 102 ? -2.211 28.844 7.516 1 94.81 102 PRO B CA 1
ATOM 2700 C C . PRO B 1 102 ? -1.415 29.141 8.789 1 94.81 102 PRO B C 1
ATOM 2702 O O . PRO B 1 102 ? -2 29.391 9.844 1 94.81 102 PRO B O 1
ATOM 2705 N N . LEU B 1 103 ? -0.148 29.188 8.672 1 96.5 103 LEU B N 1
ATOM 2706 C CA . LEU B 1 103 ? 0.771 29.453 9.773 1 96.5 103 LEU B CA 1
ATOM 2707 C C . LEU B 1 103 ? 0.503 30.812 10.391 1 96.5 103 LEU B C 1
ATOM 2709 O O . LEU B 1 103 ? 0.625 30.984 11.609 1 96.5 103 LEU B O 1
ATOM 2713 N N . SER B 1 104 ? 0.159 31.781 9.57 1 95.69 104 SER B N 1
ATOM 2714 C CA . SER B 1 104 ? -0.058 33.156 10.039 1 95.69 104 SER B CA 1
ATOM 2715 C C . SER B 1 104 ? -1.15 33.188 11.102 1 95.69 104 SER B C 1
ATOM 2717 O O . SER B 1 104 ? -1.094 34.031 12.023 1 95.69 104 SER B O 1
ATOM 2719 N N . THR B 1 105 ? -2.102 32.281 11 1 94.44 105 THR B N 1
ATOM 2720 C CA . THR B 1 105 ? -3.184 32.219 11.984 1 94.44 105 THR B CA 1
ATOM 2721 C C . THR B 1 105 ? -2.641 31.938 13.375 1 94.44 105 THR B C 1
ATOM 2723 O O . THR B 1 105 ? -3.043 32.562 14.352 1 94.44 105 THR B O 1
ATOM 2726 N N . TYR B 1 106 ? -1.722 31.047 13.484 1 96 106 TYR B N 1
ATOM 2727 C CA . TYR B 1 106 ? -1.119 30.656 14.758 1 96 106 TYR B CA 1
ATOM 2728 C C . TYR B 1 106 ? -0.15 31.719 15.258 1 96 106 TYR B C 1
ATOM 2730 O O . TYR B 1 106 ? -0.176 32.094 16.438 1 96 106 TYR B O 1
ATOM 2738 N N . GLU B 1 107 ? 0.635 32.188 14.336 1 95 107 GLU B N 1
ATOM 2739 C CA . GLU B 1 107 ? 1.654 33.156 14.688 1 95 107 GLU B CA 1
ATOM 2740 C C . GLU B 1 107 ? 1.022 34.469 15.148 1 95 107 GLU B C 1
ATOM 2742 O O . GLU B 1 107 ? 1.571 35.156 16 1 95 107 GLU B O 1
ATOM 2747 N N . ASP B 1 108 ? -0.149 34.781 14.641 1 94.94 108 ASP B N 1
ATOM 2748 C CA . ASP B 1 108 ? -0.849 36 15.023 1 94.94 108 ASP B CA 1
ATOM 2749 C C . ASP B 1 108 ? -1.594 35.844 16.344 1 94.94 108 ASP B C 1
ATOM 2751 O O . ASP B 1 108 ? -1.765 36.781 17.094 1 94.94 108 ASP B O 1
ATOM 2755 N N . ALA B 1 109 ? -2.031 34.656 16.578 1 95.69 109 ALA B N 1
ATOM 2756 C CA . ALA B 1 109 ? -2.885 34.406 17.734 1 95.69 109 ALA B CA 1
ATOM 2757 C C . ALA B 1 109 ? -2.051 34.156 18.984 1 95.69 109 ALA B C 1
ATOM 2759 O O . ALA B 1 109 ? -2.512 34.375 20.109 1 95.69 109 ALA B O 1
ATOM 2760 N N . LEU B 1 110 ? -0.835 33.656 18.812 1 96.5 110 LEU B N 1
ATOM 2761 C CA . LEU B 1 110 ? 0.004 33.281 19.938 1 96.5 110 LEU B CA 1
ATOM 2762 C C . LEU B 1 110 ? 1.067 34.344 20.219 1 96.5 110 LEU B C 1
ATOM 2764 O O . LEU B 1 110 ? 1.157 35.344 19.484 1 96.5 110 LEU B O 1
ATOM 2768 N N . LEU B 1 111 ? 1.732 34.188 21.266 1 95.44 111 LEU B N 1
ATOM 2769 C CA . LEU B 1 111 ? 2.736 35.156 21.672 1 95.44 111 LEU B CA 1
ATOM 2770 C C . LEU B 1 111 ? 3.855 35.25 20.641 1 95.44 111 LEU B C 1
ATOM 2772 O O . LEU B 1 111 ? 4.168 34.25 19.969 1 95.44 111 LEU B O 1
ATOM 2776 N N . GLU B 1 112 ? 4.438 36.406 20.547 1 93.81 112 GLU B N 1
ATOM 2777 C CA . GLU B 1 112 ? 5.559 36.594 19.641 1 93.81 112 GLU B CA 1
ATOM 2778 C C . GLU B 1 112 ? 6.684 35.594 19.922 1 93.81 112 GLU B C 1
ATOM 2780 O O . GLU B 1 112 ? 7.012 35.344 21.078 1 93.81 112 GLU B O 1
ATOM 2785 N N . GLY B 1 113 ? 7.184 35.062 18.844 1 94.5 113 GLY B N 1
ATOM 2786 C CA . GLY B 1 113 ? 8.305 34.156 19.016 1 94.5 113 GLY B CA 1
ATOM 2787 C C . GLY B 1 113 ? 7.879 32.688 19.156 1 94.5 113 GLY B C 1
ATOM 2788 O O . GLY B 1 113 ? 8.719 31.797 19.172 1 94.5 113 GLY B O 1
ATOM 2789 N N . THR B 1 114 ? 6.566 32.469 19.281 1 96.19 114 THR B N 1
ATOM 2790 C CA . THR B 1 114 ? 6.09 31.094 19.391 1 96.19 114 THR B CA 1
ATOM 2791 C C . THR B 1 114 ? 6.547 30.266 18.188 1 96.19 114 THR B C 1
ATOM 2793 O O . THR B 1 114 ? 6.48 30.719 17.047 1 96.19 114 THR B O 1
ATOM 2796 N N . ARG B 1 115 ? 7.137 29.094 18.469 1 98 115 ARG B N 1
ATOM 2797 C CA . ARG B 1 115 ? 7.574 28.172 17.438 1 98 115 ARG B CA 1
ATOM 2798 C C . ARG B 1 115 ? 6.418 27.297 16.953 1 98 115 ARG B C 1
ATOM 2800 O O . ARG B 1 115 ? 5.824 26.547 17.75 1 98 115 ARG B O 1
ATOM 2807 N N . VAL B 1 116 ? 6.09 27.453 15.648 1 98.31 116 VAL B N 1
ATOM 2808 C CA . VAL B 1 116 ? 4.938 26.75 15.086 1 98.31 116 VAL B CA 1
ATOM 2809 C C . VAL B 1 116 ? 5.371 25.938 13.867 1 98.31 116 VAL B C 1
ATOM 2811 O O . VAL B 1 116 ? 6.184 26.391 13.062 1 98.31 116 VAL B O 1
ATOM 2814 N N . VAL B 1 117 ? 4.91 24.703 13.773 1 98.62 117 VAL B N 1
ATOM 2815 C CA . VAL B 1 117 ? 5.039 23.859 12.594 1 98.62 117 VAL B CA 1
ATOM 2816 C C . VAL B 1 117 ? 3.656 23.406 12.117 1 98.62 117 VAL B C 1
ATOM 2818 O O . VAL B 1 117 ? 2.834 22.969 12.922 1 98.62 117 VAL B O 1
ATOM 2821 N N . ARG B 1 118 ? 3.375 23.578 10.852 1 98.25 118 ARG B N 1
ATOM 2822 C CA . ARG B 1 118 ? 2.133 23.125 10.234 1 98.25 118 ARG B CA 1
ATOM 2823 C C . ARG B 1 118 ? 2.318 21.781 9.562 1 98.25 118 ARG B C 1
ATOM 2825 O O . ARG B 1 118 ? 3.281 21.578 8.82 1 98.25 118 ARG B O 1
ATOM 2832 N N . VAL B 1 119 ? 1.418 20.844 9.852 1 98.38 119 VAL B N 1
ATOM 2833 C CA . VAL B 1 119 ? 1.505 19.5 9.266 1 98.38 119 VAL B CA 1
ATOM 2834 C C . VAL B 1 119 ? 0.161 19.125 8.656 1 98.38 119 VAL B C 1
ATOM 2836 O O . VAL B 1 119 ? -0.894 19.391 9.234 1 98.38 119 VAL B O 1
ATOM 2839 N N . MET B 1 120 ? 0.232 18.578 7.457 1 97.75 120 MET B N 1
ATOM 2840 C CA . MET B 1 120 ? -0.941 17.969 6.836 1 97.75 120 MET B CA 1
ATOM 2841 C C . MET B 1 120 ? -0.769 16.453 6.715 1 97.75 120 MET B C 1
ATOM 2843 O O . MET B 1 120 ? -0.263 15.969 5.703 1 97.75 120 MET B O 1
ATOM 2847 N N . PRO B 1 121 ? -1.242 15.711 7.648 1 97.69 121 PRO B N 1
ATOM 2848 C CA . PRO B 1 121 ? -1.273 14.258 7.516 1 97.69 121 PRO B CA 1
ATOM 2849 C C . PRO B 1 121 ? -2.516 13.758 6.781 1 97.69 121 PRO B C 1
ATOM 2851 O O . PRO B 1 121 ? -3.189 14.531 6.102 1 97.69 121 PRO B O 1
ATOM 2854 N N . ASN B 1 122 ? -2.707 12.461 6.762 1 97.31 122 ASN B N 1
ATOM 2855 C CA . ASN B 1 122 ? -3.945 11.898 6.234 1 97.31 122 ASN B CA 1
ATOM 2856 C C . ASN B 1 122 ? -4.441 10.727 7.078 1 97.31 122 ASN B C 1
ATOM 2858 O O . ASN B 1 122 ? -3.793 10.352 8.055 1 97.31 122 ASN B O 1
ATOM 2862 N N . ILE B 1 123 ? -5.574 10.25 6.797 1 96.75 123 ILE B N 1
ATOM 2863 C CA .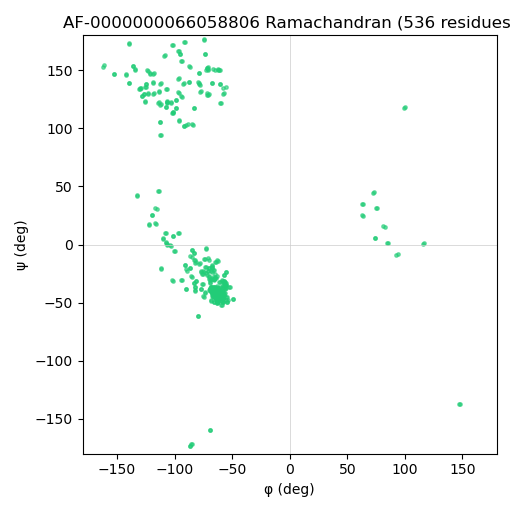 ILE B 1 123 ? -6.32 9.32 7.637 1 96.75 123 ILE B CA 1
ATOM 2864 C C . ILE B 1 123 ? -5.555 8 7.754 1 96.75 123 ILE B C 1
ATOM 2866 O O . ILE B 1 123 ? -5.844 7.188 8.633 1 96.75 123 ILE B O 1
ATOM 2870 N N . ALA B 1 124 ? -4.602 7.758 6.938 1 98.38 124 ALA B N 1
ATOM 2871 C CA . ALA B 1 124 ? -3.844 6.508 6.98 1 98.38 124 ALA B CA 1
ATOM 2872 C C . ALA B 1 124 ? -2.916 6.469 8.195 1 98.38 124 ALA B C 1
ATOM 2874 O O . ALA B 1 124 ? -2.311 5.438 8.484 1 98.38 124 ALA B O 1
ATOM 2875 N N . ALA B 1 125 ? -2.859 7.555 8.969 1 97.69 125 ALA B N 1
ATOM 2876 C CA . ALA B 1 125 ? -2.189 7.539 10.266 1 97.69 125 ALA B CA 1
ATOM 2877 C C . ALA B 1 125 ? -2.779 6.465 11.172 1 97.69 125 ALA B C 1
ATOM 2879 O O . ALA B 1 125 ? -2.082 5.914 12.031 1 97.69 125 ALA B O 1
ATOM 2880 N N . THR B 1 126 ? -4.008 6.133 10.945 1 96.19 126 THR B N 1
ATOM 2881 C CA . THR B 1 126 ? -4.719 5.168 11.773 1 96.19 126 THR B CA 1
ATOM 2882 C C . THR B 1 126 ? -4.129 3.77 11.602 1 96.19 126 THR B C 1
ATOM 2884 O O . THR B 1 126 ? -4.371 2.885 12.43 1 96.19 126 THR B O 1
ATOM 2887 N N . VAL B 1 127 ? -3.363 3.58 10.508 1 97.38 127 VAL B N 1
ATOM 2888 C CA . VAL B 1 127 ? -2.707 2.295 10.289 1 97.38 127 VAL B CA 1
ATOM 2889 C C . VAL B 1 127 ? -1.199 2.496 10.164 1 97.38 127 VAL B C 1
ATOM 2891 O O . VAL B 1 127 ? -0.506 1.687 9.547 1 97.38 127 VAL B O 1
ATOM 2894 N N . SER B 1 128 ? -0.772 3.621 10.594 1 97.31 128 SER B N 1
ATOM 2895 C CA . SER B 1 128 ? 0.638 3.988 10.656 1 97.31 128 SER B CA 1
ATOM 2896 C C . SER B 1 128 ? 1.261 4.035 9.266 1 97.31 128 SER B C 1
ATOM 2898 O O . SER B 1 128 ? 2.41 3.629 9.086 1 97.31 128 SER B O 1
ATOM 2900 N N . GLU B 1 129 ? 0.516 4.438 8.281 1 98.38 129 GLU B N 1
ATOM 2901 C CA . GLU B 1 129 ? 1.003 4.605 6.91 1 98.38 129 GLU B CA 1
ATOM 2902 C C . GLU B 1 129 ? 0.567 5.949 6.332 1 98.38 129 GLU B C 1
ATOM 2904 O O . GLU B 1 129 ? 0.144 6.023 5.176 1 98.38 129 GLU B O 1
ATOM 2909 N N . ALA B 1 130 ? 0.658 6.941 7.117 1 98.5 130 ALA B N 1
ATOM 2910 C CA . ALA B 1 130 ? 0.25 8.289 6.719 1 98.5 130 ALA B CA 1
ATOM 2911 C C . ALA B 1 130 ? 1.241 8.891 5.727 1 98.5 130 ALA B C 1
ATOM 2913 O O . ALA B 1 130 ? 2.406 8.484 5.684 1 98.5 130 ALA B O 1
ATOM 2914 N N . ALA B 1 131 ? 0.765 9.734 4.875 1 98.81 131 ALA B N 1
ATOM 2915 C CA . ALA B 1 131 ? 1.549 10.68 4.082 1 98.81 131 ALA B CA 1
ATOM 2916 C C . ALA B 1 131 ? 1.365 12.102 4.594 1 98.81 131 ALA B C 1
ATOM 2918 O O . ALA B 1 131 ? 0.252 12.633 4.582 1 98.81 131 ALA B O 1
ATOM 2919 N N . SER B 1 132 ? 2.512 12.719 5.055 1 98.75 132 SER B N 1
ATOM 2920 C CA . SER B 1 132 ? 2.385 14 5.742 1 98.75 132 SER B CA 1
ATOM 2921 C C . SER B 1 132 ? 3.287 15.055 5.113 1 98.75 132 SER B C 1
ATOM 2923 O O . SER B 1 132 ? 4.457 14.789 4.832 1 98.75 132 SER B O 1
ATOM 2925 N N . GLY B 1 133 ? 2.719 16.188 4.801 1 98.69 133 GLY B N 1
ATOM 2926 C CA . GLY B 1 133 ? 3.5 17.375 4.508 1 98.69 133 GLY B CA 1
ATOM 2927 C C . GLY B 1 133 ? 3.744 18.25 5.723 1 98.69 133 GLY B C 1
ATOM 2928 O O . GLY B 1 133 ? 2.857 18.422 6.562 1 98.69 133 GLY B O 1
ATOM 2929 N N . ILE B 1 134 ? 4.984 18.812 5.887 1 98.75 134 ILE B N 1
ATOM 2930 C CA . ILE B 1 134 ? 5.371 19.578 7.059 1 98.75 134 ILE B CA 1
ATOM 2931 C C . ILE B 1 134 ? 5.965 20.922 6.621 1 98.75 134 ILE B C 1
ATOM 2933 O O . ILE B 1 134 ? 6.867 20.953 5.781 1 98.75 134 ILE B O 1
ATOM 2937 N N . ALA B 1 135 ? 5.441 21.953 7.172 1 98.5 135 ALA B N 1
ATOM 2938 C CA . ALA B 1 135 ? 5.93 23.297 6.879 1 98.5 135 ALA B CA 1
ATOM 2939 C C . ALA B 1 135 ? 6.305 24.047 8.156 1 98.5 135 ALA B C 1
ATOM 2941 O O . ALA B 1 135 ? 5.457 24.25 9.031 1 98.5 135 ALA B O 1
ATOM 2942 N N . PRO B 1 136 ? 7.523 24.5 8.281 1 98.38 136 PRO B N 1
ATOM 2943 C CA . PRO B 1 136 ? 7.938 25.25 9.469 1 98.38 136 PRO B CA 1
ATOM 2944 C C . PRO B 1 136 ? 7.473 26.703 9.445 1 98.38 136 PRO B C 1
ATOM 2946 O O . PRO B 1 136 ? 7.465 27.344 8.383 1 98.38 136 PRO B O 1
ATOM 2949 N N . GLY B 1 137 ? 7.035 27.188 10.594 1 97.69 137 GLY B N 1
ATOM 2950 C CA . GLY B 1 137 ? 6.762 28.609 10.75 1 97.69 137 GLY B CA 1
ATOM 2951 C C . GLY B 1 137 ? 8.023 29.453 10.859 1 97.69 137 GLY B C 1
ATOM 2952 O O . GLY B 1 137 ? 9.133 28.922 10.812 1 97.69 137 GLY B O 1
ATOM 2953 N N . LYS B 1 138 ? 7.812 30.719 10.922 1 95.94 138 LYS B N 1
ATOM 2954 C CA . LYS B 1 138 ? 8.914 31.672 10.844 1 95.94 138 LYS B CA 1
ATOM 2955 C C . LYS B 1 138 ? 9.859 31.516 12.031 1 95.94 138 LYS B C 1
ATOM 2957 O O . LYS B 1 138 ? 11.062 31.781 11.914 1 95.94 138 LYS B O 1
ATOM 2962 N N . ASN B 1 139 ? 9.359 31.078 13.172 1 97.12 139 ASN B N 1
ATOM 2963 C CA . ASN B 1 139 ? 10.188 31 14.367 1 97.12 139 ASN B CA 1
ATOM 2964 C C . ASN B 1 139 ? 10.617 29.562 14.664 1 97.12 139 ASN B C 1
ATOM 2966 O O . ASN B 1 139 ? 11.297 29.312 15.656 1 97.12 139 ASN B O 1
ATOM 2970 N N . ALA B 1 140 ? 10.188 28.625 13.852 1 97.69 140 ALA B N 1
ATOM 2971 C CA . ALA B 1 140 ? 10.555 27.219 14.055 1 97.69 140 ALA B CA 1
ATOM 2972 C C . ALA B 1 140 ? 12.047 27.016 13.812 1 97.69 140 ALA B C 1
ATOM 2974 O O . ALA B 1 140 ? 12.617 27.562 12.875 1 97.69 140 ALA B O 1
ATOM 2975 N N . THR B 1 141 ? 12.68 26.219 14.648 1 97.31 141 THR B N 1
ATOM 2976 C CA . THR B 1 141 ? 14.102 25.906 14.516 1 97.31 141 THR B CA 1
ATOM 2977 C C . THR B 1 141 ? 14.297 24.594 13.75 1 97.31 141 THR B C 1
ATOM 2979 O O . THR B 1 141 ? 13.344 23.828 13.562 1 97.31 141 THR B O 1
ATOM 2982 N N . PRO B 1 142 ? 15.531 24.375 13.289 1 97.5 142 PRO B N 1
ATOM 2983 C CA . PRO B 1 142 ? 15.812 23.078 12.664 1 97.5 142 PRO B CA 1
ATOM 2984 C C . PRO B 1 142 ? 15.5 21.891 13.578 1 97.5 142 PRO B C 1
ATOM 2986 O O . PRO B 1 142 ? 15.062 20.844 13.109 1 97.5 142 PRO B O 1
ATOM 2989 N N . GLU B 1 143 ? 15.742 22.094 14.836 1 96.62 143 GLU B N 1
ATOM 2990 C CA . GLU B 1 143 ? 15.445 21.047 15.805 1 96.62 143 GLU B CA 1
ATOM 2991 C C . GLU B 1 143 ? 13.945 20.781 15.891 1 96.62 143 GLU B C 1
ATOM 2993 O O . GLU B 1 143 ? 13.523 19.641 16.078 1 96.62 143 GLU B O 1
ATOM 2998 N N . ASP B 1 144 ? 13.172 21.844 15.773 1 97.56 144 ASP B N 1
ATOM 2999 C CA . ASP B 1 144 ? 11.719 21.703 15.773 1 97.56 144 ASP B CA 1
ATOM 3000 C C . ASP B 1 144 ? 11.25 20.891 14.578 1 97.56 144 ASP B C 1
ATOM 3002 O O . ASP B 1 144 ? 10.398 20 14.727 1 97.56 144 ASP B O 1
ATOM 3006 N N . LEU B 1 145 ? 11.836 21.25 13.469 1 97.81 145 LEU B N 1
ATOM 3007 C CA . LEU B 1 145 ? 11.477 20.531 12.242 1 97.81 145 LEU B CA 1
ATOM 3008 C C . LEU B 1 145 ? 11.867 19.062 12.328 1 97.81 145 LEU B C 1
ATOM 3010 O O . LEU B 1 145 ? 11.117 18.188 11.898 1 97.81 145 LEU B O 1
ATOM 3014 N N . LYS B 1 146 ? 12.992 18.781 12.844 1 97.19 146 LYS B N 1
ATOM 3015 C CA . LYS B 1 146 ? 13.438 17.406 13.039 1 97.19 146 LYS B CA 1
ATOM 3016 C C . LYS B 1 146 ? 12.477 16.641 13.938 1 97.19 146 LYS B C 1
ATOM 3018 O O . LYS B 1 146 ? 12.156 15.484 13.672 1 97.19 146 LYS B O 1
ATOM 3023 N N . ALA B 1 147 ? 12.023 17.297 14.984 1 96.81 147 ALA B N 1
ATOM 3024 C CA . ALA B 1 147 ? 11.07 16.672 15.906 1 96.81 147 ALA B CA 1
ATOM 3025 C C . ALA B 1 147 ? 9.758 16.344 15.195 1 96.81 147 ALA B C 1
ATOM 3027 O O . ALA B 1 147 ? 9.219 15.25 15.352 1 96.81 147 ALA B O 1
ATOM 3028 N N . ALA B 1 148 ? 9.281 17.312 14.43 1 98.12 148 ALA B N 1
ATOM 3029 C CA . ALA B 1 148 ? 8.039 17.094 13.688 1 98.12 148 ALA B CA 1
ATOM 3030 C C . ALA B 1 148 ? 8.188 15.953 12.688 1 98.12 148 ALA B C 1
ATOM 3032 O O . ALA B 1 148 ? 7.312 15.086 12.594 1 98.12 148 ALA B O 1
ATOM 3033 N N . LEU B 1 149 ? 9.305 15.961 11.992 1 97.88 149 LEU B N 1
ATOM 3034 C CA . LEU B 1 149 ? 9.57 14.906 11.016 1 97.88 149 LEU B CA 1
ATOM 3035 C C . LEU B 1 149 ? 9.633 13.539 11.695 1 97.88 149 LEU B C 1
ATOM 3037 O O . LEU B 1 149 ? 9.094 12.562 11.18 1 97.88 149 LEU B O 1
ATOM 3041 N N . GLU B 1 150 ? 10.227 13.445 12.812 1 96.88 150 GLU B N 1
ATOM 3042 C CA . GLU B 1 150 ? 10.344 12.188 13.547 1 96.88 150 GLU B CA 1
ATOM 3043 C C . GLU B 1 150 ? 8.977 11.688 14 1 96.88 150 GLU B C 1
ATOM 3045 O O . GLU B 1 150 ? 8.664 10.5 13.844 1 96.88 150 GLU B O 1
ATOM 3050 N N . ILE B 1 151 ? 8.164 12.594 14.516 1 97.12 151 ILE B N 1
ATOM 3051 C CA . ILE B 1 151 ? 6.848 12.242 15.023 1 97.12 151 ILE B CA 1
ATOM 3052 C C . ILE B 1 151 ? 5.984 11.688 13.898 1 97.12 151 ILE B C 1
ATOM 3054 O O . ILE B 1 151 ? 5.402 10.609 14.023 1 97.12 151 ILE B O 1
ATOM 3058 N N . PHE B 1 152 ? 6.012 12.352 12.789 1 98.19 152 PHE B N 1
ATOM 3059 C CA . PHE B 1 152 ? 5.066 11.984 11.734 1 98.19 152 PHE B CA 1
ATOM 3060 C C . PHE B 1 152 ? 5.637 10.875 10.867 1 98.19 152 PHE B C 1
ATOM 3062 O O . PHE B 1 152 ? 4.887 10.148 10.211 1 98.19 152 PHE B O 1
ATOM 3069 N N . SER B 1 153 ? 6.949 10.695 10.875 1 97.12 153 SER B N 1
ATOM 3070 C CA . SER B 1 153 ? 7.543 9.547 10.203 1 97.12 153 SER B CA 1
ATOM 3071 C C . SER B 1 153 ? 7.277 8.258 10.969 1 97.12 153 SER B C 1
ATOM 3073 O O . SER B 1 153 ? 7.352 7.168 10.406 1 97.12 153 SER B O 1
ATOM 3075 N N . ALA B 1 154 ? 6.941 8.375 12.258 1 95.19 154 ALA B N 1
ATOM 3076 C CA . ALA B 1 154 ? 6.621 7.215 13.086 1 95.19 154 ALA B CA 1
ATOM 3077 C C . ALA B 1 154 ? 5.316 6.566 12.633 1 95.19 154 ALA B C 1
ATOM 3079 O O . ALA B 1 154 ? 5.082 5.383 12.891 1 95.19 154 ALA B O 1
ATOM 3080 N N . VAL B 1 155 ? 4.469 7.332 11.969 1 96.94 155 VAL B N 1
ATOM 3081 C CA . VAL B 1 155 ? 3.168 6.812 11.562 1 96.94 155 VAL B CA 1
ATOM 3082 C C . VAL B 1 155 ? 3.045 6.855 10.039 1 96.94 155 VAL B C 1
ATOM 3084 O O . VAL B 1 155 ? 1.939 6.938 9.5 1 96.94 155 VAL B O 1
ATOM 3087 N N . GLY B 1 156 ? 4.105 6.82 9.328 1 97.81 156 GLY B N 1
ATOM 3088 C CA . GLY B 1 156 ? 4.137 6.852 7.871 1 97.81 156 GLY B CA 1
ATOM 3089 C C . GLY B 1 156 ? 5.352 7.57 7.316 1 97.81 156 GLY B C 1
ATOM 3090 O O . GLY B 1 156 ? 6.477 7.324 7.754 1 97.81 156 GLY B O 1
ATOM 3091 N N . THR B 1 157 ? 5.105 8.391 6.285 1 98.31 157 THR B N 1
ATOM 3092 C CA . THR B 1 157 ? 6.145 9.18 5.641 1 98.31 157 THR B CA 1
ATOM 3093 C C . THR B 1 157 ? 5.844 10.672 5.777 1 98.31 157 THR B C 1
ATOM 3095 O O . THR B 1 157 ? 4.691 11.094 5.664 1 98.31 157 THR B O 1
ATOM 3098 N N . ALA B 1 158 ? 6.883 11.414 6.039 1 98.38 158 ALA B N 1
ATOM 3099 C CA . ALA B 1 158 ? 6.738 12.867 6.164 1 98.38 158 ALA B CA 1
ATOM 3100 C C . ALA B 1 158 ? 7.77 13.602 5.312 1 98.38 158 ALA B C 1
ATOM 3102 O O . ALA B 1 158 ? 8.938 13.203 5.262 1 98.38 158 ALA B O 1
ATOM 3103 N N . VAL B 1 159 ? 7.254 14.609 4.594 1 98.31 159 VAL B N 1
ATOM 3104 C CA . VAL B 1 159 ? 8.141 15.406 3.748 1 98.31 159 VAL B CA 1
ATOM 3105 C C . VAL B 1 159 ? 8 16.891 4.102 1 98.31 159 VAL B C 1
ATOM 3107 O O . VAL B 1 159 ? 6.898 17.359 4.367 1 98.31 159 VAL B O 1
ATOM 3110 N N . GLN B 1 160 ? 9.148 17.594 4.16 1 98.38 160 GLN B N 1
ATOM 3111 C CA . GLN B 1 160 ? 9.109 19.031 4.344 1 98.38 160 GLN B CA 1
ATOM 3112 C C . GLN B 1 160 ? 8.742 19.75 3.047 1 98.38 160 GLN B C 1
ATOM 3114 O O . GLN B 1 160 ? 9.273 19.422 1.983 1 98.38 160 GLN B O 1
ATOM 3119 N N . VAL B 1 161 ? 7.816 20.656 3.131 1 98.06 161 VAL B N 1
ATOM 3120 C CA . VAL B 1 161 ? 7.426 21.484 1.996 1 98.06 161 VAL B CA 1
ATOM 3121 C C . VAL B 1 161 ? 7.262 22.938 2.447 1 98.06 161 VAL B C 1
ATOM 3123 O O . VAL B 1 161 ? 7.043 23.203 3.631 1 98.06 161 VAL B O 1
ATOM 3126 N N . PRO B 1 162 ? 7.461 23.891 1.478 1 97.38 162 PRO B N 1
ATOM 3127 C CA . PRO B 1 162 ? 7.066 25.25 1.825 1 97.38 162 PRO B CA 1
ATOM 3128 C C . PRO B 1 162 ? 5.574 25.375 2.137 1 97.38 162 PRO B C 1
ATOM 3130 O O . PRO B 1 162 ? 4.762 24.625 1.589 1 97.38 162 PRO B O 1
ATOM 3133 N N . GLU B 1 163 ? 5.211 26.297 2.992 1 97.25 163 GLU B N 1
ATOM 3134 C CA . GLU B 1 163 ? 3.812 26.484 3.369 1 97.25 163 GLU B CA 1
ATOM 3135 C C . GLU B 1 163 ? 2.934 26.703 2.143 1 97.25 163 GLU B C 1
ATOM 3137 O O . GLU B 1 163 ? 1.78 26.281 2.109 1 97.25 163 GLU B O 1
ATOM 3142 N N . SER B 1 164 ? 3.51 27.359 1.104 1 96.88 164 SER B N 1
ATOM 3143 C CA . SER B 1 164 ? 2.762 27.688 -0.103 1 96.88 164 SER B CA 1
ATOM 3144 C C . SER B 1 164 ? 2.291 26.438 -0.828 1 96.88 164 SER B C 1
ATOM 3146 O O . SER B 1 164 ? 1.42 26.5 -1.698 1 96.88 164 SER B O 1
ATOM 3148 N N . LEU B 1 165 ? 2.826 25.266 -0.468 1 97.94 165 LEU B N 1
ATOM 3149 C CA . LEU B 1 165 ? 2.49 24.047 -1.176 1 97.94 165 LEU B CA 1
ATOM 3150 C C . LEU B 1 165 ? 1.598 23.141 -0.322 1 97.94 165 LEU B C 1
ATOM 3152 O O . LEU B 1 165 ? 1.296 22.016 -0.705 1 97.94 165 LEU B O 1
ATOM 3156 N N . MET B 1 166 ? 1.108 23.656 0.806 1 97.81 166 MET B N 1
ATOM 3157 C CA . MET B 1 166 ? 0.31 22.844 1.712 1 97.81 166 MET B CA 1
ATOM 3158 C C . MET B 1 166 ? -1.057 22.531 1.107 1 97.81 166 MET B C 1
ATOM 3160 O O . MET B 1 166 ? -1.648 21.484 1.393 1 97.81 166 MET B O 1
ATOM 3164 N N . ASP B 1 167 ? -1.518 23.406 0.254 1 97.12 167 ASP B N 1
ATOM 3165 C CA . ASP B 1 167 ? -2.768 23.109 -0.44 1 97.12 167 ASP B CA 1
ATOM 3166 C C . ASP B 1 167 ? -2.592 21.953 -1.416 1 97.12 167 ASP B C 1
ATOM 3168 O O . ASP B 1 167 ? -3.48 21.109 -1.55 1 97.12 167 ASP B O 1
ATOM 3172 N N . ALA B 1 168 ? -1.461 21.938 -2.09 1 98.31 168 ALA B N 1
ATOM 3173 C CA . ALA B 1 168 ? -1.146 20.828 -2.975 1 98.31 168 ALA B CA 1
ATOM 3174 C C . ALA B 1 168 ? -1.044 19.516 -2.193 1 98.31 168 ALA B C 1
ATOM 3176 O O . ALA B 1 168 ? -1.526 18.469 -2.646 1 98.31 168 ALA B O 1
ATOM 3177 N N . VAL B 1 169 ? -0.476 19.547 -0.978 1 98.62 169 VAL B N 1
ATOM 3178 C CA . VAL B 1 169 ? -0.375 18.375 -0.107 1 98.62 169 VAL B CA 1
ATOM 3179 C C . VAL B 1 169 ? -1.772 17.906 0.283 1 98.62 169 VAL B C 1
ATOM 3181 O O . VAL B 1 169 ? -2.055 16.703 0.261 1 98.62 169 VAL B O 1
ATOM 3184 N N . THR B 1 170 ? -2.596 18.844 0.607 1 97.25 170 THR B N 1
ATOM 3185 C CA . THR B 1 170 ? -3.969 18.516 0.977 1 97.25 170 THR B CA 1
ATOM 3186 C C . THR B 1 170 ? -4.684 17.812 -0.168 1 97.25 170 THR B C 1
ATOM 3188 O O . THR B 1 170 ? -5.352 16.797 0.045 1 97.25 170 THR B O 1
ATOM 3191 N N . GLY B 1 171 ? -4.523 18.297 -1.351 1 98.25 171 GLY B N 1
ATOM 3192 C CA . GLY B 1 171 ? -5.137 17.672 -2.512 1 98.25 171 GLY B CA 1
ATOM 3193 C C . GLY B 1 171 ? -4.566 16.312 -2.832 1 98.25 171 GLY B C 1
ATOM 3194 O O . GLY B 1 171 ? -5.305 15.391 -3.195 1 98.25 171 GLY B O 1
ATOM 3195 N N . LEU B 1 172 ? -3.289 16.156 -2.686 1 98.75 172 LEU B N 1
ATOM 3196 C CA . LEU B 1 172 ? -2.59 14.938 -3.064 1 98.75 172 LEU B CA 1
ATOM 3197 C C . LEU B 1 172 ? -2.766 13.859 -2 1 98.75 172 LEU B C 1
ATOM 3199 O O . LEU B 1 172 ? -3.35 12.805 -2.268 1 98.75 172 LEU B O 1
ATOM 3203 N N . SER B 1 173 ? -2.297 14.133 -0.797 1 98.69 173 SER B N 1
ATOM 3204 C CA . SER B 1 173 ? -2.227 13.086 0.22 1 98.69 173 SER B CA 1
ATOM 3205 C C . SER B 1 173 ? -3.367 13.219 1.224 1 98.69 173 SER B C 1
ATOM 3207 O O . SER B 1 173 ? -3.816 12.219 1.791 1 98.69 173 SER B O 1
ATOM 3209 N N . GLY B 1 174 ? -3.812 14.438 1.463 1 97.44 174 GLY B N 1
ATOM 3210 C CA . GLY B 1 174 ? -4.945 14.609 2.357 1 97.44 174 GLY B CA 1
ATOM 3211 C C . GLY B 1 174 ? -6.219 13.961 1.838 1 97.44 174 GLY B C 1
ATOM 3212 O O . GLY B 1 174 ? -6.859 13.18 2.547 1 97.44 174 GLY B O 1
ATOM 3213 N N . SER B 1 175 ? -6.508 14.258 0.579 1 98.06 175 SER B N 1
ATOM 3214 C CA . SER B 1 175 ? -7.715 13.75 -0.066 1 98.06 175 SER B CA 1
ATOM 3215 C C . SER B 1 175 ? -7.449 12.422 -0.771 1 98.06 175 SER B C 1
ATOM 3217 O O . SER B 1 175 ? -8.383 11.656 -1.025 1 98.06 175 SER B O 1
ATOM 3219 N N . GLY B 1 176 ? -6.207 12.141 -1.008 1 98.62 176 GLY B N 1
ATOM 3220 C CA . GLY B 1 176 ? -5.738 11.102 -1.906 1 98.62 176 GLY B CA 1
ATOM 3221 C C . GLY B 1 176 ? -6.266 9.719 -1.549 1 98.62 176 GLY B C 1
ATOM 3222 O O . GLY B 1 176 ? -6.672 8.961 -2.428 1 98.62 176 GLY B O 1
ATOM 3223 N N . PRO B 1 177 ? -6.277 9.32 -0.266 1 98.81 177 PRO B N 1
ATOM 3224 C CA . PRO B 1 177 ? -6.801 8 0.078 1 98.81 177 PRO B CA 1
ATOM 3225 C C . PRO B 1 177 ? -8.195 7.746 -0.493 1 98.81 177 PRO B C 1
ATOM 3227 O O . PRO B 1 177 ? -8.484 6.645 -0.958 1 98.81 177 PRO B O 1
ATOM 3230 N N . ALA B 1 178 ? -9.008 8.758 -0.519 1 98.75 178 ALA B N 1
ATOM 3231 C CA . ALA B 1 178 ? -10.375 8.633 -0.999 1 98.75 178 ALA B CA 1
ATOM 3232 C C . ALA B 1 178 ? -10.414 8.406 -2.508 1 98.75 178 ALA B C 1
ATOM 3234 O O . ALA B 1 178 ? -11.438 7.984 -3.053 1 98.75 178 ALA B O 1
ATOM 3235 N N . PHE B 1 179 ? -9.344 8.75 -3.217 1 98.88 179 PHE B N 1
ATOM 3236 C CA . PHE B 1 179 ? -9.258 8.508 -4.652 1 98.88 179 PHE B CA 1
ATOM 3237 C C . PHE B 1 179 ? -8.961 7.039 -4.934 1 98.88 179 PHE B C 1
ATOM 3239 O O . PHE B 1 179 ? -9.258 6.535 -6.016 1 98.88 179 PHE B O 1
ATOM 3246 N N . ILE B 1 180 ? -8.367 6.336 -3.959 1 98.94 180 ILE B N 1
ATOM 3247 C CA . ILE B 1 180 ? -7.824 5 -4.172 1 98.94 180 ILE B CA 1
ATOM 3248 C C . ILE B 1 180 ? -8.875 3.955 -3.787 1 98.94 180 ILE B C 1
ATOM 3250 O O . ILE B 1 180 ? -8.953 2.889 -4.406 1 98.94 180 ILE B O 1
ATOM 3254 N N . PHE B 1 181 ? -9.766 4.254 -2.807 1 98.88 181 PHE B N 1
ATOM 3255 C CA . PHE B 1 181 ? -10.758 3.285 -2.357 1 98.88 181 PHE B CA 1
ATOM 3256 C C . PHE B 1 181 ? -11.664 2.869 -3.508 1 98.88 181 PHE B C 1
ATOM 3258 O O . PHE B 1 181 ? -11.898 1.677 -3.725 1 98.88 181 PHE B O 1
ATOM 3265 N N . PRO B 1 182 ? -12.133 3.814 -4.367 1 98.81 182 PRO B N 1
ATOM 3266 C CA . PRO B 1 182 ? -12.938 3.381 -5.508 1 98.81 182 PRO B CA 1
ATOM 3267 C C . PRO B 1 182 ? -12.148 2.535 -6.504 1 98.81 182 PRO B C 1
ATOM 3269 O O . PRO B 1 182 ? -12.719 1.675 -7.18 1 98.81 182 PRO B O 1
ATOM 3272 N N . VAL B 1 183 ? -10.852 2.766 -6.633 1 98.94 183 VAL B N 1
ATOM 3273 C CA . VAL B 1 183 ? -10.008 1.961 -7.508 1 98.94 183 VAL B CA 1
ATOM 3274 C C . VAL B 1 183 ? -9.992 0.514 -7.02 1 98.94 183 VAL B C 1
ATOM 3276 O O . VAL B 1 183 ? -10.211 -0.414 -7.801 1 98.94 183 VAL B O 1
ATOM 3279 N N . ILE B 1 184 ? -9.773 0.303 -5.688 1 98.94 184 ILE B N 1
ATOM 3280 C CA . ILE B 1 184 ? -9.766 -1.025 -5.086 1 98.94 184 ILE B CA 1
ATOM 3281 C C . ILE B 1 184 ? -11.109 -1.712 -5.32 1 98.94 184 ILE B C 1
ATOM 3283 O O . ILE B 1 184 ? -11.156 -2.871 -5.742 1 98.94 184 ILE B O 1
ATOM 3287 N N . GLU B 1 185 ? -12.156 -0.959 -5.094 1 98.88 185 GLU B N 1
ATOM 3288 C CA . GLU B 1 185 ? -13.508 -1.497 -5.254 1 98.88 185 GLU B CA 1
ATOM 3289 C C . GLU B 1 185 ? -13.773 -1.882 -6.707 1 98.88 185 GLU B C 1
ATOM 3291 O O . GLU B 1 185 ? -14.328 -2.947 -6.98 1 98.88 185 GLU B O 1
ATOM 3296 N N . ALA B 1 186 ? -13.398 -1.052 -7.613 1 98.88 186 ALA B N 1
ATOM 3297 C CA . ALA B 1 186 ? -13.648 -1.282 -9.031 1 98.88 186 ALA B CA 1
ATOM 3298 C C . ALA B 1 186 ? -12.852 -2.477 -9.547 1 98.88 186 ALA B C 1
ATOM 3300 O O . ALA B 1 186 ? -13.367 -3.285 -10.328 1 98.88 186 ALA B O 1
ATOM 3301 N N . MET B 1 187 ? -11.594 -2.578 -9.156 1 98.94 187 MET B N 1
ATOM 3302 C CA . MET B 1 187 ? -10.797 -3.748 -9.523 1 98.94 187 MET B CA 1
ATOM 3303 C C . MET B 1 187 ? -11.453 -5.031 -9.016 1 98.94 187 MET B C 1
ATOM 3305 O O . MET B 1 187 ? -11.562 -6.008 -9.758 1 98.94 187 MET B O 1
ATOM 3309 N N . ALA B 1 188 ? -11.883 -4.969 -7.738 1 98.88 188 ALA B N 1
ATOM 3310 C CA . ALA B 1 188 ? -12.578 -6.121 -7.168 1 98.88 188 ALA B CA 1
ATOM 3311 C C . ALA B 1 188 ? -13.836 -6.449 -7.957 1 98.88 188 ALA B C 1
ATOM 3313 O O . ALA B 1 188 ? -14.125 -7.617 -8.234 1 98.88 188 ALA B O 1
ATOM 3314 N N . ASP B 1 189 ? -14.594 -5.422 -8.352 1 98.88 189 ASP B N 1
ATOM 3315 C CA . ASP B 1 189 ? -15.812 -5.621 -9.133 1 98.88 189 ASP B CA 1
ATOM 3316 C C . ASP B 1 189 ? -15.508 -6.312 -10.461 1 98.88 189 ASP B C 1
ATOM 3318 O O . ASP B 1 189 ? -16.281 -7.152 -10.922 1 98.88 189 ASP B O 1
ATOM 3322 N N . GLY B 1 190 ? -14.43 -5.91 -11.07 1 98.88 190 GLY B N 1
ATOM 3323 C CA . GLY B 1 190 ? -14.016 -6.598 -12.281 1 98.88 190 GLY B CA 1
ATOM 3324 C C . GLY B 1 190 ? -13.789 -8.086 -12.086 1 98.88 190 GLY B C 1
ATOM 3325 O O . GLY B 1 190 ? -14.219 -8.898 -12.906 1 98.88 190 GLY B O 1
ATOM 3326 N N . ALA B 1 191 ? -13.164 -8.422 -11 1 98.81 191 ALA B N 1
ATOM 3327 C CA . ALA B 1 191 ? -12.914 -9.828 -10.695 1 98.81 191 ALA B CA 1
ATOM 3328 C C . ALA B 1 191 ? -14.211 -10.555 -10.359 1 98.81 191 ALA B C 1
ATOM 3330 O O . ALA B 1 191 ? -14.383 -11.727 -10.719 1 98.81 191 ALA B O 1
ATOM 3331 N N . VAL B 1 192 ? -15.117 -9.883 -9.648 1 98.81 192 VAL B N 1
ATOM 3332 C CA . VAL B 1 192 ? -16.422 -10.461 -9.328 1 98.81 192 VAL B CA 1
ATOM 3333 C C . VAL B 1 192 ? -17.188 -10.742 -10.617 1 98.81 192 VAL B C 1
ATOM 3335 O O . VAL B 1 192 ? -17.812 -11.797 -10.758 1 98.81 192 VAL B O 1
ATOM 3338 N N . LEU B 1 193 ? -17.109 -9.773 -11.531 1 98.75 193 LEU B N 1
ATOM 3339 C CA . LEU B 1 193 ? -17.75 -9.984 -12.828 1 98.75 193 LEU B CA 1
ATOM 3340 C C . LEU B 1 193 ? -17.219 -11.242 -13.5 1 98.75 193 LEU B C 1
ATOM 3342 O O . LEU B 1 193 ? -17.953 -11.969 -14.164 1 98.75 193 LEU B O 1
ATOM 3346 N N . GLU B 1 194 ? -15.992 -11.578 -13.266 1 98.12 194 GLU B N 1
ATOM 3347 C CA . GLU B 1 194 ? -15.336 -12.75 -13.844 1 98.12 194 GLU B CA 1
ATOM 3348 C C . GLU B 1 194 ? -15.617 -14 -13.016 1 98.12 194 GLU B C 1
ATOM 3350 O O . GLU B 1 194 ? -15.117 -15.078 -13.328 1 98.12 194 GLU B O 1
ATOM 3355 N N . GLY B 1 195 ? -16.312 -13.852 -11.859 1 98.31 195 GLY B N 1
ATOM 3356 C CA . GLY B 1 195 ? -16.797 -15.023 -11.148 1 98.31 195 GLY B CA 1
ATOM 3357 C C . GLY B 1 195 ? -16.172 -15.188 -9.773 1 98.31 195 GLY B C 1
ATOM 3358 O O . GLY B 1 195 ? -16.516 -16.109 -9.031 1 98.31 195 GLY B O 1
ATOM 3359 N N . MET B 1 196 ? -15.336 -14.328 -9.367 1 98.25 196 MET B N 1
ATOM 3360 C CA . MET B 1 196 ? -14.68 -14.438 -8.062 1 98.25 196 MET B CA 1
ATOM 3361 C C . MET B 1 196 ? -15.609 -13.984 -6.945 1 98.25 196 MET B C 1
ATOM 3363 O O . MET B 1 196 ? -16.391 -13.055 -7.125 1 98.25 196 MET B O 1
ATOM 3367 N N . ASP B 1 197 ? -15.445 -14.602 -5.836 1 98.19 197 ASP B N 1
ATOM 3368 C CA . ASP B 1 197 ? -16.234 -14.148 -4.695 1 98.19 197 ASP B CA 1
ATOM 3369 C C . ASP B 1 197 ? -15.742 -12.789 -4.195 1 98.19 197 ASP B C 1
ATOM 3371 O O . ASP B 1 197 ? -14.555 -12.477 -4.305 1 98.19 197 ASP B O 1
ATOM 3375 N N . ARG B 1 198 ? -16.641 -12.062 -3.615 1 97.88 198 ARG B N 1
ATOM 3376 C CA . ARG B 1 198 ? -16.406 -10.672 -3.229 1 97.88 198 ARG B CA 1
ATOM 3377 C C . ARG B 1 198 ? -15.25 -10.57 -2.238 1 97.88 198 ARG B C 1
ATOM 3379 O O . ARG B 1 198 ? -14.391 -9.695 -2.373 1 97.88 198 ARG B O 1
ATOM 3386 N N . LYS B 1 199 ? -15.195 -11.414 -1.27 1 97.94 199 LYS B N 1
ATOM 3387 C CA . LYS B 1 199 ? -14.18 -11.352 -0.222 1 97.94 199 LYS B CA 1
ATOM 3388 C C . LYS B 1 199 ? -12.781 -11.539 -0.799 1 97.94 199 LYS B C 1
ATOM 3390 O O . LYS B 1 199 ? -11.891 -10.727 -0.551 1 97.94 199 LYS B O 1
ATOM 3395 N N . SER B 1 200 ? -12.562 -12.586 -1.64 1 98.19 200 SER B N 1
ATOM 3396 C CA . SER B 1 200 ? -11.273 -12.852 -2.273 1 98.19 200 SER B CA 1
ATOM 3397 C C . SER B 1 200 ? -10.875 -11.719 -3.219 1 98.19 200 SER B C 1
ATOM 3399 O O . SER B 1 200 ? -9.719 -11.312 -3.258 1 98.19 200 SER B O 1
ATOM 3401 N N . ALA B 1 201 ? -11.898 -11.219 -3.93 1 98.75 201 ALA B N 1
ATOM 3402 C CA . ALA B 1 201 ? -11.656 -10.148 -4.895 1 98.75 201 ALA B CA 1
ATOM 3403 C C . ALA B 1 201 ? -11.148 -8.883 -4.195 1 98.75 201 ALA B C 1
ATOM 3405 O O . ALA B 1 201 ? -10.156 -8.289 -4.621 1 98.75 201 ALA B O 1
ATOM 3406 N N . LEU B 1 202 ? -11.797 -8.523 -3.107 1 98.81 202 LEU B N 1
ATOM 3407 C CA . LEU B 1 202 ? -11.422 -7.32 -2.375 1 98.81 202 LEU B CA 1
ATOM 3408 C C . LEU B 1 202 ? -10.039 -7.484 -1.744 1 98.81 202 LEU B C 1
ATOM 3410 O O . LEU B 1 202 ? -9.219 -6.562 -1.79 1 98.81 202 LEU B O 1
ATOM 3414 N N . THR B 1 203 ? -9.781 -8.633 -1.203 1 98.69 203 THR B N 1
ATOM 3415 C CA . THR B 1 203 ? -8.5 -8.898 -0.562 1 98.69 203 THR B CA 1
ATOM 3416 C C . THR B 1 203 ? -7.363 -8.82 -1.575 1 98.69 203 THR B C 1
ATOM 3418 O O . THR B 1 203 ? -6.367 -8.133 -1.345 1 98.69 203 THR B O 1
ATOM 3421 N N . LEU B 1 204 ? -7.543 -9.469 -2.707 1 98.81 204 LEU B N 1
ATOM 3422 C CA . LEU B 1 204 ? -6.492 -9.484 -3.719 1 98.81 204 LEU B CA 1
ATOM 3423 C C . LEU B 1 204 ? -6.316 -8.102 -4.34 1 98.81 204 LEU B C 1
ATOM 3425 O O . LEU B 1 204 ? -5.195 -7.691 -4.645 1 98.81 204 LEU B O 1
ATOM 3429 N N . ALA B 1 205 ? -7.434 -7.387 -4.535 1 98.94 205 ALA B N 1
ATOM 3430 C CA . ALA B 1 205 ? -7.352 -6.039 -5.09 1 98.94 205 ALA B CA 1
ATOM 3431 C C . ALA B 1 205 ? -6.574 -5.109 -4.16 1 98.94 205 ALA B C 1
ATOM 3433 O O . ALA B 1 205 ? -5.629 -4.445 -4.586 1 98.94 205 ALA B O 1
ATOM 3434 N N . ALA B 1 206 ? -6.949 -5.098 -2.887 1 98.94 206 ALA B N 1
ATOM 3435 C CA . ALA B 1 206 ? -6.301 -4.219 -1.913 1 98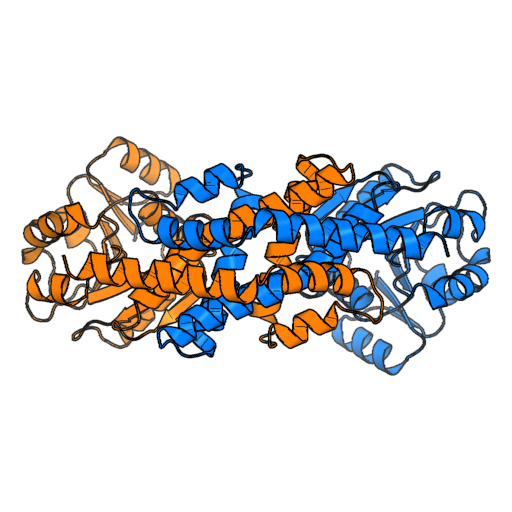.94 206 ALA B CA 1
ATOM 3436 C C . ALA B 1 206 ? -4.824 -4.566 -1.759 1 98.94 206 ALA B C 1
ATOM 3438 O O . ALA B 1 206 ? -3.973 -3.676 -1.715 1 98.94 206 ALA B O 1
ATOM 3439 N N . GLN B 1 207 ? -4.5 -5.836 -1.705 1 98.94 207 GLN B N 1
ATOM 3440 C CA . GLN B 1 207 ? -3.117 -6.281 -1.575 1 98.94 207 GLN B CA 1
ATOM 3441 C C . GLN B 1 207 ? -2.295 -5.895 -2.801 1 98.94 207 GLN B C 1
ATOM 3443 O O . GLN B 1 207 ? -1.114 -5.562 -2.684 1 98.94 207 GLN B O 1
ATOM 3448 N N . THR B 1 208 ? -2.934 -6.008 -3.969 1 98.94 208 THR B N 1
ATOM 3449 C CA . THR B 1 208 ? -2.271 -5.629 -5.211 1 98.94 208 THR B CA 1
ATOM 3450 C C . THR B 1 208 ? -1.908 -4.145 -5.199 1 98.94 208 THR B C 1
ATOM 3452 O O . THR B 1 208 ? -0.787 -3.773 -5.551 1 98.94 208 THR B O 1
ATOM 3455 N N . VAL B 1 209 ? -2.842 -3.316 -4.789 1 98.94 209 VAL B N 1
ATOM 3456 C CA . VAL B 1 209 ? -2.609 -1.88 -4.688 1 98.94 209 VAL B CA 1
ATOM 3457 C C . VAL B 1 209 ? -1.499 -1.605 -3.678 1 98.94 209 VAL B C 1
ATOM 3459 O O . VAL B 1 209 ? -0.578 -0.833 -3.951 1 98.94 209 VAL B O 1
ATOM 3462 N N . LEU B 1 210 ? -1.54 -2.254 -2.541 1 98.88 210 LEU B N 1
ATOM 3463 C CA . LEU B 1 210 ? -0.527 -2.113 -1.501 1 98.88 210 LEU B CA 1
ATOM 3464 C C . LEU B 1 210 ? 0.852 -2.494 -2.029 1 98.88 210 LEU B C 1
ATOM 3466 O O . LEU B 1 210 ? 1.823 -1.762 -1.83 1 98.88 210 LEU B O 1
ATOM 3470 N N . GLY B 1 211 ? 0.933 -3.604 -2.67 1 98.81 211 GLY B N 1
ATOM 3471 C CA . GLY B 1 211 ? 2.201 -4.082 -3.197 1 98.81 211 GLY B CA 1
ATOM 3472 C C . GLY B 1 211 ? 2.811 -3.145 -4.223 1 98.81 211 GLY B C 1
ATOM 3473 O O . GLY B 1 211 ? 4.016 -2.895 -4.207 1 98.81 211 GLY B O 1
ATOM 3474 N N . ALA B 1 212 ? 1.98 -2.641 -5.145 1 98.88 212 ALA B N 1
ATOM 3475 C CA . ALA B 1 212 ? 2.463 -1.709 -6.16 1 98.88 212 ALA B CA 1
ATOM 3476 C C . ALA B 1 212 ? 3.047 -0.453 -5.52 1 98.88 212 ALA B C 1
ATOM 3478 O O . ALA B 1 212 ? 4.133 -0.005 -5.895 1 98.88 212 ALA B O 1
ATOM 3479 N N . ALA B 1 213 ? 2.312 0.048 -4.555 1 98.88 213 ALA B N 1
ATOM 3480 C CA . ALA B 1 213 ? 2.781 1.25 -3.869 1 98.88 213 ALA B CA 1
ATOM 3481 C C . ALA B 1 213 ? 4.094 0.988 -3.135 1 98.88 213 ALA B C 1
ATOM 3483 O O . ALA B 1 213 ? 5.008 1.812 -3.172 1 98.88 213 ALA B O 1
ATOM 3484 N N . LYS B 1 214 ? 4.164 -0.137 -2.475 1 98.69 214 LYS B N 1
ATOM 3485 C CA . LYS B 1 214 ? 5.379 -0.501 -1.751 1 98.69 214 LYS B CA 1
ATOM 3486 C C . LYS B 1 214 ? 6.566 -0.636 -2.701 1 98.69 214 LYS B C 1
ATOM 3488 O O . LYS B 1 214 ? 7.68 -0.219 -2.375 1 98.69 214 LYS B O 1
ATOM 3493 N N . MET B 1 215 ? 6.359 -1.222 -3.854 1 98.44 215 MET B N 1
ATOM 3494 C CA . MET B 1 215 ? 7.422 -1.324 -4.848 1 98.44 215 MET B CA 1
ATOM 3495 C C . MET B 1 215 ? 7.938 0.057 -5.238 1 98.44 215 MET B C 1
ATOM 3497 O O . MET B 1 215 ? 9.148 0.278 -5.297 1 98.44 215 MET B O 1
ATOM 3501 N N . ALA B 1 216 ? 6.988 0.957 -5.496 1 98.69 216 ALA B N 1
ATOM 3502 C CA . ALA B 1 216 ? 7.383 2.311 -5.875 1 98.69 216 ALA B CA 1
ATOM 3503 C C . ALA B 1 216 ? 8.234 2.963 -4.789 1 98.69 216 ALA B C 1
ATOM 3505 O O . ALA B 1 216 ? 9.266 3.57 -5.082 1 98.69 216 ALA B O 1
ATOM 3506 N N . LEU B 1 217 ? 7.875 2.795 -3.551 1 98.56 217 LEU B N 1
ATOM 3507 C CA . LEU B 1 217 ? 8.555 3.441 -2.432 1 98.56 217 LEU B CA 1
ATOM 3508 C C . LEU B 1 217 ? 9.914 2.797 -2.176 1 98.56 217 LEU B C 1
ATOM 3510 O O . LEU B 1 217 ? 10.898 3.496 -1.939 1 98.56 217 LEU B O 1
ATOM 3514 N N . GLU B 1 218 ? 10.039 1.474 -2.242 1 97.75 218 GLU B N 1
ATOM 3515 C CA . GLU B 1 218 ? 11.25 0.773 -1.83 1 97.75 218 GLU B CA 1
ATOM 3516 C C . GLU B 1 218 ? 12.297 0.784 -2.939 1 97.75 218 GLU B C 1
ATOM 3518 O O . GLU B 1 218 ? 13.492 0.868 -2.668 1 97.75 218 GLU B O 1
ATOM 3523 N N . THR B 1 219 ? 11.82 0.676 -4.172 1 96.81 219 THR B N 1
ATOM 3524 C CA . THR B 1 219 ? 12.789 0.614 -5.262 1 96.81 219 THR B CA 1
ATOM 3525 C C . THR B 1 219 ? 13.25 2.014 -5.66 1 96.81 219 THR B C 1
ATOM 3527 O O . THR B 1 219 ? 14.367 2.195 -6.141 1 96.81 219 THR B O 1
ATOM 3530 N N . GLY B 1 220 ? 12.32 2.977 -5.535 1 96.69 220 GLY B N 1
ATOM 3531 C CA . GLY B 1 220 ? 12.617 4.324 -6 1 96.69 220 GLY B CA 1
ATOM 3532 C C . GLY B 1 220 ? 12.602 4.449 -7.512 1 96.69 220 GLY B C 1
ATOM 3533 O O . GLY B 1 220 ? 12.93 5.504 -8.055 1 96.69 220 GLY B O 1
ATOM 3534 N N . MET B 1 221 ? 12.227 3.395 -8.18 1 97.12 221 MET B N 1
ATOM 3535 C CA . MET B 1 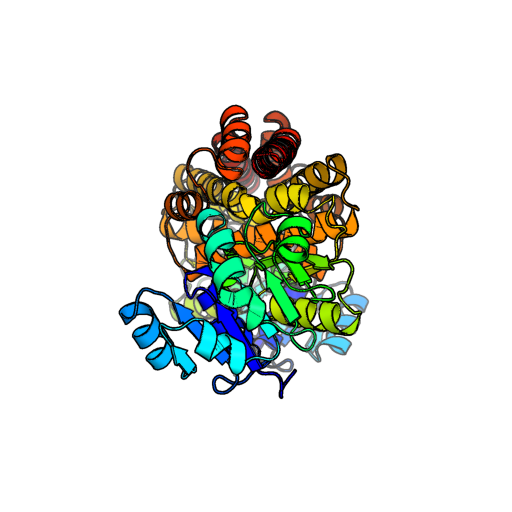221 ? 12.164 3.424 -9.641 1 97.12 221 MET B CA 1
ATOM 3536 C C . MET B 1 221 ? 10.992 4.27 -10.117 1 97.12 221 MET B C 1
ATOM 3538 O O . MET B 1 221 ? 9.984 4.398 -9.414 1 97.12 221 MET B O 1
ATOM 3542 N N . HIS B 1 222 ? 11.188 4.832 -11.312 1 97.81 222 HIS B N 1
ATOM 3543 C CA . HIS B 1 222 ? 10.086 5.566 -11.93 1 97.81 222 HIS B CA 1
ATOM 3544 C C . HIS B 1 222 ? 8.883 4.66 -12.164 1 97.81 222 HIS B C 1
ATOM 3546 O O . HIS B 1 222 ? 9.031 3.516 -12.594 1 97.81 222 HIS B O 1
ATOM 3552 N N . PRO B 1 223 ? 7.621 5.164 -11.883 1 98.25 223 PRO B N 1
ATOM 3553 C CA . PRO B 1 223 ? 6.43 4.332 -12.07 1 98.25 223 PRO B CA 1
ATOM 3554 C C . PRO B 1 223 ? 6.312 3.775 -13.484 1 98.25 223 PRO B C 1
ATOM 3556 O O . PRO B 1 223 ? 5.848 2.648 -13.672 1 98.25 223 PRO B O 1
ATOM 3559 N N . GLY B 1 224 ? 6.695 4.57 -14.453 1 98.12 224 GLY B N 1
ATOM 3560 C CA . GLY B 1 224 ? 6.684 4.078 -15.82 1 98.12 224 GLY B CA 1
ATOM 3561 C C . GLY B 1 224 ? 7.551 2.85 -16.016 1 98.12 224 GLY B C 1
ATOM 3562 O O . GLY B 1 224 ? 7.172 1.929 -16.75 1 98.12 224 GLY B O 1
ATOM 3563 N N . GLU B 1 225 ? 8.719 2.844 -15.422 1 98.19 225 GLU B N 1
ATOM 3564 C CA . GLU B 1 225 ? 9.617 1.692 -15.492 1 98.19 225 GLU B CA 1
ATOM 3565 C C . GLU B 1 225 ? 9.016 0.485 -14.773 1 98.19 225 GLU B C 1
ATOM 3567 O O . GLU B 1 225 ? 9.109 -0.643 -15.266 1 98.19 225 GLU B O 1
ATOM 3572 N N . LEU B 1 226 ? 8.43 0.689 -13.648 1 98.31 226 LEU B N 1
ATOM 3573 C CA . LEU B 1 226 ? 7.781 -0.381 -12.898 1 98.31 226 LEU B CA 1
ATOM 3574 C C . LEU B 1 226 ? 6.637 -0.997 -13.695 1 98.31 226 LEU B C 1
ATOM 3576 O O . LEU B 1 226 ? 6.488 -2.221 -13.734 1 98.31 226 LEU B O 1
ATOM 3580 N N . LYS B 1 227 ? 5.828 -0.119 -14.328 1 98.31 227 LYS B N 1
ATOM 3581 C CA . LYS B 1 227 ? 4.754 -0.589 -15.195 1 98.31 227 LYS B CA 1
ATOM 3582 C C . LYS B 1 227 ? 5.297 -1.493 -16.297 1 98.31 227 LYS B C 1
ATOM 3584 O O . LYS B 1 227 ? 4.742 -2.564 -16.562 1 98.31 227 LYS B O 1
ATOM 3589 N N . ASP B 1 228 ? 6.414 -1.11 -16.859 1 97.19 228 ASP B N 1
ATOM 3590 C CA . ASP B 1 228 ? 7.012 -1.864 -17.969 1 97.19 228 ASP B CA 1
ATOM 3591 C C . ASP B 1 228 ? 7.52 -3.223 -17.484 1 97.19 228 ASP B C 1
ATOM 3593 O O . ASP B 1 228 ? 7.516 -4.195 -18.25 1 97.19 228 ASP B O 1
ATOM 3597 N N . MET B 1 229 ? 7.906 -3.328 -16.281 1 94.25 229 MET B N 1
ATOM 3598 C CA . MET B 1 229 ? 8.43 -4.562 -15.703 1 94.25 229 MET B CA 1
ATOM 3599 C C . MET B 1 229 ? 7.34 -5.633 -15.633 1 94.25 229 MET B C 1
ATOM 3601 O O . MET B 1 229 ? 7.641 -6.828 -15.625 1 94.25 229 MET B O 1
ATOM 3605 N N . VAL B 1 230 ? 6.082 -5.223 -15.648 1 95 230 VAL B N 1
ATOM 3606 C CA . VAL B 1 230 ? 4.969 -6.152 -15.492 1 95 230 VAL B CA 1
ATOM 3607 C C . VAL B 1 230 ? 4.25 -6.324 -16.828 1 95 230 VAL B C 1
ATOM 3609 O O . VAL B 1 230 ? 3.184 -6.941 -16.891 1 95 230 VAL B O 1
ATOM 3612 N N . THR B 1 231 ? 4.723 -5.676 -17.859 1 95.75 231 THR B N 1
ATOM 3613 C CA . THR B 1 231 ? 4.023 -5.648 -19.141 1 95.75 231 THR B CA 1
ATOM 3614 C C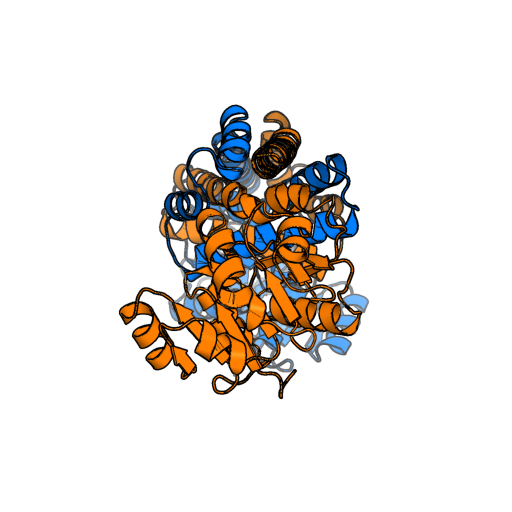 . THR B 1 231 ? 4.82 -6.398 -20.203 1 95.75 231 THR B C 1
ATOM 3616 O O . THR B 1 231 ? 5.832 -5.895 -20.703 1 95.75 231 THR B O 1
ATOM 3619 N N . SER B 1 232 ? 4.402 -7.566 -20.578 1 91.62 232 SER B N 1
ATOM 3620 C CA . SER B 1 232 ? 5.043 -8.359 -21.625 1 91.62 232 SER B CA 1
ATOM 3621 C C . SER B 1 232 ? 4.375 -8.133 -22.969 1 91.62 232 SER B C 1
ATOM 3623 O O . SER B 1 232 ? 3.221 -7.711 -23.031 1 91.62 232 SER B O 1
ATOM 3625 N N . PRO B 1 233 ? 5.059 -8.406 -24.094 1 93.88 233 PRO B N 1
ATOM 3626 C CA . PRO B 1 233 ? 4.477 -8.234 -25.422 1 93.88 233 PRO B CA 1
ATOM 3627 C C . PRO B 1 233 ? 3.234 -9.094 -25.641 1 93.88 233 PRO B C 1
ATOM 3629 O O . PRO B 1 233 ? 3.285 -10.312 -25.469 1 93.88 233 PRO B O 1
ATOM 3632 N N . ALA B 1 234 ? 2.141 -8.477 -25.938 1 93.38 234 ALA B N 1
ATOM 3633 C CA . ALA B 1 234 ? 0.864 -9.117 -26.25 1 93.38 234 ALA B CA 1
ATOM 3634 C C . ALA B 1 234 ? 0.334 -9.891 -25.047 1 93.38 234 ALA B C 1
ATOM 3636 O O . ALA B 1 234 ? -0.435 -10.844 -25.203 1 93.38 234 ALA B O 1
ATOM 3637 N N . GLY B 1 235 ? 0.767 -9.469 -23.875 1 93.81 235 GLY B N 1
ATOM 3638 C CA . GLY B 1 235 ? 0.349 -10.156 -22.656 1 93.81 235 GLY B CA 1
ATOM 3639 C C . GLY B 1 235 ? -0.962 -9.633 -22.109 1 93.81 235 GLY B C 1
ATOM 3640 O O . GLY B 1 235 ? -1.647 -8.844 -22.75 1 93.81 235 GLY B O 1
ATOM 3641 N N . THR B 1 236 ? -1.319 -10.141 -20.891 1 96.19 236 THR B N 1
ATOM 3642 C CA . THR B 1 236 ? -2.57 -9.773 -20.234 1 96.19 236 THR B CA 1
ATOM 3643 C C . THR B 1 236 ? -2.525 -8.328 -19.75 1 96.19 236 THR B C 1
ATOM 3645 O O . THR B 1 236 ? -3.484 -7.574 -19.938 1 96.19 236 THR B O 1
ATOM 3648 N N . THR B 1 237 ? -1.416 -7.887 -19.25 1 97.69 237 THR B N 1
ATOM 3649 C CA . THR B 1 237 ? -1.262 -6.594 -18.594 1 97.69 237 THR B CA 1
ATOM 3650 C C . THR B 1 237 ? -1.491 -5.453 -19.578 1 97.69 237 THR B C 1
ATOM 3652 O O . THR B 1 237 ? -2.193 -4.488 -19.266 1 97.69 237 THR B O 1
ATOM 3655 N N . ILE B 1 238 ? -0.901 -5.574 -20.797 1 98.19 238 ILE B N 1
ATOM 3656 C CA . ILE B 1 238 ? -0.994 -4.492 -21.766 1 98.19 238 ILE B CA 1
ATOM 3657 C C . ILE B 1 238 ? -2.445 -4.324 -22.219 1 98.19 238 ILE B C 1
ATOM 3659 O O . ILE B 1 238 ? -2.877 -3.215 -22.547 1 98.19 238 ILE B O 1
ATOM 3663 N N . GLN B 1 239 ? -3.23 -5.398 -22.188 1 97.81 239 GLN B N 1
ATOM 3664 C CA . GLN B 1 239 ? -4.645 -5.289 -22.531 1 97.81 239 GLN B CA 1
ATOM 3665 C C . GLN B 1 239 ? -5.402 -4.457 -21.5 1 97.81 239 GLN B C 1
ATOM 3667 O O . GLN B 1 239 ? -6.234 -3.621 -21.859 1 97.81 239 GLN B O 1
ATOM 3672 N N . GLY B 1 240 ? -5.125 -4.73 -20.25 1 98.5 240 GLY B N 1
ATOM 3673 C CA . GLY B 1 240 ? -5.727 -3.924 -19.203 1 98.5 240 GLY B CA 1
ATOM 3674 C C . GLY B 1 240 ? -5.289 -2.471 -19.234 1 98.5 240 GLY B C 1
ATOM 3675 O O . GLY B 1 240 ? -6.113 -1.564 -19.109 1 98.5 240 GLY B O 1
ATOM 3676 N N . ILE B 1 241 ? -3.988 -2.23 -19.453 1 98.69 241 ILE B N 1
ATOM 3677 C CA . ILE B 1 241 ? -3.438 -0.882 -19.531 1 98.69 241 ILE B CA 1
ATOM 3678 C C . ILE B 1 241 ? -4.105 -0.114 -20.672 1 98.69 241 ILE B C 1
ATOM 3680 O O . ILE B 1 241 ? -4.426 1.067 -20.531 1 98.69 241 ILE B O 1
ATOM 3684 N N . HIS B 1 242 ? -4.254 -0.778 -21.781 1 98.56 242 HIS B N 1
ATOM 3685 C CA . HIS B 1 242 ? -4.906 -0.152 -22.922 1 98.56 242 HIS B CA 1
ATOM 3686 C C . HIS B 1 242 ? -6.289 0.374 -22.547 1 98.56 242 HIS B C 1
ATOM 3688 O O . HIS B 1 242 ? -6.656 1.491 -22.922 1 98.56 242 HIS B O 1
ATOM 3694 N N . SER B 1 243 ? -7.055 -0.417 -21.844 1 97.94 243 SER B N 1
ATOM 3695 C CA . SER B 1 243 ? -8.383 -0.005 -21.391 1 97.94 243 SER B CA 1
ATOM 3696 C C . SER B 1 243 ? -8.305 1.238 -20.516 1 97.94 243 SER B C 1
ATOM 3698 O O . SER B 1 243 ? -9.133 2.145 -20.625 1 97.94 243 SER B O 1
ATOM 3700 N N . LEU B 1 244 ? -7.344 1.336 -19.625 1 98.69 244 LEU B N 1
ATOM 3701 C CA . LEU B 1 244 ? -7.168 2.471 -18.719 1 98.69 244 LEU B CA 1
ATOM 3702 C C . LEU B 1 244 ? -6.773 3.723 -19.5 1 98.69 244 LEU B C 1
ATOM 3704 O O . LEU B 1 244 ? -7.273 4.812 -19.219 1 98.69 244 LEU B O 1
ATOM 3708 N N . GLU B 1 245 ? -5.875 3.5 -20.469 1 98.25 245 GLU B N 1
ATOM 3709 C CA . GLU B 1 245 ? -5.449 4.625 -21.297 1 98.25 245 GLU B CA 1
ATOM 3710 C C . GLU B 1 245 ? -6.609 5.172 -22.125 1 98.25 245 GLU B C 1
ATOM 3712 O O . GLU B 1 245 ? -6.746 6.391 -22.281 1 98.25 245 GLU B O 1
ATOM 3717 N N . GLU B 1 246 ? -7.402 4.328 -22.625 1 98.06 246 GLU B N 1
ATOM 3718 C CA . GLU B 1 246 ? -8.57 4.738 -23.406 1 98.06 246 GLU B CA 1
ATOM 3719 C C . GLU B 1 246 ? -9.523 5.582 -22.562 1 98.06 246 GLU B C 1
ATOM 3721 O O . GLU B 1 246 ? -10.156 6.508 -23.078 1 98.06 246 GLU B O 1
ATOM 3726 N N . ALA B 1 247 ? -9.586 5.305 -21.312 1 97.81 247 ALA B N 1
ATOM 3727 C CA . ALA B 1 247 ? -10.492 6.004 -20.406 1 97.81 247 ALA B CA 1
ATOM 3728 C C . ALA B 1 247 ? -9.867 7.293 -19.891 1 97.81 247 ALA B C 1
ATOM 3730 O O . ALA B 1 247 ? -10.539 8.094 -19.234 1 97.81 247 ALA B O 1
ATOM 3731 N N . GLY B 1 248 ? -8.562 7.539 -20.109 1 98.25 248 GLY B N 1
ATOM 3732 C CA . GLY B 1 248 ? -7.895 8.758 -19.703 1 98.25 248 GLY B CA 1
ATOM 3733 C C . GLY B 1 248 ? -7.668 8.836 -18.203 1 98.25 248 GLY B C 1
ATOM 3734 O O . GLY B 1 248 ? -7.914 9.875 -17.578 1 98.25 248 GLY B O 1
ATOM 3735 N N . ILE B 1 249 ? -7.203 7.766 -17.562 1 98.44 249 ILE B N 1
ATOM 3736 C CA . ILE B 1 249 ? -7.141 7.711 -16.109 1 98.44 249 ILE B CA 1
ATOM 3737 C C . ILE B 1 249 ? -6.066 8.664 -15.602 1 98.44 249 ILE B C 1
ATOM 3739 O O . ILE B 1 249 ? -6.184 9.211 -14.508 1 98.44 249 ILE B O 1
ATOM 3743 N N . ARG B 1 250 ? -5.004 8.906 -16.391 1 98.38 250 ARG B N 1
ATOM 3744 C CA . ARG B 1 250 ? -3.951 9.812 -15.938 1 98.38 250 ARG B CA 1
ATOM 3745 C C . ARG B 1 250 ? -4.484 11.227 -15.766 1 98.38 250 ARG B C 1
ATOM 3747 O O . ARG B 1 250 ? -4.266 11.859 -14.727 1 98.38 250 ARG B O 1
ATOM 3754 N N . ALA B 1 251 ? -5.246 11.672 -16.75 1 98.69 251 ALA B N 1
ATOM 3755 C CA . ALA B 1 251 ? -5.863 12.992 -16.641 1 98.69 251 ALA B CA 1
ATOM 3756 C C . ALA B 1 251 ? -6.852 13.047 -15.484 1 98.69 251 ALA B C 1
ATOM 3758 O O . ALA B 1 251 ? -6.941 14.055 -14.781 1 98.69 251 ALA B O 1
ATOM 3759 N N . ALA B 1 252 ? -7.605 12.008 -15.32 1 98.81 252 ALA B N 1
ATOM 3760 C CA . ALA B 1 252 ? -8.617 11.953 -14.273 1 98.81 252 ALA B CA 1
ATOM 3761 C C . ALA B 1 252 ? -7.992 12.148 -12.891 1 98.81 252 ALA B C 1
ATOM 3763 O O . ALA B 1 252 ? -8.469 12.969 -12.102 1 98.81 252 ALA B O 1
ATOM 3764 N N . PHE B 1 253 ? -6.883 11.5 -12.617 1 98.88 253 PHE B N 1
ATOM 3765 C CA . PHE B 1 253 ? -6.262 11.57 -11.305 1 98.88 253 PHE B CA 1
ATOM 3766 C C . PHE B 1 253 ? -5.516 12.883 -11.125 1 98.88 253 PHE B C 1
ATOM 3768 O O . PHE B 1 253 ? -5.484 13.445 -10.031 1 98.88 253 PHE B O 1
ATOM 3775 N N . MET B 1 254 ? -4.867 13.359 -12.188 1 98.88 254 MET B N 1
ATOM 3776 C CA . MET B 1 254 ? -4.293 14.703 -12.117 1 98.88 254 MET B CA 1
ATOM 3777 C C . MET B 1 254 ? -5.352 15.727 -11.727 1 98.88 254 MET B C 1
ATOM 3779 O O . MET B 1 254 ? -5.145 16.516 -10.805 1 98.88 254 MET B O 1
ATOM 3783 N N . ASN B 1 255 ? -6.473 15.664 -12.43 1 98.88 255 ASN B N 1
ATOM 3784 C CA . ASN B 1 255 ? -7.551 16.609 -12.188 1 98.88 255 ASN B CA 1
ATOM 3785 C C . ASN B 1 255 ? -8.102 16.484 -10.766 1 98.88 255 ASN B C 1
ATOM 3787 O O . ASN B 1 255 ? -8.484 17.484 -10.156 1 98.88 255 ASN B O 1
ATOM 3791 N N . ALA B 1 256 ? -8.18 15.258 -10.273 1 98.88 256 ALA B N 1
ATOM 3792 C CA . ALA B 1 256 ? -8.648 15.062 -8.906 1 98.88 256 ALA B CA 1
ATOM 3793 C C . ALA B 1 256 ? -7.773 15.812 -7.906 1 98.88 256 ALA B C 1
ATOM 3795 O O . ALA B 1 256 ? -8.281 16.531 -7.043 1 98.88 256 ALA B O 1
ATOM 3796 N N . VAL B 1 257 ? -6.465 15.703 -8.047 1 98.88 257 VAL B N 1
ATOM 3797 C CA . VAL B 1 257 ? -5.523 16.359 -7.152 1 98.88 257 VAL B CA 1
ATOM 3798 C C . VAL B 1 257 ? -5.648 17.875 -7.305 1 98.88 257 VAL B C 1
ATOM 3800 O O . VAL B 1 257 ? -5.707 18.609 -6.312 1 98.88 257 VAL B O 1
ATOM 3803 N N . ILE B 1 258 ? -5.746 18.344 -8.539 1 98.75 258 ILE B N 1
ATOM 3804 C CA . ILE B 1 258 ? -5.805 19.781 -8.844 1 98.75 258 ILE B CA 1
ATOM 3805 C C . ILE B 1 258 ? -7.074 20.375 -8.25 1 98.75 258 ILE B C 1
ATOM 3807 O O . ILE B 1 258 ? -7.02 21.391 -7.559 1 98.75 258 ILE B O 1
ATOM 3811 N N . ARG B 1 259 ? -8.195 19.734 -8.445 1 98.5 259 ARG B N 1
ATOM 3812 C CA . ARG B 1 259 ? -9.469 20.266 -7.965 1 98.5 259 ARG B CA 1
ATOM 3813 C C . ARG B 1 259 ? -9.516 20.281 -6.441 1 98.5 259 ARG B C 1
ATOM 3815 O O . ARG B 1 259 ? -10.023 21.234 -5.84 1 98.5 259 ARG B O 1
ATOM 3822 N N . ALA B 1 260 ? -9.016 19.203 -5.879 1 98.19 260 ALA B N 1
ATOM 3823 C CA . ALA B 1 260 ? -8.953 19.172 -4.422 1 98.19 260 ALA B CA 1
ATOM 3824 C C . ALA B 1 260 ? -8.039 20.25 -3.879 1 98.19 260 ALA B C 1
ATOM 3826 O O . ALA B 1 260 ? -8.359 20.906 -2.881 1 98.19 260 ALA B O 1
ATOM 3827 N N . SER B 1 261 ? -6.906 20.469 -4.516 1 97.81 261 SER B N 1
ATOM 3828 C CA . SER B 1 261 ? -5.973 21.516 -4.117 1 97.81 261 SER B CA 1
ATOM 3829 C C . SER B 1 261 ? -6.609 22.891 -4.234 1 97.81 261 SER B C 1
ATOM 3831 O O . SER B 1 261 ? -6.445 23.734 -3.348 1 97.81 261 SER B O 1
ATOM 3833 N N . GLU B 1 262 ? -7.289 23.125 -5.316 1 97 262 GLU B N 1
ATOM 3834 C CA . GLU B 1 262 ? -7.961 24.391 -5.547 1 97 262 GLU B CA 1
ATOM 3835 C C . GLU B 1 262 ? -9.008 24.672 -4.473 1 97 262 GLU B C 1
ATOM 3837 O O . GLU B 1 262 ? -9.109 25.797 -3.975 1 97 262 GLU B O 1
ATOM 3842 N N . ARG B 1 263 ? -9.758 23.641 -4.164 1 95.69 263 ARG B N 1
ATOM 3843 C CA . ARG B 1 263 ? -10.75 23.812 -3.105 1 95.69 263 ARG B CA 1
ATOM 3844 C C . ARG B 1 263 ? -10.078 24.141 -1.774 1 95.69 263 ARG B C 1
ATOM 3846 O O . ARG B 1 263 ? -10.602 24.938 -0.994 1 95.69 263 ARG B O 1
ATOM 3853 N N . SER B 1 264 ? -8.953 23.516 -1.501 1 94 264 SER B N 1
ATOM 3854 C CA . SER B 1 264 ? -8.195 23.812 -0.293 1 94 264 SER B CA 1
ATOM 3855 C C . SER B 1 264 ? -7.801 25.281 -0.243 1 94 264 SER B C 1
ATOM 3857 O O . SER B 1 264 ? -7.91 25.922 0.804 1 94 264 SER B O 1
ATOM 3859 N N . LYS B 1 265 ? -7.355 25.828 -1.352 1 93.75 265 LYS B N 1
ATOM 3860 C CA . LYS B 1 265 ? -7 27.25 -1.44 1 93.75 265 LYS B CA 1
ATOM 3861 C C . LYS B 1 265 ? -8.203 28.141 -1.14 1 93.75 265 LYS B C 1
ATOM 3863 O O . LYS B 1 265 ? -8.07 29.156 -0.462 1 93.75 265 LYS B O 1
ATOM 3868 N N . GLU B 1 266 ? -9.32 27.734 -1.646 1 92.06 266 GLU B N 1
ATOM 3869 C CA . GLU B 1 266 ? -10.547 28.5 -1.438 1 92.06 266 GLU B CA 1
ATOM 3870 C C . GLU B 1 266 ? -10.938 28.531 0.037 1 92.06 266 GLU B C 1
ATOM 3872 O O . GLU B 1 266 ? -11.398 29.547 0.545 1 92.06 266 GLU B O 1
ATOM 3877 N N . LEU B 1 267 ? -10.766 27.406 0.67 1 85.25 267 LEU B N 1
ATOM 3878 C CA . LEU B 1 267 ? -11.141 27.281 2.076 1 85.25 267 LEU B CA 1
ATOM 3879 C C . LEU B 1 267 ? -10.203 28.109 2.955 1 85.25 267 LEU B C 1
ATOM 3881 O O . LEU B 1 267 ? -10.594 28.562 4.031 1 85.25 267 LEU B O 1
ATOM 3885 N N . GLY B 1 268 ? -8.945 28.25 2.611 1 79.62 268 GLY B N 1
ATOM 3886 C CA . GLY B 1 268 ? -7.977 29.016 3.377 1 79.62 268 GLY B CA 1
ATOM 3887 C C . GLY B 1 268 ? -8.164 30.516 3.242 1 79.62 268 GLY B C 1
ATOM 3888 O O . GLY B 1 268 ? -7.668 31.281 4.07 1 79.62 268 GLY B O 1
ATOM 3889 N N . LYS B 1 269 ? -8.773 31.016 2.184 1 73.56 269 LYS B N 1
ATOM 3890 C CA . LYS B 1 269 ? -9.039 32.438 1.981 1 73.56 269 LYS B CA 1
ATOM 3891 C C . LYS B 1 269 ? -10.234 32.906 2.809 1 73.56 269 LYS B C 1
ATOM 3893 O O . LYS B 1 269 ? -10.375 34.094 3.088 1 73.56 269 LYS B O 1
ATOM 3898 N N . LYS B 1 270 ? -11.023 32.031 3.295 1 61.59 270 LYS B N 1
ATOM 3899 C CA . LYS B 1 270 ? -12.164 32.438 4.098 1 61.59 270 LYS B CA 1
ATOM 3900 C C . LYS B 1 270 ? -11.766 32.656 5.559 1 61.59 270 LYS B C 1
ATOM 3902 O O . LYS B 1 270 ? -10.883 31.953 6.066 1 61.59 270 LYS B O 1
#